Protein AF-A0A158PQ13-F1 (afdb_monomer_lite)

Sequence (628 aa):
MYLALLRVVSRKFSRSVVDRKMKVIPVPALSDNYMYLLVDEKSSDAAIIDPVDLKGINKTVKENGVKLTSSLVTHHHWDHAGATNELSDEYRGLSIYGGDDRIASITNKVRDGDIFKFLDQINYHSIRVPPPQIGELDVKCLYTPCHTTGSVCYYVTDGSGDKVVFTGDTLFIGGCGRFFEGNAADMDSALNKKLGSLPNDTKIYCGHEYTVENLKFAHSIEPKNDEITKKLAWAEERRKAGDYTVPSTIEEEKRFNPFMRVRFIFCFEIGVFSHDFGNVLFVKLELDGNLVQSTGKYCLVSCADVSTIDVLNGYWETRKRSEGEWGEGGAWRGIVMRLDFFVLKILEQPLVKGRCYQIIGKELPYSSQAFCDWQNELENTNKHQISCYWCLIAVASPMALLAVLIYGCWLIQNRSQYAELLEPSLYVDVARIMVFSSIFALINTSMSVYALTKEMRCFVYSYVIASGVIFVMMFIGGIMGFVFRHQLQHRIPLHLKMLTSLRELYGLPEMERITYAWDELQSNFNCCGVNGTDDLRIWKTSKWFMHQKGFKQKLPLSCCVNEMVQRCLKTDLYHPDESVVHKETCYMLLRSDLLDVMHVAAWLLIIASVITVIPAVFAGIYALLIKK

Secondary structure (DSSP, 8-state):
-----S---------------EEEEEEEETTTEEEEEEEETTTTEEEEES---HHHHHHHHHHHT-EEEEEE---S-HHHHTTHHHHHHHSTT-EEEES-TTSTT-SEE--TT-EEETT----SS----PPP-----EEEEEE--SSSTT-EEEEEE-SSS-EEEEEETTEETTEE---SSS-HHHHHIIIIIIGGGS-TT-EEEESB--HHHHHHHHHHH-TT-HHHHHHHHHHHHHHHHT-----EEHHHHHHH-GGG-HHHHHHHH--S--------------S-SS---------------S--TTSGGGSSSSSTTS--------SSSSSSSSS--------------------SS----SHHHHHHHHHHHHHHHHHHHHHHHHHIIIIIHHHHHHHHHHHHHHHHHHHGGGGGGSSS-HHHHHHHHHHHHHHHHHHHHHHHHHHHHTT-HHHHHHHHHHHHHHHHHHHHHHHHHHHHHHHHHHT--HHHHHHHIIIIITT-GGGHHHHHHHHHHHHHHTB-SS-TTTTTGGGGGSHHHHH--SS--SS-GGGB-TT-HHHHTT--SSS--TTTB--B-HHHHHHHHHHHHHHHHHHHHHHHHHHHHHHHHHHHHHHTTS--

Structure (mmCIF, N/CA/C/O backbone):
data_AF-A0A158PQ13-F1
#
_entry.id   AF-A0A158PQ13-F1
#
loop_
_atom_site.group_PDB
_atom_site.id
_atom_site.type_symbol
_atom_site.label_atom_id
_atom_site.label_alt_id
_atom_site.label_comp_id
_atom_site.label_asym_id
_atom_site.label_entity_id
_atom_site.label_seq_id
_atom_site.pdbx_PDB_ins_code
_atom_site.Cartn_x
_atom_site.Cartn_y
_atom_site.Cartn_z
_atom_site.occupancy
_atom_site.B_iso_or_equiv
_atom_site.auth_seq_id
_atom_site.auth_comp_id
_atom_site.auth_asym_id
_atom_site.auth_atom_id
_atom_site.pdbx_PDB_model_num
ATOM 1 N N . MET A 1 1 ? -13.795 -6.846 81.140 1.00 36.22 1 MET A N 1
ATOM 2 C CA . MET A 1 1 ? -13.389 -8.121 80.520 1.00 36.22 1 MET A CA 1
ATOM 3 C C . MET A 1 1 ? -14.676 -8.847 80.159 1.00 36.22 1 MET A C 1
ATOM 5 O O . MET A 1 1 ? -15.339 -9.372 81.031 1.00 36.22 1 MET A O 1
ATOM 9 N N . TYR A 1 2 ? -15.273 -8.540 79.022 1.00 26.81 2 TYR A N 1
ATOM 10 C CA . TYR A 1 2 ? -14.780 -8.765 77.663 1.00 26.81 2 TYR A CA 1
ATOM 11 C C . TYR A 1 2 ? -15.576 -9.929 77.088 1.00 26.81 2 TYR A C 1
ATOM 13 O O . TYR A 1 2 ? -15.456 -11.047 77.562 1.00 26.81 2 TYR A O 1
ATOM 21 N N . LEU A 1 3 ? -16.302 -9.591 76.028 1.00 30.67 3 LEU A N 1
ATOM 22 C CA . LEU A 1 3 ? -16.456 -10.389 74.822 1.00 30.67 3 LEU A CA 1
ATOM 23 C C . LEU A 1 3 ? -17.175 -11.740 74.915 1.00 30.67 3 LEU A C 1
ATOM 25 O O . LEU A 1 3 ? -16.729 -12.682 75.549 1.00 30.67 3 LEU A O 1
ATOM 29 N N . ALA A 1 4 ? -18.177 -11.814 74.034 1.00 35.78 4 ALA A N 1
ATOM 30 C CA . ALA A 1 4 ? -18.662 -13.008 73.351 1.00 35.78 4 ALA A CA 1
ATOM 31 C C . ALA A 1 4 ? -19.489 -13.946 74.245 1.00 35.78 4 ALA A C 1
ATOM 33 O O . ALA A 1 4 ? -18.969 -14.681 75.064 1.00 35.78 4 ALA A O 1
ATOM 34 N N . LEU A 1 5 ? -20.817 -13.976 74.128 1.00 37.19 5 LEU A N 1
ATOM 35 C CA . LEU A 1 5 ? -21.464 -14.689 73.020 1.00 37.19 5 LEU A CA 1
ATOM 36 C C . LEU A 1 5 ? -22.958 -14.308 72.897 1.00 37.19 5 LEU A C 1
ATOM 38 O O . LEU A 1 5 ? -23.853 -15.124 73.085 1.00 37.19 5 LEU A O 1
ATOM 42 N N . LEU A 1 6 ? -23.242 -13.055 72.535 1.00 36.31 6 LEU A N 1
ATOM 43 C CA . LEU A 1 6 ? -24.506 -12.676 71.890 1.00 36.31 6 LEU A CA 1
ATOM 44 C C . LEU A 1 6 ? -24.187 -12.212 70.468 1.00 36.31 6 LEU A C 1
ATOM 46 O O . LEU A 1 6 ? -23.648 -11.122 70.295 1.00 36.31 6 LEU A O 1
ATOM 50 N N . ARG A 1 7 ? -24.473 -13.089 69.495 1.00 32.44 7 ARG A N 1
ATOM 51 C CA . ARG A 1 7 ? -24.475 -12.967 68.014 1.00 32.44 7 ARG A CA 1
ATOM 52 C C . ARG A 1 7 ? -24.096 -14.375 67.525 1.00 32.44 7 ARG A C 1
ATOM 54 O O . ARG A 1 7 ? -23.046 -14.871 67.893 1.00 32.44 7 ARG A O 1
ATOM 61 N N . VAL A 1 8 ? -24.895 -15.120 66.772 1.00 35.88 8 VAL A N 1
ATOM 62 C CA . VAL A 1 8 ? -25.401 -14.776 65.444 1.00 35.88 8 VAL A CA 1
ATOM 63 C C . VAL A 1 8 ? -26.588 -15.702 65.128 1.00 35.88 8 VAL A C 1
ATOM 65 O O . VAL A 1 8 ? -26.399 -16.862 64.782 1.00 35.88 8 VAL A O 1
ATOM 68 N N . VAL A 1 9 ? -27.817 -15.179 65.173 1.00 42.00 9 VAL A N 1
ATOM 69 C CA . VAL A 1 9 ? -28.864 -15.609 64.236 1.00 42.00 9 VAL A CA 1
ATOM 70 C C . VAL A 1 9 ? -28.758 -14.655 63.055 1.00 42.00 9 VAL A C 1
ATOM 72 O O . VAL A 1 9 ? -29.352 -13.585 63.019 1.00 42.00 9 VAL A O 1
ATOM 75 N N . SER A 1 10 ? -27.906 -15.017 62.110 1.00 32.91 10 SER A N 1
ATOM 76 C CA . SER A 1 10 ? -27.930 -14.497 60.752 1.00 32.91 10 SER A CA 1
ATOM 77 C C . SER A 1 10 ? -27.619 -15.693 59.880 1.00 32.91 10 SER A C 1
ATOM 79 O O . SER A 1 10 ? -26.470 -16.112 59.743 1.00 32.91 10 SER A O 1
ATOM 81 N N . ARG A 1 11 ? -28.682 -16.301 59.350 1.00 34.47 11 ARG A N 1
ATOM 82 C CA . ARG A 1 11 ? -28.585 -17.180 58.193 1.00 34.47 11 ARG A CA 1
ATOM 83 C C . ARG A 1 11 ? -27.990 -16.339 57.065 1.00 34.47 11 ARG A C 1
ATOM 85 O O . ARG A 1 11 ? -28.717 -15.669 56.338 1.00 34.47 11 ARG A O 1
ATOM 92 N N . LYS A 1 12 ? -26.663 -16.351 56.931 1.00 32.41 12 LYS A N 1
ATOM 93 C CA . LYS A 1 12 ? -26.027 -16.032 55.659 1.00 32.41 12 LYS A CA 1
ATOM 94 C C . LYS A 1 12 ? -26.500 -17.110 54.694 1.00 32.41 12 LYS A C 1
ATOM 96 O O . LYS A 1 12 ? -26.073 -18.257 54.786 1.00 32.41 12 LYS A O 1
ATOM 101 N N . PHE A 1 13 ? -27.401 -16.734 53.793 1.00 35.56 13 PHE A N 1
ATOM 102 C CA . PHE A 1 13 ? -27.492 -17.370 52.488 1.00 35.56 13 PHE A CA 1
ATOM 103 C C . PHE A 1 13 ? -26.095 -17.263 51.866 1.00 35.56 13 PHE A C 1
ATOM 105 O O . PHE A 1 13 ? -25.729 -16.249 51.275 1.00 35.56 13 PHE A O 1
ATOM 112 N N . SER A 1 14 ? -25.267 -18.279 52.093 1.00 32.34 14 SER A N 1
ATOM 113 C CA . SER A 1 14 ? -24.091 -18.512 51.276 1.00 32.34 14 SER A CA 1
ATOM 114 C C . SER A 1 14 ? -24.644 -18.875 49.904 1.00 32.34 14 SER A C 1
ATOM 116 O O . SER A 1 14 ? -25.168 -19.969 49.708 1.00 32.34 14 SER A O 1
ATOM 118 N N . ARG A 1 15 ? -24.626 -17.912 48.973 1.00 38.34 15 ARG A N 1
ATOM 119 C CA . ARG A 1 15 ? -24.644 -18.240 47.548 1.00 38.34 15 ARG A CA 1
ATOM 120 C C . ARG A 1 15 ? -23.492 -19.217 47.359 1.00 38.34 15 ARG A C 1
ATOM 122 O O . ARG A 1 15 ? -22.344 -18.834 47.573 1.00 38.34 15 ARG A O 1
ATOM 129 N N . SER A 1 16 ? -23.810 -20.469 47.041 1.00 40.00 16 SER A N 1
ATOM 130 C CA . SER A 1 16 ? -22.813 -21.429 46.594 1.00 40.00 16 SER A CA 1
ATOM 131 C C . SER A 1 16 ? -22.064 -20.779 45.437 1.00 40.00 16 SER A C 1
ATOM 133 O O . SER A 1 16 ? -22.677 -20.437 44.424 1.00 40.00 16 SER A O 1
ATOM 135 N N . VAL A 1 17 ? -20.765 -20.557 45.611 1.00 49.16 17 VAL A N 1
ATOM 136 C CA . VAL A 1 17 ? -19.865 -20.274 44.498 1.00 49.16 17 VAL A CA 1
ATOM 137 C C . VAL A 1 17 ? -19.857 -21.564 43.689 1.00 49.16 17 VAL A C 1
ATOM 139 O O . VAL A 1 17 ? -19.227 -22.542 44.077 1.00 49.16 17 VAL A O 1
ATOM 142 N N . VAL A 1 18 ? -20.714 -21.627 42.671 1.00 53.78 18 VAL A N 1
ATOM 143 C CA . VAL A 1 18 ? -20.699 -22.724 41.709 1.00 53.78 18 VAL A CA 1
ATOM 144 C C . VAL A 1 18 ? -19.393 -22.556 40.947 1.00 53.78 18 VAL A C 1
ATOM 146 O O . VAL A 1 18 ? -19.168 -21.494 40.373 1.00 53.78 18 VAL A O 1
ATOM 149 N N . ASP A 1 19 ? -18.534 -23.569 41.003 1.00 58.91 19 ASP A N 1
ATOM 150 C CA . ASP A 1 19 ? -17.338 -23.669 40.172 1.00 58.91 19 ASP A CA 1
ATOM 151 C C . ASP A 1 19 ? -17.811 -23.787 38.716 1.00 58.91 19 ASP A C 1
ATOM 153 O O . ASP A 1 19 ? -18.261 -24.843 38.268 1.00 58.91 19 ASP A O 1
ATOM 157 N N . ARG A 1 20 ? -17.906 -22.642 38.040 1.00 65.75 20 ARG A N 1
ATOM 158 C CA . ARG A 1 20 ? -18.332 -22.521 36.646 1.00 65.75 20 ARG A CA 1
ATOM 159 C C . ARG A 1 20 ? -17.080 -22.427 35.804 1.00 65.75 20 ARG A C 1
ATOM 161 O O . ARG A 1 20 ? -16.178 -21.681 36.162 1.00 65.75 20 ARG A O 1
ATOM 168 N N . LYS A 1 21 ? -17.036 -23.155 34.697 1.00 80.94 21 LYS A N 1
ATOM 169 C CA . LYS A 1 21 ? -15.863 -23.158 33.837 1.00 80.94 21 LYS A CA 1
ATOM 170 C C . LYS A 1 21 ? -16.298 -23.120 32.386 1.00 80.94 21 LYS A C 1
ATOM 172 O O . LYS A 1 21 ? -17.037 -23.988 31.923 1.00 80.94 21 LYS A O 1
ATOM 177 N N . MET A 1 22 ? -15.881 -22.073 31.685 1.00 91.12 22 MET A N 1
ATOM 178 C CA . MET A 1 22 ? -15.978 -22.035 30.230 1.00 91.12 22 MET A CA 1
ATOM 179 C C . MET A 1 22 ? -14.742 -22.665 29.594 1.00 91.12 22 MET A C 1
ATOM 181 O O . MET A 1 22 ? -13.623 -22.540 30.097 1.00 91.12 22 MET A O 1
ATOM 185 N N . LYS A 1 23 ? -14.933 -23.290 28.435 1.00 93.88 23 LYS A N 1
ATOM 186 C CA . LYS A 1 23 ? -13.854 -23.837 27.614 1.00 93.88 23 LYS A CA 1
ATOM 187 C C . LYS A 1 23 ? -13.944 -23.245 26.213 1.00 93.88 23 LYS A C 1
ATOM 189 O O . LYS A 1 23 ? -14.995 -23.295 25.587 1.00 93.88 23 LYS A O 1
ATOM 194 N N . VAL A 1 24 ? -12.839 -22.697 25.714 1.00 96.75 24 VAL A N 1
ATOM 195 C CA . VAL A 1 24 ? -12.735 -22.177 24.343 1.00 96.75 24 VAL A CA 1
ATOM 196 C C . VAL A 1 24 ? -11.841 -23.106 23.539 1.00 96.75 24 VAL A C 1
ATOM 198 O O . VAL A 1 24 ? -10.728 -23.414 23.962 1.00 96.75 24 VAL A O 1
ATOM 201 N N . ILE A 1 25 ? -12.335 -23.565 22.394 1.00 97.88 25 ILE A N 1
ATOM 202 C CA . ILE A 1 25 ? -11.631 -24.504 21.522 1.00 97.88 25 ILE A CA 1
ATOM 203 C C . ILE A 1 25 ? -11.452 -23.838 20.155 1.00 97.88 25 ILE A C 1
ATOM 205 O O . ILE A 1 25 ? -12.448 -23.657 19.451 1.00 97.88 25 ILE A O 1
ATOM 209 N N . PRO A 1 26 ? -10.219 -23.464 19.769 1.00 97.69 26 PRO A N 1
ATOM 210 C CA . PRO A 1 26 ? -9.942 -22.980 18.422 1.00 97.69 26 PRO A CA 1
ATOM 211 C C . PRO A 1 26 ? -10.212 -24.068 17.379 1.00 97.69 26 PRO A C 1
ATOM 213 O O . PRO A 1 26 ? -9.768 -25.210 17.529 1.00 97.69 26 PRO A O 1
ATOM 216 N N . VAL A 1 27 ? -10.919 -23.700 16.315 1.00 97.88 27 VAL A N 1
ATOM 217 C CA . VAL A 1 27 ? -11.221 -24.545 15.159 1.00 97.88 27 VAL A CA 1
ATOM 218 C C . VAL A 1 27 ? -10.642 -23.843 13.926 1.00 97.88 27 VAL A C 1
ATOM 220 O O . VAL A 1 27 ? -11.205 -22.840 13.486 1.00 97.88 27 VAL A O 1
ATOM 223 N N . PRO A 1 28 ? -9.495 -24.304 13.396 1.00 96.81 28 PRO A N 1
ATOM 224 C CA . PRO A 1 28 ? -8.863 -23.665 12.249 1.00 96.81 28 PRO A CA 1
ATOM 225 C C . PRO A 1 28 ? -9.742 -23.833 11.008 1.00 96.81 28 PRO A C 1
ATOM 227 O O . PRO A 1 28 ? -10.298 -24.909 10.778 1.00 96.81 28 PRO A O 1
ATOM 230 N N . ALA A 1 29 ? -9.829 -22.783 10.201 1.00 96.12 29 ALA A N 1
ATOM 231 C CA . ALA A 1 29 ? -10.557 -22.774 8.943 1.00 96.12 29 ALA A CA 1
ATOM 232 C C . ALA A 1 29 ? -9.754 -22.050 7.858 1.00 96.12 29 ALA A C 1
ATOM 234 O O . ALA A 1 29 ? -8.898 -21.215 8.148 1.00 96.12 29 ALA A O 1
ATOM 235 N N . LEU A 1 30 ? -10.060 -22.363 6.597 1.00 95.88 30 LEU A N 1
ATOM 236 C CA . LEU A 1 30 ? -9.423 -21.750 5.427 1.00 95.88 30 LEU A CA 1
ATOM 237 C C . LEU A 1 30 ? -7.880 -21.811 5.511 1.00 95.88 30 LEU A C 1
ATOM 239 O O . LEU A 1 30 ? -7.332 -22.877 5.798 1.00 95.88 30 LEU A O 1
ATOM 243 N N . SER A 1 31 ? -7.176 -20.719 5.194 1.00 93.25 31 SER A N 1
ATOM 244 C CA . SER A 1 31 ? -5.711 -20.633 5.290 1.00 93.25 31 SER A CA 1
ATOM 245 C C . SER A 1 31 ? -5.225 -20.281 6.694 1.00 93.25 31 SER A C 1
ATOM 247 O O . SER A 1 31 ? -4.218 -20.828 7.146 1.00 93.25 31 SER A O 1
ATOM 249 N N . ASP A 1 32 ? -5.912 -19.355 7.361 1.00 95.12 32 ASP A N 1
ATOM 250 C CA . ASP A 1 32 ? -5.441 -18.713 8.591 1.00 95.12 32 ASP A CA 1
ATOM 251 C C . ASP A 1 32 ? -6.569 -18.221 9.515 1.00 95.12 32 ASP A C 1
ATOM 253 O O . ASP A 1 32 ? -6.265 -17.631 10.554 1.00 95.12 32 ASP A O 1
ATOM 257 N N . ASN A 1 33 ? -7.842 -18.494 9.200 1.00 97.75 33 ASN A N 1
ATOM 258 C CA . ASN A 1 33 ? -8.973 -18.108 10.041 1.00 97.75 33 ASN A CA 1
ATOM 259 C C . ASN A 1 33 ? -9.088 -19.018 11.275 1.00 97.75 33 ASN A C 1
ATOM 261 O O . ASN A 1 33 ? -8.866 -20.235 11.224 1.00 97.75 33 ASN A O 1
ATOM 265 N N . TYR A 1 34 ? -9.532 -18.429 12.380 1.00 98.25 34 TYR A N 1
ATOM 266 C CA . TYR A 1 34 ? -9.978 -19.135 13.570 1.00 98.25 34 TYR A CA 1
ATOM 267 C C . TYR A 1 34 ? -11.482 -18.977 13.755 1.00 98.25 34 TYR A C 1
ATOM 269 O O . TYR A 1 34 ? -11.981 -17.879 13.986 1.00 98.25 34 TYR A O 1
ATOM 277 N N . MET A 1 35 ? -12.184 -20.106 13.769 1.00 98.56 35 MET A N 1
ATOM 278 C CA . MET A 1 35 ? -13.487 -20.206 14.420 1.00 98.56 35 MET A CA 1
ATOM 279 C C . MET A 1 35 ? -13.263 -20.645 15.872 1.00 98.56 35 MET A C 1
ATOM 281 O O . MET A 1 35 ? -12.231 -21.241 16.200 1.00 98.56 35 MET A O 1
ATOM 285 N N . TYR A 1 36 ? -14.227 -20.411 16.761 1.00 98.62 36 TYR A N 1
ATOM 286 C CA . TYR A 1 36 ? -14.097 -20.845 18.158 1.00 98.62 36 TYR A CA 1
ATOM 287 C C . TYR A 1 36 ? -15.350 -21.540 18.655 1.00 98.62 36 TYR A C 1
ATOM 289 O O . TYR A 1 36 ? -16.434 -20.963 18.630 1.00 98.62 36 TYR A O 1
ATOM 297 N N . LEU A 1 37 ? -15.195 -22.758 19.171 1.00 98.00 37 LEU A N 1
ATOM 298 C CA . LEU A 1 37 ? -16.253 -23.430 19.912 1.00 98.00 37 LEU A CA 1
ATOM 299 C C . LEU A 1 37 ? -16.141 -23.033 21.388 1.00 98.00 37 LEU A C 1
ATOM 301 O O . LEU A 1 37 ? -15.236 -23.476 22.100 1.00 98.00 37 LEU A O 1
ATOM 305 N N . LEU A 1 38 ? -17.047 -22.166 21.829 1.00 96.56 38 LEU A N 1
ATOM 306 C CA . LEU A 1 38 ? -17.206 -21.759 23.220 1.00 96.56 38 LEU A CA 1
ATOM 307 C C . LEU A 1 38 ? -18.176 -22.717 23.907 1.00 96.56 38 LEU A C 1
ATOM 309 O O . LEU A 1 38 ? -19.331 -22.811 23.505 1.00 96.56 38 LEU A O 1
ATOM 313 N N . VAL A 1 39 ? -17.718 -23.397 24.950 1.00 94.19 39 VAL A N 1
ATOM 314 C CA . VAL A 1 39 ? -18.474 -24.410 25.688 1.00 94.19 39 VAL A CA 1
ATOM 315 C C . VAL A 1 39 ? -18.709 -23.936 27.117 1.00 94.19 39 VAL A C 1
ATOM 317 O O . VAL A 1 39 ? -17.763 -23.555 27.811 1.00 94.19 39 VAL A O 1
ATOM 320 N N . ASP A 1 40 ? -19.956 -24.011 27.571 1.00 90.38 40 ASP A N 1
ATOM 321 C CA . ASP A 1 40 ? -20.301 -23.969 28.991 1.00 90.38 40 ASP A CA 1
ATOM 322 C C . ASP A 1 40 ? -20.208 -25.395 29.551 1.00 90.38 40 ASP A C 1
ATOM 324 O O . ASP A 1 40 ? -21.081 -26.230 29.302 1.00 90.38 40 ASP A O 1
ATOM 328 N N . GLU A 1 41 ? -19.143 -25.708 30.298 1.00 87.88 41 GLU A N 1
ATOM 329 C CA . GLU A 1 41 ? -18.904 -27.080 30.775 1.00 87.88 41 GLU A CA 1
ATOM 330 C C . GLU A 1 41 ? -20.005 -27.571 31.730 1.00 87.88 41 GLU A C 1
ATOM 332 O O . GLU A 1 41 ? -20.212 -28.776 31.864 1.00 87.88 41 GLU A O 1
ATOM 337 N N . LYS A 1 42 ? -20.755 -26.659 32.364 1.00 84.44 42 LYS A N 1
ATOM 338 C CA . LYS A 1 42 ? -21.840 -27.023 33.282 1.00 84.44 42 LYS A CA 1
ATOM 339 C C . LYS A 1 42 ? -23.061 -27.570 32.541 1.00 84.44 42 LYS A C 1
ATOM 341 O O . LYS A 1 42 ? -23.673 -28.531 33.004 1.00 84.44 42 LYS A O 1
ATOM 346 N N . SER A 1 43 ? -23.445 -26.934 31.437 1.00 85.69 43 SER A N 1
ATOM 347 C CA . SER A 1 43 ? -24.623 -27.309 30.642 1.00 85.69 43 SER A CA 1
ATOM 348 C C . SER A 1 43 ? -24.289 -28.242 29.477 1.00 85.69 43 SER A C 1
ATOM 350 O O . SER A 1 43 ? -25.180 -28.921 28.974 1.00 85.69 43 SER A O 1
ATOM 352 N N . SER A 1 44 ? -23.016 -28.305 29.070 1.00 88.62 44 SER A N 1
ATOM 353 C CA . SER A 1 44 ? -22.570 -28.902 27.801 1.00 88.62 44 SER A CA 1
ATOM 354 C C . SER A 1 44 ? -23.175 -28.234 26.558 1.00 88.62 44 SER A C 1
ATOM 356 O O . SER A 1 44 ? -23.098 -28.796 25.462 1.00 88.62 44 SER A O 1
ATOM 358 N N . ASP A 1 45 ? -23.751 -27.038 26.704 1.00 90.06 45 ASP A N 1
ATOM 359 C CA . ASP A 1 45 ? -24.161 -26.213 25.576 1.00 90.06 45 ASP A CA 1
ATOM 360 C C . ASP A 1 45 ? -22.947 -25.457 25.011 1.00 90.06 45 ASP A C 1
ATOM 362 O O . ASP A 1 45 ? -22.001 -25.109 25.727 1.00 90.06 45 ASP A O 1
ATOM 366 N N . ALA A 1 46 ? -22.973 -25.203 23.705 1.00 92.81 46 ALA A N 1
ATOM 367 C CA . ALA A 1 46 ? -21.879 -24.580 22.981 1.00 92.81 46 ALA A CA 1
ATOM 368 C C . ALA A 1 46 ? -22.348 -23.557 21.941 1.00 92.81 46 ALA A C 1
ATOM 370 O O . ALA A 1 46 ? -23.445 -23.650 21.385 1.00 92.81 46 ALA A O 1
ATOM 371 N N . ALA A 1 47 ? -21.474 -22.590 21.668 1.00 95.31 47 ALA A N 1
ATOM 372 C CA . ALA A 1 47 ? -21.639 -21.575 20.647 1.00 95.31 47 ALA A CA 1
ATOM 373 C C . ALA A 1 47 ? -20.450 -21.603 19.704 1.00 95.31 47 ALA A C 1
ATOM 375 O O . ALA A 1 47 ? -19.312 -21.772 20.146 1.00 95.31 47 ALA A O 1
ATOM 376 N N . ILE A 1 48 ? -20.717 -21.407 18.418 1.00 97.94 48 ILE A N 1
ATOM 377 C CA . ILE A 1 48 ? -19.670 -21.255 17.414 1.00 97.94 48 ILE A CA 1
ATOM 378 C C . ILE A 1 48 ? -19.493 -19.781 17.057 1.00 97.94 48 ILE A C 1
ATOM 380 O O . ILE A 1 48 ? -20.443 -19.101 16.662 1.00 97.94 48 ILE A O 1
ATOM 384 N N . ILE A 1 49 ? -18.270 -19.292 17.215 1.00 98.44 49 ILE A N 1
ATOM 385 C CA . ILE A 1 49 ? -17.872 -17.951 16.806 1.00 98.44 49 ILE A CA 1
ATOM 386 C C . ILE A 1 49 ? -17.378 -18.018 15.360 1.00 98.44 49 ILE A C 1
ATOM 388 O O . ILE A 1 49 ? -16.541 -18.871 15.064 1.00 98.44 49 ILE A O 1
ATOM 392 N N . ASP A 1 50 ? -17.889 -17.117 14.516 1.00 98.38 50 ASP A N 1
ATOM 393 C CA . ASP A 1 50 ? -17.500 -16.914 13.108 1.00 98.38 50 ASP A CA 1
ATOM 394 C C . ASP A 1 50 ? -17.511 -18.198 12.247 1.00 98.38 50 ASP A C 1
ATOM 396 O O . ASP A 1 50 ? -16.464 -18.681 11.820 1.00 98.38 50 ASP A O 1
ATOM 400 N N . PRO A 1 51 ? -18.690 -18.800 11.994 1.00 97.44 51 PRO A N 1
ATOM 401 C CA . PRO A 1 51 ? -18.794 -20.055 11.263 1.00 97.44 51 PRO A CA 1
ATOM 402 C C . PRO A 1 51 ? -18.568 -19.884 9.751 1.00 97.44 51 PRO A C 1
ATOM 404 O O . PRO A 1 51 ? -19.418 -19.358 9.026 1.00 97.44 51 PRO A O 1
ATOM 407 N N . VAL A 1 52 ? -17.470 -20.455 9.252 1.00 97.69 52 VAL A N 1
ATOM 408 C CA . VAL A 1 52 ? -17.162 -20.530 7.811 1.00 97.69 52 VAL A CA 1
ATOM 409 C C . VAL A 1 52 ? -16.961 -21.957 7.285 1.00 97.69 52 VAL A C 1
ATOM 411 O O . VAL A 1 52 ? -17.213 -22.210 6.110 1.00 97.69 52 VAL A O 1
ATOM 414 N N . ASP A 1 53 ? -16.574 -22.916 8.134 1.00 96.94 53 ASP A N 1
ATOM 415 C CA . ASP A 1 53 ? -16.411 -24.326 7.748 1.00 96.94 53 ASP A CA 1
ATOM 416 C C . ASP A 1 53 ? -17.313 -25.252 8.574 1.00 96.94 53 ASP A C 1
ATOM 418 O O . ASP A 1 53 ? -16.959 -25.709 9.665 1.00 96.94 53 ASP A O 1
ATOM 422 N N . LEU A 1 54 ? -18.477 -25.583 8.011 1.00 96.81 54 LEU A N 1
ATOM 423 C CA . LEU A 1 54 ? -19.463 -26.466 8.634 1.00 96.81 54 LEU A CA 1
ATOM 424 C C . LEU A 1 54 ? -18.890 -27.846 8.990 1.00 96.81 54 LEU A C 1
ATOM 426 O O . LEU A 1 54 ? -19.208 -28.402 10.040 1.00 96.81 54 LEU A O 1
ATOM 430 N N . LYS A 1 55 ? -17.995 -28.399 8.161 1.00 96.75 55 LYS A N 1
ATOM 431 C CA . LYS A 1 55 ? -17.421 -29.732 8.410 1.00 96.75 55 LYS A CA 1
ATOM 432 C C . LYS A 1 55 ? -16.517 -29.723 9.637 1.00 96.75 55 LYS A C 1
ATOM 434 O O . LYS A 1 55 ? -16.607 -30.637 10.462 1.00 96.75 55 LYS A O 1
ATOM 439 N N . GLY A 1 56 ? -15.662 -28.706 9.757 1.00 96.81 56 GLY A N 1
ATOM 440 C CA . GLY A 1 56 ? -14.832 -28.476 10.936 1.00 96.81 56 GLY A CA 1
ATOM 441 C C . GLY A 1 56 ? -15.679 -28.318 12.197 1.00 96.81 56 GLY A C 1
ATOM 442 O O . GLY A 1 56 ? -15.425 -28.997 13.193 1.00 96.81 56 GLY A O 1
ATOM 443 N N . ILE A 1 57 ? -16.750 -27.521 12.119 1.00 97.69 57 ILE A N 1
ATOM 444 C CA . ILE A 1 57 ? -17.696 -27.307 13.223 1.00 97.69 57 ILE A CA 1
ATOM 445 C C . ILE A 1 57 ? -18.313 -28.633 13.679 1.00 97.69 57 ILE A C 1
ATOM 447 O O . ILE A 1 57 ? -18.180 -29.000 14.849 1.00 97.69 57 ILE A O 1
ATOM 451 N N . ASN A 1 58 ? -18.923 -29.398 12.769 1.00 97.75 58 ASN A N 1
ATOM 452 C CA . ASN A 1 58 ? -19.611 -30.648 13.111 1.00 97.75 58 ASN A CA 1
ATOM 453 C C . ASN A 1 58 ? -18.653 -31.669 13.727 1.00 97.75 58 ASN A C 1
ATOM 455 O O . ASN A 1 58 ? -19.005 -32.371 14.682 1.00 97.75 58 ASN A O 1
ATOM 459 N N . LYS A 1 59 ? -17.425 -31.740 13.200 1.00 97.88 59 LYS A N 1
ATOM 460 C CA . LYS A 1 59 ? -16.367 -32.590 13.745 1.00 97.88 59 LYS A CA 1
ATOM 461 C C . LYS A 1 59 ? -16.041 -32.195 15.187 1.00 97.88 59 LYS A C 1
ATOM 463 O O . LYS A 1 59 ? -16.112 -33.054 16.064 1.00 97.88 59 LYS A O 1
ATOM 468 N N . THR A 1 60 ? -15.741 -30.923 15.452 1.00 97.56 60 THR A N 1
ATOM 469 C CA . THR A 1 60 ? -15.351 -30.463 16.795 1.00 97.56 60 THR A CA 1
ATOM 470 C C . THR A 1 60 ? -16.497 -30.573 17.802 1.00 97.56 60 THR A C 1
ATOM 472 O O . THR A 1 60 ? -16.264 -30.985 18.942 1.00 97.56 60 THR A O 1
ATOM 475 N N . VAL A 1 61 ? -17.734 -30.270 17.392 1.00 96.94 61 VAL A N 1
ATOM 476 C CA . VAL A 1 61 ? -18.942 -30.447 18.217 1.00 96.94 61 VAL A CA 1
ATOM 477 C C . VAL A 1 61 ? -19.097 -31.912 18.628 1.00 96.94 61 VAL A C 1
ATOM 479 O O . VAL A 1 61 ? -19.267 -32.210 19.812 1.00 96.94 61 VAL A O 1
ATOM 482 N N . LYS A 1 62 ? -18.960 -32.841 17.672 1.00 97.06 62 LYS A N 1
ATOM 483 C CA . LYS A 1 62 ? -19.054 -34.283 17.927 1.00 97.06 62 LYS A CA 1
ATOM 484 C C . LYS A 1 62 ? -17.925 -34.797 18.822 1.00 97.06 62 LYS A C 1
ATOM 486 O O . LYS A 1 62 ? -18.193 -35.570 19.736 1.00 97.06 62 LYS A O 1
ATOM 491 N N . GLU A 1 63 ? -16.684 -34.379 18.576 1.00 97.31 63 GLU A N 1
ATOM 492 C CA . GLU A 1 63 ? -15.507 -34.796 19.356 1.00 97.31 63 GLU A CA 1
ATOM 493 C C . GLU A 1 63 ? -15.572 -34.337 20.818 1.00 97.31 63 GLU A C 1
ATOM 495 O O . GLU A 1 63 ? -15.093 -35.046 21.700 1.00 97.31 63 GLU A O 1
ATOM 500 N N . ASN A 1 64 ? -16.189 -33.183 21.086 1.00 95.56 64 ASN A N 1
ATOM 501 C CA . ASN A 1 64 ? -16.351 -32.666 22.447 1.00 95.56 64 ASN A CA 1
ATOM 502 C C . ASN A 1 64 ? -17.670 -33.088 23.111 1.00 95.56 64 ASN A C 1
ATOM 504 O O . ASN A 1 64 ? -17.850 -32.816 24.294 1.00 95.56 64 ASN A O 1
ATOM 508 N N . GLY A 1 65 ? -18.577 -33.754 22.386 1.00 95.50 65 GLY A N 1
ATOM 509 C CA . GLY A 1 65 ? -19.849 -34.234 22.934 1.00 95.50 65 GLY A CA 1
ATOM 510 C C . GLY A 1 65 ? -20.772 -33.115 23.425 1.00 95.50 65 GLY A C 1
ATOM 511 O O . GLY A 1 65 ? -21.534 -33.326 24.365 1.00 95.50 65 GLY A O 1
ATOM 512 N N . VAL A 1 66 ? -20.685 -31.931 22.815 1.00 93.75 66 VAL A N 1
ATOM 513 C CA . VAL A 1 66 ? -21.446 -30.740 23.218 1.00 93.75 66 VAL A CA 1
ATOM 514 C C . VAL A 1 66 ? -22.651 -30.514 22.316 1.00 93.75 66 VAL A C 1
ATOM 516 O O . VAL A 1 66 ? -22.710 -30.996 21.183 1.00 93.75 66 VAL A O 1
ATOM 519 N N . LYS A 1 67 ? -23.619 -29.744 22.805 1.00 91.88 67 LYS A N 1
ATOM 520 C CA . LYS A 1 67 ? -24.794 -29.338 22.040 1.00 91.88 67 LYS A CA 1
ATOM 521 C C . LYS A 1 67 ? -24.585 -27.932 21.490 1.00 91.88 67 LYS A C 1
ATOM 523 O O . LYS A 1 67 ? -24.533 -26.975 22.252 1.00 91.88 67 LYS A O 1
ATOM 528 N N . LEU A 1 68 ? -24.494 -27.792 20.170 1.00 93.38 68 LEU A N 1
ATOM 529 C CA . LEU A 1 68 ? -24.421 -26.475 19.540 1.00 93.38 68 LEU A CA 1
ATOM 530 C C . LEU A 1 68 ? -25.800 -25.799 19.587 1.00 93.38 68 LEU A C 1
ATOM 532 O O . LEU A 1 68 ? -26.779 -26.346 19.080 1.00 93.38 68 LEU A O 1
ATOM 536 N N . THR A 1 69 ? -25.885 -24.633 20.223 1.00 90.44 69 THR A N 1
ATOM 537 C CA . THR A 1 69 ? -27.156 -23.933 20.478 1.00 90.44 69 THR A CA 1
ATOM 538 C C . THR A 1 69 ? -27.188 -22.508 19.941 1.00 90.44 69 THR A C 1
ATOM 540 O O . THR A 1 69 ? -28.268 -21.973 19.681 1.00 90.44 69 THR A O 1
ATOM 543 N N . SER A 1 70 ? -26.023 -21.898 19.726 1.00 92.25 70 SER A N 1
ATOM 544 C CA . SER A 1 70 ? -25.930 -20.557 19.158 1.00 92.25 70 SER A CA 1
ATOM 545 C C . SER A 1 70 ? -24.706 -20.368 18.263 1.00 92.25 70 SER A C 1
ATOM 547 O O . SER A 1 70 ? -23.752 -21.145 18.293 1.00 92.25 70 SER A O 1
ATOM 549 N N . SER A 1 71 ? -24.744 -19.321 17.448 1.00 95.94 71 SER A N 1
ATOM 550 C CA . SER A 1 71 ? -23.590 -18.799 16.733 1.00 95.94 71 SER A CA 1
ATOM 551 C C . SER A 1 71 ? -23.457 -17.304 16.990 1.00 95.94 71 SER A C 1
ATOM 553 O O . SER A 1 71 ? -24.458 -16.587 16.987 1.00 95.94 71 SER A O 1
ATOM 555 N N . LEU A 1 72 ? -22.231 -16.849 17.237 1.00 97.44 72 LEU A N 1
ATOM 556 C CA . LEU A 1 72 ? -21.900 -15.441 17.427 1.00 97.44 72 LEU A CA 1
ATOM 557 C C . LEU A 1 72 ? -21.032 -14.998 16.249 1.00 97.44 72 LEU A C 1
ATOM 559 O O . LEU A 1 72 ? -19.888 -15.426 16.128 1.00 97.44 72 LEU A O 1
ATOM 563 N N . VAL A 1 73 ? -21.581 -14.161 15.378 1.00 98.38 73 VAL A N 1
ATOM 564 C CA . VAL A 1 73 ? -20.888 -13.679 14.182 1.00 98.38 73 VAL A CA 1
ATOM 565 C C . VAL A 1 73 ? -20.382 -12.270 14.454 1.00 98.38 73 VAL A C 1
ATOM 567 O O . VAL A 1 73 ? -21.159 -11.383 14.825 1.00 98.38 73 VAL A O 1
ATOM 570 N N . THR A 1 74 ? -19.074 -12.064 14.331 1.00 98.56 74 THR A N 1
ATOM 571 C CA . THR A 1 74 ? -18.410 -10.794 14.637 1.00 98.56 74 THR A CA 1
ATOM 572 C C . THR A 1 74 ? -18.685 -9.753 13.564 1.00 98.56 74 THR A C 1
ATOM 574 O O . THR A 1 74 ? -18.940 -8.598 13.897 1.00 98.56 74 THR A O 1
ATOM 577 N N . HIS A 1 75 ? -18.674 -10.140 12.286 1.00 98.50 75 HIS A N 1
ATOM 578 C CA . HIS A 1 75 ? -18.951 -9.250 11.161 1.00 98.50 75 HIS A CA 1
ATOM 579 C C . HIS A 1 75 ? -19.345 -10.014 9.887 1.00 98.50 75 HIS A C 1
ATOM 581 O O . HIS A 1 75 ? -19.358 -11.239 9.852 1.00 98.50 75 HIS A O 1
ATOM 587 N N . HIS A 1 76 ? -19.715 -9.277 8.836 1.00 98.19 76 HIS A N 1
ATOM 588 C CA . HIS A 1 76 ? -20.372 -9.835 7.653 1.00 98.19 76 HIS A CA 1
ATOM 589 C C . HIS A 1 76 ? -19.436 -10.408 6.578 1.00 98.19 76 HIS A C 1
ATOM 591 O O . HIS A 1 76 ? -19.942 -10.932 5.582 1.00 98.19 76 HIS A O 1
ATOM 597 N N . HIS A 1 77 ? -18.110 -10.281 6.709 1.00 98.00 77 HIS A N 1
ATOM 598 C CA . HIS A 1 77 ? -17.218 -10.830 5.690 1.00 98.00 77 HIS A CA 1
ATOM 599 C C . HIS A 1 77 ? -17.386 -12.345 5.588 1.00 98.00 77 HIS A C 1
ATOM 601 O O . HIS A 1 77 ? -17.688 -13.046 6.558 1.00 98.00 77 HIS A O 1
ATOM 607 N N . TRP A 1 78 ? -17.259 -12.837 4.357 1.00 98.25 78 TRP A N 1
ATOM 608 C CA . TRP A 1 78 ? -17.609 -14.210 4.014 1.00 98.25 78 TRP A CA 1
ATOM 609 C C . TRP A 1 78 ? -16.777 -15.236 4.786 1.00 98.25 78 TRP A C 1
ATOM 611 O O . TRP A 1 78 ? -17.289 -16.280 5.166 1.00 98.25 78 TRP A O 1
ATOM 621 N N . ASP A 1 79 ? -15.521 -14.933 5.075 1.00 96.25 79 ASP A N 1
ATOM 622 C CA . ASP A 1 79 ? -14.619 -15.803 5.819 1.00 96.25 79 ASP A CA 1
ATOM 623 C C . ASP A 1 79 ? -14.956 -15.929 7.321 1.00 96.25 79 ASP A C 1
ATOM 625 O O . ASP A 1 79 ? -14.395 -16.783 8.001 1.00 96.25 79 ASP A O 1
ATOM 629 N N . HIS A 1 80 ? -15.944 -15.166 7.809 1.00 98.12 80 HIS A N 1
ATOM 630 C CA . HIS A 1 80 ? -16.503 -15.261 9.165 1.00 98.12 80 HIS A CA 1
ATOM 631 C C . HIS A 1 80 ? -17.975 -15.687 9.177 1.00 98.12 80 HIS A C 1
ATOM 633 O O . HIS A 1 80 ? -18.414 -16.412 10.065 1.00 98.12 80 HIS A O 1
ATOM 639 N N . ALA A 1 81 ? -18.764 -15.231 8.201 1.00 97.69 81 ALA A N 1
ATOM 640 C CA . ALA A 1 81 ? -20.207 -15.472 8.139 1.00 97.69 81 ALA A CA 1
ATOM 641 C C . ALA A 1 81 ? -20.614 -16.534 7.099 1.00 97.69 81 ALA A C 1
ATOM 643 O O . ALA A 1 81 ? -21.805 -16.818 6.938 1.00 97.69 81 ALA A O 1
ATOM 644 N N . GLY A 1 82 ? -19.657 -17.099 6.359 1.00 95.44 82 GLY A N 1
ATOM 645 C CA . GLY A 1 82 ? -19.893 -17.844 5.121 1.00 95.44 82 GLY A CA 1
ATOM 646 C C . GLY A 1 82 ? -20.745 -19.099 5.268 1.00 95.44 82 GLY A C 1
ATOM 647 O O . GLY A 1 82 ? -21.480 -19.431 4.340 1.00 95.44 82 GLY A O 1
ATOM 648 N N . ALA A 1 83 ? -20.717 -19.755 6.432 1.00 96.12 83 ALA A N 1
ATOM 649 C CA . ALA A 1 83 ? -21.495 -20.966 6.687 1.00 96.12 83 ALA A CA 1
ATOM 650 C C . ALA A 1 83 ? -22.795 -20.709 7.465 1.00 96.12 83 ALA A C 1
ATOM 652 O O . ALA A 1 83 ? -23.498 -21.661 7.781 1.00 96.12 83 ALA A O 1
ATOM 653 N N . THR A 1 84 ? -23.161 -19.460 7.771 1.00 95.81 84 THR A N 1
ATOM 654 C CA . THR A 1 84 ? -24.354 -19.144 8.590 1.00 95.81 84 THR A CA 1
ATOM 655 C C . THR A 1 84 ? -25.660 -19.734 8.043 1.00 95.81 84 THR A C 1
ATOM 657 O O . THR A 1 84 ? -26.465 -20.252 8.816 1.00 95.81 84 THR A O 1
ATOM 660 N N . ASN A 1 85 ? -25.855 -19.726 6.719 1.00 95.00 85 ASN A N 1
ATOM 661 C CA . ASN A 1 85 ? -27.012 -20.364 6.078 1.00 95.00 85 ASN A CA 1
ATOM 662 C C . ASN A 1 85 ? -27.004 -21.887 6.257 1.00 95.00 85 ASN A C 1
ATOM 664 O O . ASN A 1 85 ? -27.983 -22.458 6.734 1.00 95.00 85 ASN A O 1
ATOM 668 N N . GLU A 1 86 ? -25.892 -22.538 5.911 1.00 95.50 86 GLU A N 1
ATOM 669 C CA . GLU A 1 86 ? -25.764 -23.997 5.999 1.00 95.50 86 GLU A CA 1
ATOM 670 C C . GLU A 1 86 ? -25.878 -24.478 7.455 1.00 95.50 86 GLU A C 1
ATOM 672 O O . GLU A 1 86 ? -26.527 -25.482 7.745 1.00 95.50 86 GLU A O 1
ATOM 677 N N . LEU A 1 87 ? -25.324 -23.701 8.388 1.00 94.00 87 LEU A N 1
ATOM 678 C CA . LEU A 1 87 ? -25.398 -23.940 9.822 1.00 94.00 87 LEU A CA 1
ATOM 679 C C . LEU A 1 87 ? -26.841 -23.845 10.345 1.00 94.00 87 LEU A C 1
ATOM 681 O O . LEU A 1 87 ? -27.241 -24.668 11.166 1.00 94.00 87 LEU A O 1
ATOM 685 N N . SER A 1 88 ? -27.634 -22.881 9.859 1.00 92.81 88 SER A N 1
ATOM 686 C CA . SER A 1 88 ? -29.059 -22.744 10.208 1.00 92.81 88 SER A CA 1
ATOM 687 C C . SER A 1 88 ? -29.904 -23.918 9.694 1.00 92.81 88 SER A C 1
ATOM 689 O O . SER A 1 88 ? -30.853 -24.360 10.354 1.00 92.81 88 SER A O 1
ATOM 691 N N . ASP A 1 89 ? -29.546 -24.458 8.527 1.00 93.62 89 ASP A N 1
ATOM 692 C CA . ASP A 1 89 ? -30.214 -25.621 7.948 1.00 93.62 89 ASP A CA 1
ATOM 693 C C . ASP A 1 89 ? -29.877 -26.929 8.674 1.00 93.62 89 ASP A C 1
ATOM 695 O O . ASP A 1 89 ? -30.784 -27.744 8.892 1.00 93.62 89 ASP A O 1
ATOM 699 N N . GLU A 1 90 ? -28.613 -27.124 9.068 1.00 94.62 90 GLU A N 1
ATOM 700 C CA . GLU A 1 90 ? -28.158 -28.316 9.794 1.00 94.62 90 GLU A CA 1
ATOM 701 C C . GLU A 1 90 ? -28.604 -28.309 11.264 1.00 94.62 90 GLU A C 1
ATOM 703 O O . GLU A 1 90 ? -29.138 -29.304 11.764 1.00 94.62 90 GLU A O 1
ATOM 708 N N . TYR A 1 91 ? -28.465 -27.173 11.949 1.00 91.88 91 TYR A N 1
ATOM 709 C CA . TYR A 1 91 ? -28.846 -27.007 13.350 1.00 91.88 91 TYR A CA 1
ATOM 710 C C . TYR A 1 91 ? -30.173 -26.252 13.458 1.00 91.88 91 TYR A C 1
ATOM 712 O O . TYR A 1 91 ? -30.235 -25.062 13.765 1.00 91.88 91 TYR A O 1
ATOM 720 N N . ARG A 1 92 ? -31.283 -26.960 13.222 1.00 86.94 92 ARG A N 1
ATOM 721 C CA . ARG A 1 92 ? -32.628 -26.366 13.298 1.00 86.94 92 ARG A CA 1
ATOM 722 C C . ARG A 1 92 ? -32.891 -25.746 14.676 1.00 86.94 92 ARG A C 1
ATOM 724 O O . ARG A 1 92 ? -32.826 -26.426 15.697 1.00 86.94 92 ARG A O 1
ATOM 731 N N . GLY A 1 93 ? -33.253 -24.462 14.684 1.00 84.50 93 GLY A N 1
ATOM 732 C CA . GLY A 1 93 ? -33.518 -23.694 15.908 1.00 84.50 93 GLY A CA 1
ATOM 733 C C . GLY A 1 93 ? -32.277 -23.063 16.549 1.00 84.50 93 GLY A C 1
ATOM 734 O O . GLY A 1 93 ? -32.383 -22.552 17.663 1.00 84.50 93 GLY A O 1
ATOM 735 N N . LEU A 1 94 ? -31.126 -23.092 15.869 1.00 89.06 94 LEU A N 1
ATOM 736 C CA . LEU A 1 94 ? -29.917 -22.386 16.284 1.00 89.06 94 LEU A CA 1
ATOM 737 C C . LEU A 1 94 ? -30.138 -20.867 16.293 1.00 89.06 94 LEU A C 1
ATOM 739 O O . LEU A 1 94 ? -30.597 -20.291 15.306 1.00 89.06 94 LEU A O 1
ATOM 743 N N . SER A 1 95 ? -29.756 -20.214 17.390 1.00 90.44 95 SER A N 1
ATOM 744 C CA . SER A 1 95 ? -29.754 -18.751 17.478 1.00 90.44 95 SER A CA 1
ATOM 745 C C . SER A 1 95 ? -28.485 -18.174 16.848 1.00 90.44 95 SER A C 1
ATOM 747 O O . SER A 1 95 ? -27.393 -18.408 17.360 1.00 90.44 95 SER A O 1
ATOM 749 N N . ILE A 1 96 ? -28.612 -17.377 15.788 1.00 94.19 96 ILE A N 1
ATOM 750 C CA . ILE A 1 96 ? -27.498 -16.684 15.126 1.00 94.19 96 ILE A CA 1
ATOM 751 C C . ILE A 1 96 ? -27.524 -15.206 15.526 1.00 94.19 96 ILE A C 1
ATOM 753 O O . ILE A 1 96 ? -28.481 -14.489 15.220 1.00 94.19 96 ILE A O 1
ATOM 757 N N . TYR A 1 97 ? -26.480 -14.765 16.227 1.00 95.19 97 TYR A N 1
ATOM 758 C CA . TYR A 1 97 ? -26.293 -13.395 16.696 1.00 95.19 97 TYR A CA 1
ATOM 759 C C . TYR A 1 97 ? -25.303 -12.642 15.804 1.00 95.19 97 TYR A C 1
ATOM 761 O O . TYR A 1 97 ? -24.292 -13.205 15.387 1.00 95.19 97 TYR A O 1
ATOM 769 N N . GLY A 1 98 ? -25.572 -11.364 15.541 1.00 95.75 98 GLY A N 1
ATOM 770 C CA . GLY A 1 98 ? -24.707 -10.504 14.730 1.00 95.75 98 GLY A CA 1
ATOM 771 C C . GLY A 1 98 ? -25.111 -9.029 14.786 1.00 95.75 98 GLY A C 1
ATOM 772 O O . GLY A 1 98 ? -26.235 -8.694 15.159 1.00 95.75 98 GLY A O 1
ATOM 773 N N . GLY A 1 99 ? -24.192 -8.128 14.442 1.00 93.69 99 GLY A N 1
ATOM 774 C CA . GLY A 1 99 ? -24.451 -6.679 14.432 1.00 93.69 99 GLY A CA 1
ATOM 775 C C . GLY A 1 99 ? -24.991 -6.129 13.109 1.00 93.69 99 GLY A C 1
ATOM 776 O O . GLY A 1 99 ? -25.388 -4.966 13.045 1.00 93.69 99 GLY A O 1
ATOM 777 N N . ASP A 1 100 ? -25.018 -6.943 12.052 1.00 94.69 100 ASP A N 1
ATOM 778 C CA . ASP A 1 100 ? -25.155 -6.484 10.667 1.00 94.69 100 ASP A CA 1
ATOM 779 C C . ASP A 1 100 ? -26.232 -7.269 9.904 1.00 94.69 100 ASP A C 1
ATOM 781 O O . ASP A 1 100 ? -26.269 -8.497 9.967 1.00 94.69 100 ASP A O 1
ATOM 785 N N . ASP A 1 101 ? -27.086 -6.568 9.149 1.00 94.75 101 ASP A N 1
ATOM 786 C CA . ASP A 1 101 ? -28.152 -7.190 8.342 1.00 94.75 101 ASP A CA 1
ATOM 787 C C . ASP A 1 101 ? -27.603 -7.963 7.132 1.00 94.75 101 ASP A C 1
ATOM 789 O O . ASP A 1 101 ? -28.324 -8.741 6.510 1.00 94.75 101 ASP A O 1
ATOM 793 N N . ARG A 1 102 ? -26.330 -7.749 6.779 1.00 97.50 102 ARG A N 1
ATOM 794 C CA . ARG A 1 102 ? -25.638 -8.476 5.706 1.00 97.50 102 ARG A CA 1
ATOM 795 C C . ARG A 1 102 ? -25.231 -9.893 6.114 1.00 97.50 102 ARG A C 1
ATOM 797 O O . ARG A 1 102 ? -24.891 -10.691 5.244 1.00 97.50 102 ARG A O 1
ATOM 804 N N . ILE A 1 103 ? -25.266 -10.216 7.409 1.00 96.75 103 ILE A N 1
ATOM 805 C CA . ILE A 1 103 ? -25.034 -11.575 7.907 1.00 96.75 103 ILE A CA 1
ATOM 806 C C . ILE A 1 103 ? -26.269 -12.418 7.588 1.00 96.75 103 ILE A C 1
ATOM 808 O O . ILE A 1 103 ? -27.379 -12.130 8.041 1.00 96.75 103 ILE A O 1
ATOM 812 N N . ALA A 1 104 ? -26.080 -13.469 6.796 1.00 93.25 104 ALA A N 1
ATOM 813 C CA . ALA A 1 104 ? -27.180 -14.315 6.369 1.00 93.25 104 ALA A CA 1
ATOM 814 C C . ALA A 1 104 ? -27.752 -15.136 7.541 1.00 93.25 104 ALA A C 1
ATOM 816 O O . ALA A 1 104 ? -27.048 -15.489 8.484 1.00 93.25 104 ALA A O 1
ATOM 817 N N . SER A 1 105 ? -29.055 -15.427 7.489 1.00 93.75 105 SER A N 1
ATOM 818 C CA . SER A 1 105 ? -29.770 -16.220 8.505 1.00 93.75 105 SER A CA 1
ATOM 819 C C . SER A 1 105 ? -29.647 -15.715 9.954 1.00 93.75 105 SER A C 1
ATOM 821 O O . SER A 1 105 ? -29.892 -16.472 10.893 1.00 93.75 105 SER A O 1
ATOM 823 N N . ILE A 1 106 ? -29.318 -14.434 10.162 1.00 92.44 106 ILE A N 1
ATOM 824 C CA . ILE A 1 106 ? -29.300 -13.831 11.495 1.00 92.44 106 ILE A CA 1
ATOM 825 C C . ILE A 1 106 ? -30.690 -13.916 12.143 1.00 92.44 106 ILE A C 1
ATOM 827 O O . ILE A 1 106 ? -31.693 -13.491 11.570 1.00 92.44 106 ILE A O 1
ATOM 831 N N . THR A 1 107 ? -30.758 -14.463 13.356 1.00 90.75 107 THR A N 1
ATOM 832 C CA . THR A 1 107 ? -32.012 -14.559 14.120 1.00 90.75 107 THR A CA 1
ATOM 833 C C . THR A 1 107 ? -32.100 -13.482 15.195 1.00 90.75 107 THR A C 1
ATOM 835 O O . THR A 1 107 ? -33.195 -13.070 15.561 1.00 90.75 107 THR A O 1
ATOM 838 N N . ASN A 1 108 ? -30.954 -13.017 15.703 1.00 90.56 108 ASN A N 1
ATOM 839 C CA . ASN A 1 108 ? -30.862 -12.053 16.794 1.00 90.56 108 ASN A CA 1
ATOM 840 C C . ASN A 1 108 ? -29.874 -10.936 16.440 1.00 90.56 108 ASN A C 1
ATOM 842 O O . ASN A 1 108 ? -28.661 -11.085 16.587 1.00 90.56 108 ASN A O 1
ATOM 846 N N . LYS A 1 109 ? -30.389 -9.789 15.992 1.00 91.88 109 LYS A N 1
ATOM 847 C CA . LYS A 1 109 ? -29.553 -8.608 15.757 1.00 91.88 109 LYS A CA 1
ATOM 848 C C . LYS A 1 109 ? -29.192 -7.938 17.081 1.00 91.88 109 LYS A C 1
ATOM 850 O O . LYS A 1 109 ? -30.088 -7.506 17.805 1.00 91.88 109 LYS A O 1
ATOM 855 N N . VAL A 1 110 ? -27.898 -7.831 17.367 1.00 91.31 110 VAL A N 1
ATOM 856 C CA . VAL A 1 110 ? -27.375 -7.249 18.612 1.00 91.31 110 VAL A CA 1
ATOM 857 C C . VAL A 1 110 ? -26.931 -5.801 18.424 1.00 91.31 110 VAL A C 1
ATOM 859 O O . VAL A 1 110 ? -26.613 -5.359 17.319 1.00 91.31 110 VAL A O 1
ATOM 862 N N . ARG A 1 111 ? -26.914 -5.050 19.523 1.00 88.50 111 ARG A N 1
ATOM 863 C CA . ARG A 1 111 ? -26.454 -3.662 19.619 1.00 88.50 111 ARG A CA 1
ATOM 864 C C . ARG A 1 111 ? -25.358 -3.519 20.670 1.00 88.50 111 ARG A C 1
ATOM 866 O O . ARG A 1 111 ? -25.050 -4.437 21.428 1.00 88.50 111 ARG A O 1
ATOM 873 N N . ASP A 1 112 ? -24.753 -2.336 20.705 1.00 90.69 112 ASP A N 1
ATOM 874 C CA . ASP A 1 112 ? -23.738 -2.020 21.702 1.00 90.69 112 ASP A CA 1
ATOM 875 C C . ASP A 1 112 ? -24.289 -2.111 23.126 1.00 90.69 112 ASP A C 1
ATOM 877 O O . ASP A 1 112 ? -25.308 -1.502 23.447 1.00 90.69 112 ASP A O 1
ATOM 881 N N . GLY A 1 113 ? -23.579 -2.833 23.990 1.00 86.00 113 GLY A N 1
ATOM 882 C CA . GLY A 1 113 ? -23.946 -2.979 25.391 1.00 86.00 113 GLY A CA 1
ATOM 883 C C . GLY A 1 113 ? -25.074 -3.971 25.657 1.00 86.00 113 GLY A C 1
ATOM 884 O O . GLY A 1 113 ? -25.388 -4.164 26.831 1.00 86.00 113 GLY A O 1
ATOM 885 N N . ASP A 1 114 ? -25.634 -4.623 24.631 1.00 85.00 114 ASP A N 1
ATOM 886 C CA . ASP A 1 114 ? -26.559 -5.736 24.834 1.00 85.00 114 ASP A CA 1
ATOM 887 C C . ASP A 1 114 ? -25.866 -6.813 25.674 1.00 85.00 114 ASP A C 1
ATOM 889 O O . ASP A 1 114 ? -24.718 -7.194 25.425 1.00 85.00 114 ASP A O 1
ATOM 893 N N . ILE A 1 115 ? -26.566 -7.275 26.707 1.00 83.44 115 ILE A N 1
ATOM 894 C CA . ILE A 1 115 ? -26.124 -8.368 27.563 1.00 83.44 115 ILE A CA 1
ATOM 895 C C . ILE A 1 115 ? -27.183 -9.445 27.466 1.00 83.44 115 ILE A C 1
ATOM 897 O O . ILE A 1 115 ? -28.349 -9.200 27.772 1.00 83.44 115 ILE A O 1
ATOM 901 N N . PHE A 1 116 ? -26.764 -10.638 27.081 1.00 79.25 116 PHE A N 1
ATOM 902 C CA . PHE A 1 116 ? -27.601 -11.820 27.140 1.00 79.25 116 PHE A CA 1
ATOM 903 C C . PHE A 1 116 ? -26.838 -12.921 27.853 1.00 79.25 116 PHE A C 1
ATOM 905 O O . PHE A 1 116 ? -25.613 -13.031 27.772 1.00 79.25 116 PHE A O 1
ATOM 912 N N . LYS A 1 117 ? -27.577 -13.753 28.576 1.00 72.31 117 LYS A N 1
ATOM 913 C CA . LYS A 1 117 ? -27.018 -15.030 28.989 1.00 72.31 117 LYS A CA 1
ATOM 914 C C . LYS A 1 117 ? -26.979 -15.939 27.789 1.00 72.31 117 LYS A C 1
ATOM 916 O O . LYS A 1 117 ? -27.848 -15.854 26.920 1.00 72.31 117 LYS A O 1
ATOM 921 N N . PHE A 1 118 ? -25.988 -16.813 27.768 1.00 57.84 118 PHE A N 1
ATOM 922 C CA . PHE A 1 118 ? -25.991 -17.968 26.896 1.00 57.84 118 PHE A CA 1
ATOM 923 C C . PHE A 1 118 ? -27.393 -18.597 26.934 1.00 57.84 118 PHE A C 1
ATOM 925 O O . PHE A 1 118 ? -27.829 -19.058 27.984 1.00 57.84 118 PHE A O 1
ATOM 932 N N . LEU A 1 119 ? -28.117 -18.501 25.812 1.00 55.84 119 LEU A N 1
ATOM 933 C CA . LEU A 1 119 ? -29.513 -18.923 25.637 1.00 55.84 119 LEU A CA 1
ATOM 934 C C . LEU A 1 119 ? -30.618 -18.068 26.280 1.00 55.84 119 LEU A C 1
ATOM 936 O O . LEU A 1 119 ? -31.605 -18.603 26.786 1.00 55.84 119 LEU A O 1
ATOM 940 N N . ASP A 1 120 ? -30.561 -16.744 26.126 1.00 44.44 120 ASP A N 1
ATOM 941 C CA . ASP A 1 120 ? -31.787 -15.939 26.192 1.00 44.44 120 ASP A CA 1
ATOM 942 C C . ASP A 1 120 ? -32.603 -16.135 24.895 1.00 44.44 120 ASP A C 1
ATOM 944 O O . ASP A 1 120 ? -32.483 -15.393 23.919 1.00 44.44 120 ASP A O 1
ATOM 948 N N . GLN A 1 121 ? -33.417 -17.197 24.847 1.00 43.41 121 GLN A N 1
ATOM 949 C CA . GLN A 1 121 ? -34.505 -17.296 23.873 1.00 43.41 121 GLN A CA 1
ATOM 950 C C . GLN A 1 121 ? -35.610 -16.315 24.277 1.00 43.41 121 GLN A C 1
ATOM 952 O O . GLN A 1 121 ? -36.610 -16.707 24.880 1.00 43.41 121 GLN A O 1
ATOM 957 N N . ILE A 1 122 ? -35.459 -15.035 23.936 1.00 39.09 122 ILE A N 1
ATOM 958 C CA . ILE A 1 122 ? -36.571 -14.085 24.010 1.00 39.09 122 ILE A CA 1
ATOM 959 C C . ILE A 1 122 ? -36.994 -13.690 22.601 1.00 39.09 122 ILE A C 1
ATOM 961 O O . ILE A 1 122 ? -36.517 -12.730 22.002 1.00 39.09 122 ILE A O 1
ATOM 965 N N . ASN A 1 123 ? -37.997 -14.432 22.125 1.00 34.47 123 ASN A N 1
ATOM 966 C CA . ASN A 1 123 ? -39.017 -13.921 21.221 1.00 34.47 123 ASN A CA 1
ATOM 967 C C . ASN A 1 123 ? -39.611 -12.641 21.820 1.00 34.47 123 ASN A C 1
ATOM 969 O O . ASN A 1 123 ? -40.423 -12.698 22.748 1.00 34.47 123 ASN A O 1
ATOM 973 N N . TYR A 1 124 ? -39.268 -11.482 21.266 1.00 31.95 124 TYR A N 1
ATOM 974 C CA . TYR A 1 124 ? -39.964 -10.240 21.585 1.00 31.95 124 TYR A CA 1
ATOM 975 C C . TYR A 1 124 ? -41.290 -10.142 20.809 1.00 31.95 124 TYR A C 1
ATOM 977 O O . TYR A 1 124 ? -41.465 -9.266 19.969 1.00 31.95 124 TYR A O 1
ATOM 985 N N . HIS A 1 125 ? -42.231 -11.052 21.092 1.00 35.31 125 HIS A N 1
ATOM 986 C CA . HIS A 1 125 ? -43.677 -10.787 21.058 1.00 35.31 125 HIS A CA 1
ATOM 987 C C . HIS A 1 125 ? -44.477 -11.957 21.659 1.00 35.31 125 HIS A C 1
ATOM 989 O O . HIS A 1 125 ? -44.584 -13.020 21.063 1.00 35.31 125 HIS A O 1
ATOM 995 N N . SER A 1 126 ? -45.120 -11.694 22.805 1.00 37.78 126 SER A N 1
ATOM 996 C CA . SER A 1 126 ? -46.279 -12.424 23.350 1.00 37.78 126 SER A CA 1
ATOM 997 C C . SER A 1 126 ? -46.092 -13.905 23.745 1.00 37.78 126 SER A C 1
ATOM 999 O O . SER A 1 126 ? -46.242 -14.786 22.908 1.00 37.78 126 SER A O 1
ATOM 1001 N N . ILE A 1 127 ? -45.913 -14.188 25.050 1.00 32.44 127 ILE A N 1
ATOM 1002 C CA . ILE A 1 127 ? -46.719 -15.127 25.883 1.00 32.44 127 ILE A CA 1
ATOM 1003 C C . ILE A 1 127 ? -46.035 -15.407 27.240 1.00 32.44 127 ILE A C 1
ATOM 1005 O O . ILE A 1 127 ? -44.819 -15.481 27.368 1.00 32.44 127 ILE A O 1
ATOM 1009 N N . ARG A 1 128 ? -46.873 -15.547 28.276 1.00 35.84 128 ARG A N 1
ATOM 1010 C CA . ARG A 1 128 ? -46.557 -15.772 29.695 1.00 35.84 128 ARG A CA 1
ATOM 1011 C C . ARG A 1 128 ? -46.174 -17.227 30.014 1.00 35.84 128 ARG A C 1
ATOM 1013 O O . ARG A 1 128 ? -46.968 -17.931 30.632 1.00 35.84 128 ARG A O 1
ATOM 1020 N N . VAL A 1 129 ? -44.963 -17.660 29.672 1.00 30.05 129 VAL A N 1
ATOM 1021 C CA . VAL A 1 129 ? -44.307 -18.810 30.329 1.00 30.05 129 VAL A CA 1
ATOM 1022 C C . VAL A 1 129 ? -42.790 -18.567 30.304 1.00 30.05 129 VAL A C 1
ATOM 1024 O O . VAL A 1 129 ? -42.276 -18.288 29.224 1.00 30.05 129 VAL A O 1
ATOM 1027 N N . PRO A 1 130 ? -42.056 -18.611 31.434 1.00 32.00 130 PRO A N 1
ATOM 1028 C CA . PRO A 1 130 ? -40.603 -18.451 31.397 1.00 32.00 130 PRO A CA 1
ATOM 1029 C C . PRO A 1 130 ? -39.971 -19.650 30.663 1.00 32.00 130 PRO A C 1
ATOM 1031 O O . PRO A 1 130 ? -40.239 -20.788 31.062 1.00 32.00 130 PRO A O 1
ATOM 1034 N N . PRO A 1 131 ? -39.162 -19.444 29.605 1.00 33.41 131 PRO A N 1
ATOM 1035 C CA . PRO A 1 131 ? -38.412 -20.534 28.994 1.00 33.41 131 PRO A CA 1
ATOM 1036 C C . PRO A 1 131 ? -37.357 -21.065 29.986 1.00 33.41 131 PRO A C 1
ATOM 1038 O O . PRO A 1 131 ? -36.858 -20.308 30.826 1.00 33.41 131 PRO A O 1
ATOM 1041 N N . PRO A 1 132 ? -37.031 -22.369 29.946 1.00 33.03 132 PRO A N 1
ATOM 1042 C CA . PRO A 1 132 ? -36.026 -22.958 30.822 1.00 33.03 132 PRO A CA 1
ATOM 1043 C C . PRO A 1 132 ? -34.640 -22.374 30.505 1.00 33.03 132 PRO A C 1
ATOM 1045 O O . PRO A 1 132 ? -34.136 -22.519 29.397 1.00 33.03 132 PRO A O 1
ATOM 1048 N N . GLN A 1 133 ? -34.041 -21.711 31.496 1.00 38.53 133 GLN A N 1
ATOM 1049 C CA . GLN A 1 133 ? -32.675 -21.176 31.469 1.00 38.53 133 GLN A CA 1
ATOM 1050 C C . GLN A 1 133 ? -31.670 -22.327 31.501 1.00 38.53 133 GLN A C 1
ATOM 1052 O O . GLN A 1 133 ? -31.602 -23.034 32.507 1.00 38.53 133 GLN A O 1
ATOM 1057 N N . ILE A 1 134 ? -30.883 -22.514 30.445 1.00 41.34 134 ILE A N 1
ATOM 1058 C CA . ILE A 1 134 ? -29.756 -23.452 30.444 1.00 41.34 134 ILE A CA 1
ATOM 1059 C C . ILE A 1 134 ? -28.641 -22.778 29.644 1.00 41.34 134 ILE A C 1
ATOM 1061 O O . ILE A 1 134 ? -28.860 -22.444 28.495 1.00 41.34 134 ILE A O 1
ATOM 1065 N N . GLY A 1 135 ? -27.523 -22.477 30.310 1.00 53.44 135 GLY A N 1
ATOM 1066 C CA . GLY A 1 135 ? -26.446 -21.592 29.857 1.00 53.44 135 GLY A CA 1
ATOM 1067 C C . GLY A 1 135 ? -26.189 -20.477 30.882 1.00 53.44 135 GLY A C 1
ATOM 1068 O O . GLY A 1 135 ? -27.020 -19.591 31.077 1.00 53.44 135 GLY A O 1
ATOM 1069 N N . GLU A 1 136 ? -25.070 -20.537 31.614 1.00 71.69 136 GLU A N 1
ATOM 1070 C CA . GLU A 1 136 ? -24.771 -19.567 32.693 1.00 71.69 136 GLU A CA 1
ATOM 1071 C C . GLU A 1 136 ? -23.668 -18.553 32.349 1.00 71.69 136 GLU A C 1
ATOM 1073 O O . GLU A 1 136 ? -23.328 -17.738 33.211 1.00 71.69 136 GLU A O 1
ATOM 1078 N N . LEU A 1 137 ? -23.147 -18.570 31.115 1.00 85.25 137 LEU A N 1
ATOM 1079 C CA . LEU A 1 137 ? -22.174 -17.581 30.642 1.00 85.25 137 LEU A CA 1
ATOM 1080 C C . LEU A 1 137 ? -22.868 -16.253 30.329 1.00 85.25 137 LEU A C 1
ATOM 1082 O O . LEU A 1 137 ? -23.864 -16.217 29.604 1.00 85.25 137 LEU A O 1
ATOM 1086 N N . ASP A 1 138 ? -22.325 -15.163 30.857 1.00 87.50 138 ASP A N 1
ATOM 1087 C CA . ASP A 1 138 ? -22.785 -13.811 30.559 1.00 87.50 138 ASP A CA 1
ATOM 1088 C C . ASP A 1 138 ? -22.034 -13.300 29.322 1.00 87.50 138 ASP A C 1
ATOM 1090 O O . ASP A 1 138 ? -20.807 -13.188 29.348 1.00 87.50 138 ASP A O 1
ATOM 1094 N N . VAL A 1 139 ? -22.764 -12.999 28.243 1.00 91.25 139 VAL A N 1
ATOM 1095 C CA . VAL A 1 139 ? -22.223 -12.453 26.992 1.00 91.25 139 VAL A CA 1
ATOM 1096 C C . VAL A 1 139 ? -22.608 -10.984 26.887 1.00 91.25 139 VAL A C 1
ATOM 1098 O O . VAL A 1 139 ? -23.784 -10.630 26.933 1.00 91.25 139 VAL A O 1
ATOM 1101 N N . LYS A 1 140 ? -21.610 -10.120 26.720 1.00 94.06 140 LYS A N 1
ATOM 1102 C CA . LYS A 1 140 ? -21.775 -8.692 26.462 1.00 94.06 140 LYS A CA 1
ATOM 1103 C C . LYS A 1 140 ? -21.299 -8.361 25.052 1.00 94.06 140 LYS A C 1
ATOM 1105 O O . LYS A 1 140 ? -20.136 -8.592 24.715 1.00 94.06 140 LYS A O 1
ATOM 1110 N N . CYS A 1 141 ? -22.177 -7.759 24.261 1.00 95.00 141 CYS A N 1
ATOM 1111 C CA . CYS A 1 141 ? -21.863 -7.254 22.931 1.00 95.00 141 CYS A CA 1
ATOM 1112 C C . CYS A 1 141 ? -21.162 -5.900 23.019 1.00 95.00 141 CYS A C 1
ATOM 1114 O O . CYS A 1 141 ? -21.640 -4.961 23.660 1.00 95.00 141 CYS A O 1
ATOM 1116 N N . LEU A 1 142 ? -20.016 -5.797 22.356 1.00 96.19 142 LEU A N 1
ATOM 1117 C CA . LEU A 1 142 ? -19.207 -4.591 22.265 1.00 96.19 142 LEU A CA 1
ATOM 1118 C C . LEU A 1 142 ? -19.136 -4.186 20.798 1.00 96.19 142 LEU A C 1
ATOM 1120 O O . LEU A 1 142 ? -18.399 -4.783 20.021 1.00 96.19 142 LEU A O 1
ATOM 1124 N N . TYR A 1 143 ? -19.900 -3.171 20.417 1.00 95.88 143 TYR A N 1
ATOM 1125 C CA . TYR A 1 143 ? -19.909 -2.677 19.045 1.00 95.88 143 TYR A CA 1
ATOM 1126 C C . TYR A 1 143 ? -18.587 -1.971 18.736 1.00 95.88 143 TYR A C 1
ATOM 1128 O O . TYR A 1 143 ? -18.212 -1.018 19.431 1.00 95.88 143 TYR A O 1
ATOM 1136 N N . THR A 1 144 ? -17.873 -2.439 17.720 1.00 96.50 144 THR A N 1
ATOM 1137 C CA . THR A 1 144 ? -16.516 -1.999 17.372 1.00 96.50 144 THR A CA 1
ATOM 1138 C C . THR A 1 144 ? -16.423 -1.655 15.882 1.00 96.50 144 THR A C 1
ATOM 1140 O O . THR A 1 144 ? -15.667 -2.288 15.146 1.00 96.50 144 THR A O 1
ATOM 1143 N N . PRO A 1 145 ? -17.195 -0.656 15.409 1.00 94.75 145 PRO A N 1
ATOM 1144 C CA . PRO A 1 145 ? -17.228 -0.308 13.997 1.00 94.75 145 PRO A CA 1
ATOM 1145 C C . PRO A 1 145 ? -15.853 0.202 13.573 1.00 94.75 145 PRO A C 1
ATOM 1147 O O . PRO A 1 145 ? -15.302 1.075 14.234 1.00 94.75 145 PRO A O 1
ATOM 1150 N N . CYS A 1 146 ? -15.302 -0.359 12.501 1.00 88.75 146 CYS A N 1
ATOM 1151 C CA . CYS A 1 146 ? -14.185 0.203 11.740 1.00 88.75 146 CYS A CA 1
ATOM 1152 C C . CYS A 1 146 ? -13.853 -0.729 10.572 1.00 88.75 146 CYS A C 1
ATOM 1154 O O . CYS A 1 146 ? -14.040 -0.369 9.413 1.00 88.75 146 CYS A O 1
ATOM 1156 N N . HIS A 1 147 ? -13.418 -1.954 10.893 1.00 89.94 147 HIS A N 1
ATOM 1157 C CA . HIS A 1 147 ? -13.127 -2.971 9.888 1.00 89.94 147 HIS A CA 1
ATOM 1158 C C . HIS A 1 147 ? -14.350 -3.227 9.011 1.00 89.94 147 HIS A C 1
ATOM 1160 O O . HIS A 1 147 ? -14.283 -3.097 7.794 1.00 89.94 147 HIS A O 1
ATOM 1166 N N . THR A 1 148 ? -15.498 -3.438 9.654 1.00 94.88 148 THR A N 1
ATOM 1167 C CA . THR A 1 148 ? -16.802 -3.206 9.039 1.00 94.88 148 THR A CA 1
ATOM 1168 C C . THR A 1 148 ? -17.622 -2.278 9.922 1.00 94.88 148 THR A C 1
ATOM 1170 O O . THR A 1 148 ? -17.367 -2.147 11.124 1.00 94.88 148 THR A O 1
ATOM 1173 N N . THR A 1 149 ? -18.629 -1.636 9.343 1.00 95.69 149 THR A N 1
ATOM 1174 C CA . THR A 1 149 ? -19.561 -0.781 10.086 1.00 95.69 149 THR A CA 1
ATOM 1175 C C . THR A 1 149 ? -20.392 -1.557 11.100 1.00 95.69 149 THR A C 1
ATOM 1177 O O . THR A 1 149 ? -20.815 -0.954 12.082 1.00 95.69 149 THR A O 1
ATOM 1180 N N . GLY A 1 150 ? -20.607 -2.861 10.886 1.00 94.12 150 GLY A N 1
ATOM 1181 C CA . GLY A 1 150 ? -21.405 -3.761 11.724 1.00 94.12 150 GLY A CA 1
ATOM 1182 C C . GLY A 1 150 ? -20.608 -4.655 12.680 1.00 94.12 150 GLY A C 1
ATOM 1183 O O . GLY A 1 150 ? -21.191 -5.579 13.245 1.00 94.12 150 GLY A O 1
ATOM 1184 N N . SER A 1 151 ? -19.299 -4.424 12.841 1.00 97.50 151 SER A N 1
ATOM 1185 C CA . SER A 1 151 ? -18.417 -5.271 13.655 1.00 97.50 151 SER A CA 1
ATOM 1186 C C . SER A 1 151 ? -18.795 -5.273 15.147 1.00 97.50 151 SER A C 1
ATOM 1188 O O . SER A 1 151 ? -18.996 -4.221 15.763 1.00 97.50 151 SER A O 1
ATOM 1190 N N . VAL A 1 152 ? -18.850 -6.468 15.745 1.00 98.12 152 VAL A N 1
ATOM 1191 C CA . VAL A 1 152 ? -19.158 -6.716 17.162 1.00 98.12 152 VAL A CA 1
ATOM 1192 C C . VAL A 1 152 ? -18.112 -7.641 17.775 1.00 98.12 152 VAL A C 1
ATOM 1194 O O . VAL A 1 152 ? -17.867 -8.734 17.272 1.00 98.12 152 VAL A O 1
ATOM 1197 N N . CYS A 1 153 ? -17.552 -7.240 18.916 1.00 98.56 153 CYS A N 1
ATOM 1198 C CA . CYS A 1 153 ? -16.779 -8.127 19.778 1.00 98.56 153 CYS A CA 1
ATOM 1199 C C . CYS A 1 153 ? -17.677 -8.712 20.879 1.00 98.56 153 CYS A C 1
ATOM 1201 O O . CYS A 1 153 ? -18.479 -7.992 21.479 1.00 98.56 153 CYS A O 1
ATOM 1203 N N . TYR A 1 154 ? -17.512 -9.993 21.201 1.00 98.12 154 TYR A N 1
ATOM 1204 C CA . TYR A 1 154 ? -18.299 -10.670 22.239 1.00 98.12 154 TYR A CA 1
ATOM 1205 C C . TYR A 1 154 ? -17.436 -10.912 23.475 1.00 98.12 154 TYR A C 1
ATOM 1207 O O . TYR A 1 154 ? -16.544 -11.759 23.457 1.00 98.12 154 TYR A O 1
ATOM 1215 N N . TYR A 1 155 ? -17.686 -10.159 24.547 1.00 97.75 155 TYR A N 1
ATOM 1216 C CA . TYR A 1 155 ? -17.030 -10.345 25.843 1.00 97.75 155 TYR A CA 1
ATOM 1217 C C . TYR A 1 155 ? -17.834 -11.327 26.692 1.00 97.75 155 TYR A C 1
ATOM 1219 O O . TYR A 1 155 ? -19.015 -11.093 26.940 1.00 97.75 155 TYR A O 1
ATOM 1227 N N . VAL A 1 156 ? -17.207 -12.412 27.137 1.00 95.38 156 VAL A N 1
ATOM 1228 C CA . VAL A 1 156 ? -17.872 -13.509 27.845 1.00 95.38 156 VAL A CA 1
ATOM 1229 C C . VAL A 1 156 ? -17.230 -13.732 29.205 1.00 95.38 156 VAL A C 1
ATOM 1231 O O . VAL A 1 156 ? -16.004 -13.794 29.317 1.00 95.38 156 VAL A O 1
ATOM 1234 N N . THR A 1 157 ? -18.060 -13.891 30.235 1.00 92.19 157 THR A N 1
ATOM 1235 C CA . THR A 1 157 ? -17.624 -14.252 31.590 1.00 92.19 157 THR A CA 1
ATOM 1236 C C . THR A 1 157 ? -18.425 -15.429 32.120 1.00 92.19 157 THR A C 1
ATOM 1238 O O . THR A 1 157 ? -19.634 -15.494 31.908 1.00 92.19 157 THR A O 1
ATOM 1241 N N . ASP A 1 158 ? -17.783 -16.324 32.864 1.00 87.06 158 ASP A N 1
ATOM 1242 C CA . ASP A 1 158 ? -18.448 -17.484 33.472 1.00 87.06 158 ASP A CA 1
ATOM 1243 C C . ASP A 1 158 ? -18.884 -17.249 34.932 1.00 87.06 158 ASP A C 1
ATOM 1245 O O . ASP A 1 158 ? -19.568 -18.072 35.532 1.00 87.06 158 ASP A O 1
ATOM 1249 N N . GLY A 1 159 ? -18.513 -16.117 35.531 1.00 80.62 159 GLY A N 1
ATOM 1250 C CA . GLY A 1 159 ? -18.797 -15.800 36.931 1.00 80.62 159 GLY A CA 1
ATOM 1251 C C . GLY A 1 159 ? -17.890 -16.500 37.956 1.00 80.62 159 GLY A C 1
ATOM 1252 O O . GLY A 1 159 ? -18.035 -16.215 39.145 1.00 80.62 159 GLY A O 1
ATOM 1253 N N . SER A 1 160 ? -16.952 -17.356 37.529 1.00 80.94 160 SER A N 1
ATOM 1254 C CA . SER A 1 160 ? -15.852 -17.879 38.361 1.00 80.94 160 SER A CA 1
ATOM 1255 C C . SER A 1 160 ? -14.645 -16.932 38.391 1.00 80.94 160 SER A C 1
ATOM 1257 O O . SER A 1 160 ? -13.801 -17.012 39.283 1.00 80.94 160 SER A O 1
ATOM 1259 N N . GLY A 1 161 ? -14.605 -15.984 37.450 1.00 82.62 161 GLY A N 1
ATOM 1260 C CA . GLY A 1 161 ? -13.547 -14.985 37.288 1.00 82.62 161 GLY A CA 1
ATOM 1261 C C . GLY A 1 161 ? -12.839 -15.085 35.936 1.00 82.62 161 GLY A C 1
ATOM 1262 O O . GLY A 1 161 ? -12.158 -14.132 35.536 1.00 82.62 161 GLY A O 1
ATOM 1263 N N . ASP A 1 162 ? -13.043 -16.194 35.221 1.00 89.31 162 ASP A N 1
ATOM 1264 C CA . ASP A 1 162 ? -12.555 -16.395 33.865 1.00 89.31 162 ASP A CA 1
ATOM 1265 C C . ASP A 1 162 ? -13.336 -15.499 32.885 1.00 89.31 162 ASP A C 1
ATOM 1267 O O . ASP A 1 162 ? -14.551 -15.287 32.995 1.00 89.31 162 ASP A O 1
ATOM 1271 N N . LYS A 1 163 ? -12.610 -14.916 31.926 1.00 94.06 163 LYS A N 1
ATOM 1272 C CA . LYS A 1 163 ? -13.139 -13.915 30.991 1.00 94.06 163 LYS A CA 1
ATOM 1273 C C . LYS A 1 163 ? -12.387 -13.926 29.670 1.00 94.06 163 LYS A C 1
ATOM 1275 O O . LYS A 1 163 ? -11.155 -13.984 29.634 1.00 94.06 163 LYS A O 1
ATOM 1280 N N . VAL A 1 164 ? -13.145 -13.875 28.585 1.00 97.69 164 VAL A N 1
ATOM 1281 C CA . VAL A 1 164 ? -12.636 -13.922 27.212 1.00 97.69 164 VAL A CA 1
ATOM 1282 C C . VAL A 1 164 ? -13.314 -12.848 26.372 1.00 97.69 164 VAL A C 1
ATOM 1284 O O . VAL A 1 164 ? -14.424 -12.420 26.682 1.00 97.69 164 VAL A O 1
ATOM 1287 N N . VAL A 1 165 ? -12.669 -12.415 25.296 1.00 98.62 165 VAL A N 1
ATOM 1288 C CA . VAL A 1 165 ? -13.286 -11.580 24.269 1.00 98.62 165 VAL A CA 1
ATOM 1289 C C . VAL A 1 165 ? -12.961 -12.129 22.888 1.00 98.62 165 VAL A C 1
ATOM 1291 O O . VAL A 1 165 ? -11.797 -12.355 22.556 1.00 98.62 165 VAL A O 1
ATOM 1294 N N . PHE A 1 166 ? -14.004 -12.336 22.091 1.00 98.81 166 PHE A N 1
ATOM 1295 C CA . PHE A 1 166 ? -13.887 -12.670 20.677 1.00 98.81 166 PHE A CA 1
ATOM 1296 C C . PHE A 1 166 ? -13.898 -11.378 19.879 1.00 98.81 166 PHE A C 1
ATOM 1298 O O . PHE A 1 166 ? -14.870 -10.624 19.957 1.00 98.81 166 PHE A O 1
ATOM 1305 N N . THR A 1 167 ? -12.804 -11.086 19.184 1.00 98.75 167 THR A N 1
ATOM 1306 C CA . THR A 1 167 ? -12.569 -9.760 18.592 1.00 98.75 167 THR A CA 1
ATOM 1307 C C . THR A 1 167 ? -12.759 -9.706 17.087 1.00 98.75 167 THR A C 1
ATOM 1309 O O . THR A 1 167 ? -12.709 -8.606 16.537 1.00 98.75 167 THR A O 1
ATOM 1312 N N . GLY A 1 168 ? -12.970 -10.859 16.439 1.00 98.50 168 GLY A N 1
ATOM 1313 C CA . GLY A 1 168 ? -12.989 -10.971 14.982 1.00 98.50 168 GLY A CA 1
ATOM 1314 C C . GLY A 1 168 ? -11.789 -10.238 14.394 1.00 98.50 168 GLY A C 1
ATOM 1315 O O . GLY A 1 168 ? -10.658 -10.405 14.867 1.00 98.50 168 GLY A O 1
ATOM 1316 N N . ASP A 1 169 ? -12.088 -9.332 13.474 1.00 98.31 169 ASP A N 1
ATOM 1317 C CA . ASP A 1 169 ? -11.092 -8.541 12.758 1.00 98.31 169 ASP A CA 1
ATOM 1318 C C . ASP A 1 169 ? -10.904 -7.136 13.332 1.00 98.31 169 ASP A C 1
ATOM 1320 O O . ASP A 1 169 ? -10.252 -6.289 12.739 1.00 98.31 169 ASP A O 1
ATOM 1324 N N . THR A 1 170 ? -11.431 -6.843 14.520 1.00 97.06 170 THR A N 1
ATOM 1325 C CA . THR A 1 170 ? -11.166 -5.552 15.169 1.00 97.06 170 THR A CA 1
ATOM 1326 C C . THR A 1 170 ? -9.762 -5.532 15.782 1.00 97.06 170 THR A C 1
ATOM 1328 O O . THR A 1 170 ? -8.971 -4.631 15.509 1.00 97.06 170 THR A O 1
ATOM 1331 N N . LEU A 1 171 ? -9.429 -6.534 16.602 1.00 98.31 171 LEU A N 1
ATOM 1332 C CA . LEU A 1 171 ? -8.150 -6.648 17.316 1.00 98.31 171 LEU A CA 1
ATOM 1333 C C . LEU A 1 171 ? -7.517 -8.007 17.020 1.00 98.31 171 LEU A C 1
ATOM 1335 O O . LEU A 1 171 ? -8.140 -9.032 17.294 1.00 98.31 171 LEU A O 1
ATOM 1339 N N . PHE A 1 172 ? -6.272 -8.000 16.543 1.00 98.44 172 PHE A N 1
ATOM 1340 C CA . PHE A 1 172 ? -5.425 -9.187 16.409 1.00 98.44 172 PHE A CA 1
ATOM 1341 C C . PHE A 1 172 ? -4.301 -9.153 17.440 1.00 98.44 172 PHE A C 1
ATOM 1343 O O . PHE A 1 172 ? -3.948 -8.085 17.940 1.00 98.44 172 PHE A O 1
ATOM 1350 N N . ILE A 1 173 ? -3.668 -10.298 17.696 1.00 98.50 173 ILE A N 1
ATOM 1351 C CA . ILE A 1 173 ? -2.438 -10.323 18.493 1.00 98.50 173 ILE A CA 1
ATOM 1352 C C . ILE A 1 173 ? -1.363 -9.517 17.752 1.00 98.50 173 ILE A C 1
ATOM 1354 O O . ILE A 1 173 ? -0.966 -9.852 16.633 1.00 98.50 173 ILE A O 1
ATOM 1358 N N . GLY A 1 174 ? -0.932 -8.413 18.362 1.00 93.81 174 GLY A N 1
ATOM 1359 C CA . GLY A 1 174 ? 0.067 -7.490 17.822 1.00 93.81 174 GLY A CA 1
ATOM 1360 C C . GLY A 1 174 ? -0.416 -6.600 16.670 1.00 93.81 174 GLY A C 1
ATOM 1361 O O . GLY A 1 174 ? 0.406 -5.893 16.092 1.00 93.81 174 GLY A O 1
ATOM 1362 N N . GLY A 1 175 ? -1.704 -6.625 16.312 1.00 93.00 175 GLY A N 1
ATOM 1363 C CA . GLY A 1 175 ? -2.249 -5.889 15.165 1.00 93.00 175 GLY A CA 1
ATOM 1364 C C . GLY A 1 175 ? -3.710 -5.456 15.327 1.00 93.00 175 GLY A C 1
ATOM 1365 O O . GLY A 1 175 ? -4.306 -5.607 16.392 1.00 93.00 175 GLY A O 1
ATOM 1366 N N . CYS A 1 176 ? -4.301 -4.923 14.259 1.00 93.94 176 CYS A N 1
ATOM 1367 C CA . CYS A 1 176 ? -5.736 -4.643 14.139 1.00 93.94 176 CYS A CA 1
ATOM 1368 C C . CYS A 1 176 ? -6.194 -4.897 12.696 1.00 93.94 176 CYS A C 1
ATOM 1370 O O . CYS A 1 176 ? -5.350 -5.034 11.806 1.00 93.94 176 CYS A O 1
ATOM 1372 N N . GLY A 1 177 ? -7.502 -4.996 12.458 1.00 89.25 177 GLY A N 1
ATOM 1373 C CA . GLY A 1 177 ? -8.012 -5.150 11.097 1.00 89.25 177 GLY A CA 1
ATOM 1374 C C . GLY A 1 177 ? -7.897 -3.890 10.263 1.00 89.25 177 GLY A C 1
ATOM 1375 O O . GLY A 1 177 ? -7.854 -2.769 10.768 1.00 89.25 177 GLY A O 1
ATOM 1376 N N . ARG A 1 178 ? -7.902 -4.105 8.949 1.00 79.75 178 ARG A N 1
ATOM 1377 C CA . ARG A 1 178 ? -7.914 -3.044 7.938 1.00 79.75 178 ARG A CA 1
ATOM 1378 C C . ARG A 1 178 ? -9.190 -2.223 8.018 1.00 79.75 178 ARG A C 1
ATOM 1380 O O . ARG A 1 178 ? -10.242 -2.781 8.325 1.00 79.75 178 ARG A O 1
ATOM 1387 N N . PHE A 1 179 ? -9.131 -0.935 7.696 1.00 87.56 179 PHE A N 1
ATOM 1388 C CA . PHE A 1 179 ? -10.270 -0.020 7.871 1.00 87.56 179 PHE A CA 1
ATOM 1389 C C . PHE A 1 179 ? -11.144 0.029 6.610 1.00 87.56 179 PHE A C 1
ATOM 1391 O O . PHE A 1 179 ? -11.199 1.049 5.927 1.00 87.56 179 PHE A O 1
ATOM 1398 N N . PHE A 1 180 ? -11.805 -1.079 6.256 1.00 76.56 180 PHE A N 1
ATOM 1399 C CA . PHE A 1 180 ? -12.575 -1.131 5.007 1.00 76.56 180 PHE A CA 1
ATOM 1400 C C . PHE A 1 180 ? -13.807 -0.219 5.013 1.00 76.56 180 PHE A C 1
ATOM 1402 O O . PHE A 1 180 ? -14.119 0.377 3.983 1.00 76.56 180 PHE A O 1
ATOM 1409 N N . GLU A 1 181 ? -14.498 -0.085 6.150 1.00 89.06 181 GLU A N 1
ATOM 1410 C CA . GLU A 1 181 ? -15.762 0.665 6.227 1.00 89.06 181 GLU A CA 1
ATOM 1411 C C . GLU A 1 181 ? -15.796 1.743 7.319 1.00 89.06 181 GLU A C 1
ATOM 1413 O O . GLU A 1 181 ? -16.858 2.278 7.641 1.00 89.06 181 GLU A O 1
ATOM 1418 N N . GLY A 1 182 ? -14.651 2.075 7.901 1.00 81.44 182 GLY A N 1
ATOM 1419 C CA . GLY A 1 182 ? -14.543 3.078 8.951 1.00 81.44 182 GLY A CA 1
ATOM 1420 C C . GLY A 1 182 ? -13.247 3.858 8.862 1.00 81.44 182 GLY A C 1
ATOM 1421 O O . GLY A 1 182 ? -12.510 3.795 7.881 1.00 81.44 182 GLY A O 1
ATOM 1422 N N . ASN A 1 183 ? -12.978 4.640 9.896 1.00 73.81 183 ASN A N 1
ATOM 1423 C CA . ASN A 1 183 ? -11.780 5.455 9.992 1.00 73.81 183 ASN A CA 1
ATOM 1424 C C . ASN A 1 183 ? -11.005 5.137 11.278 1.00 73.81 183 ASN A C 1
ATOM 1426 O O . ASN A 1 183 ? -11.432 4.366 12.137 1.00 73.81 183 ASN A O 1
ATOM 1430 N N . ALA A 1 184 ? -9.839 5.752 11.430 1.00 77.25 184 ALA A N 1
ATOM 1431 C CA . ALA A 1 184 ? -8.969 5.449 12.554 1.00 77.25 184 ALA A CA 1
ATOM 1432 C C . ALA A 1 184 ? -9.450 5.970 13.911 1.00 77.25 184 ALA A C 1
ATOM 1434 O O . ALA A 1 184 ? -9.047 5.416 14.929 1.00 77.25 184 ALA A O 1
ATOM 1435 N N . ALA A 1 185 ? -10.280 7.018 13.951 1.00 80.06 185 ALA A N 1
ATOM 1436 C CA . ALA A 1 185 ? -10.919 7.431 15.198 1.00 80.06 185 ALA A CA 1
ATOM 1437 C C . ALA A 1 185 ? -11.887 6.341 15.678 1.00 80.06 185 ALA A C 1
ATOM 1439 O O . ALA A 1 185 ? -11.969 6.076 16.879 1.00 80.06 185 ALA A O 1
ATOM 1440 N N . ASP A 1 186 ? -12.553 5.661 14.739 1.00 81.81 186 ASP A N 1
ATOM 1441 C CA . ASP A 1 186 ? -13.408 4.517 15.046 1.00 81.81 186 ASP A CA 1
ATOM 1442 C C . ASP A 1 186 ? -12.571 3.353 15.603 1.00 81.81 186 ASP A C 1
ATOM 1444 O O . ASP A 1 186 ? -12.899 2.824 16.668 1.00 81.81 186 ASP A O 1
ATOM 1448 N N . MET A 1 187 ? -11.435 3.021 14.966 1.00 89.12 187 MET A N 1
ATOM 1449 C CA . MET A 1 187 ? -10.540 1.966 15.466 1.00 89.12 187 MET A CA 1
ATOM 1450 C C . MET A 1 187 ? -9.912 2.316 16.822 1.00 89.12 187 MET A C 1
ATOM 1452 O O . MET A 1 187 ? -9.881 1.472 17.713 1.00 89.12 187 MET A O 1
ATOM 1456 N N . ASP A 1 188 ? -9.453 3.554 17.038 1.00 88.69 188 ASP A N 1
ATOM 1457 C CA . ASP A 1 188 ? -8.933 3.978 18.347 1.00 88.69 188 ASP A CA 1
ATOM 1458 C C . ASP A 1 188 ? -10.008 3.869 19.437 1.00 88.69 188 ASP A C 1
ATOM 1460 O O . ASP A 1 188 ? -9.749 3.375 20.536 1.00 88.69 188 ASP A O 1
ATOM 1464 N N . SER A 1 189 ? -11.244 4.266 19.128 1.00 89.19 189 SER A N 1
ATOM 1465 C CA . SER A 1 189 ? -12.371 4.098 20.043 1.00 89.19 189 SER A CA 1
ATOM 1466 C C . SER A 1 189 ? -12.636 2.617 20.344 1.00 89.19 189 SER A C 1
ATOM 1468 O O . SER A 1 189 ? -12.770 2.232 21.510 1.00 89.19 189 SER A O 1
ATOM 1470 N N . ALA A 1 190 ? -12.642 1.761 19.319 1.00 92.88 190 ALA A N 1
ATOM 1471 C CA . ALA A 1 190 ? -12.832 0.322 19.463 1.00 92.88 190 ALA A CA 1
ATOM 1472 C C . ALA A 1 190 ? -11.729 -0.329 20.316 1.00 92.88 190 ALA A C 1
ATOM 1474 O O . ALA A 1 190 ? -12.031 -1.035 21.281 1.00 92.88 190 ALA A O 1
ATOM 1475 N N . LEU A 1 191 ? -10.460 -0.058 20.009 1.00 93.88 191 LEU A N 1
ATOM 1476 C CA . LEU A 1 191 ? -9.311 -0.668 20.673 1.00 93.88 191 LEU A CA 1
ATOM 1477 C C . LEU A 1 191 ? -9.024 -0.045 22.036 1.00 93.88 191 LEU A C 1
ATOM 1479 O O . LEU A 1 191 ? -8.988 -0.753 23.036 1.00 93.88 191 LEU A O 1
ATOM 1483 N N . ASN A 1 192 ? -8.823 1.270 22.109 1.00 91.31 192 ASN A N 1
ATOM 1484 C CA . ASN A 1 192 ? -8.275 1.930 23.296 1.00 91.31 192 ASN A CA 1
ATOM 1485 C C . ASN A 1 192 ? -9.344 2.398 24.286 1.00 91.31 192 ASN A C 1
ATOM 1487 O O . ASN A 1 192 ? -9.068 2.455 25.486 1.00 91.31 192 ASN A O 1
ATOM 1491 N N . LYS A 1 193 ? -10.561 2.721 23.825 1.00 91.06 193 LYS A N 1
ATOM 1492 C CA . LYS A 1 193 ? -11.664 3.116 24.721 1.00 91.06 193 LYS A CA 1
ATOM 1493 C C . LYS A 1 193 ? -12.540 1.930 25.114 1.00 91.06 193 LYS A C 1
ATOM 1495 O O . LYS A 1 193 ? -12.887 1.811 26.285 1.00 91.06 193 LYS A O 1
ATOM 1500 N N . LYS A 1 194 ? -12.892 1.053 24.169 1.00 94.38 194 LYS A N 1
ATOM 1501 C CA . LYS A 1 194 ? -13.821 -0.057 24.421 1.00 94.38 194 LYS A CA 1
ATOM 1502 C C . LYS A 1 194 ? -13.100 -1.327 24.868 1.00 94.38 194 LYS A C 1
ATOM 1504 O O . LYS A 1 194 ? -13.205 -1.678 26.041 1.00 94.38 194 LYS A O 1
ATOM 1509 N N . LEU A 1 195 ? -12.324 -1.979 24.002 1.00 97.50 195 LEU A N 1
ATOM 1510 C CA . LEU A 1 195 ? -11.615 -3.220 24.351 1.00 97.50 195 LEU A CA 1
ATOM 1511 C C . LEU A 1 195 ? -10.559 -2.996 25.441 1.00 97.50 195 LEU A C 1
ATOM 1513 O O . LEU A 1 195 ? -10.495 -3.749 26.405 1.00 97.50 195 LEU A O 1
ATOM 1517 N N . GLY A 1 196 ? -9.799 -1.906 25.365 1.00 95.94 196 GLY A N 1
ATOM 1518 C CA . GLY A 1 196 ? -8.780 -1.543 26.349 1.00 95.94 196 GLY A CA 1
ATOM 1519 C C . GLY A 1 196 ? -9.332 -1.250 27.748 1.00 95.94 196 GLY A C 1
ATOM 1520 O O . GLY A 1 196 ? -8.561 -1.279 28.711 1.00 95.94 196 GLY A O 1
ATOM 1521 N N . SER A 1 197 ? -10.643 -1.007 27.880 1.00 95.69 197 SER A N 1
ATOM 1522 C CA . SER A 1 197 ? -11.315 -0.849 29.178 1.00 95.69 197 SER A CA 1
ATOM 1523 C C . SER A 1 197 ? -11.682 -2.174 29.851 1.00 95.69 197 SER A C 1
ATOM 1525 O O . SER A 1 197 ? -12.023 -2.179 31.035 1.00 95.69 197 SER A O 1
ATOM 1527 N N . LEU A 1 198 ? -11.609 -3.295 29.125 1.00 97.12 198 LEU A N 1
ATOM 1528 C CA . LEU A 1 198 ? -11.835 -4.617 29.699 1.00 97.12 198 LEU A CA 1
ATOM 1529 C C . LEU A 1 198 ? -10.744 -4.958 30.730 1.00 97.12 198 LEU A C 1
ATOM 1531 O O . LEU A 1 198 ? -9.632 -4.420 30.659 1.00 97.12 198 LEU A O 1
ATOM 1535 N N . PRO A 1 199 ? -11.032 -5.860 31.689 1.00 97.88 199 PRO A N 1
ATOM 1536 C CA . PRO A 1 199 ? -10.028 -6.310 32.645 1.00 97.88 199 PRO A CA 1
ATOM 1537 C C . PRO A 1 199 ? -8.765 -6.836 31.952 1.00 97.88 199 PRO A C 1
ATOM 1539 O O . PRO A 1 199 ? -8.848 -7.532 30.940 1.00 97.88 199 PRO A O 1
ATOM 1542 N N . ASN A 1 200 ? -7.600 -6.526 32.516 1.00 97.62 200 ASN A N 1
ATOM 1543 C CA . ASN A 1 200 ? -6.294 -6.817 31.919 1.00 97.62 200 ASN A CA 1
ATOM 1544 C C . ASN A 1 200 ? -6.071 -8.312 31.618 1.00 97.62 200 ASN A C 1
ATOM 1546 O O . ASN A 1 200 ? -5.529 -8.656 30.574 1.00 97.62 200 ASN A O 1
ATOM 1550 N N . ASP A 1 201 ? -6.558 -9.200 32.476 1.00 97.38 201 ASP A N 1
ATOM 1551 C CA . ASP A 1 201 ? -6.463 -10.654 32.328 1.00 97.38 201 ASP A CA 1
ATOM 1552 C C . ASP A 1 201 ? -7.563 -11.259 31.429 1.00 97.38 201 ASP A C 1
ATOM 1554 O O . ASP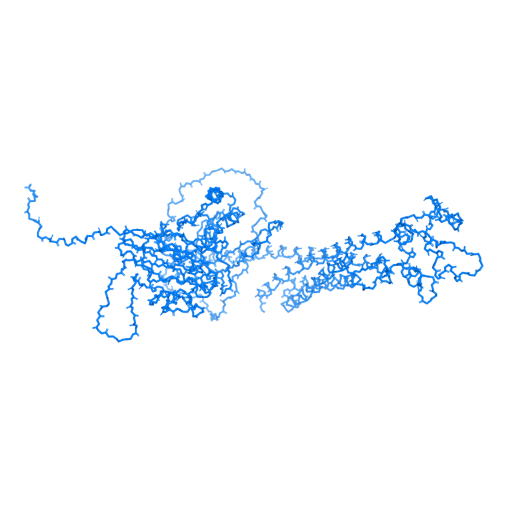 A 1 201 ? -7.741 -12.475 31.389 1.00 97.38 201 ASP A O 1
ATOM 1558 N N . THR A 1 202 ? -8.308 -10.431 30.684 1.00 98.25 202 THR A N 1
ATOM 1559 C CA . THR A 1 202 ? -9.232 -10.908 29.641 1.00 98.25 202 THR A CA 1
ATOM 1560 C C . THR A 1 202 ? -8.457 -11.516 28.486 1.00 98.25 202 THR A C 1
ATOM 1562 O O . THR A 1 202 ? -7.652 -10.828 27.859 1.00 98.25 202 THR A O 1
ATOM 1565 N N . LYS A 1 203 ? -8.735 -12.787 28.183 1.00 98.62 203 LYS A N 1
ATOM 1566 C CA . LYS A 1 203 ? -8.113 -13.520 27.073 1.00 98.62 203 LYS A CA 1
ATOM 1567 C C . LYS A 1 203 ? -8.727 -13.092 25.736 1.00 98.62 203 LYS A C 1
ATOM 1569 O O . LYS A 1 203 ? -9.946 -12.979 25.635 1.00 98.62 203 LYS A O 1
ATOM 1574 N N . ILE A 1 204 ? -7.905 -12.886 24.716 1.00 98.62 204 ILE A N 1
ATOM 1575 C CA . ILE A 1 204 ? -8.318 -12.415 23.388 1.00 98.62 204 ILE A CA 1
ATOM 1576 C C . ILE A 1 204 ? -8.276 -13.572 22.395 1.00 98.62 204 ILE A C 1
ATOM 1578 O O . ILE A 1 204 ? -7.257 -14.249 22.270 1.00 98.62 204 ILE A O 1
ATOM 1582 N N . TYR A 1 205 ? -9.372 -13.747 21.663 1.00 98.81 205 TYR A N 1
ATOM 1583 C CA . TYR A 1 205 ? -9.515 -14.710 20.575 1.00 98.81 205 TYR A CA 1
ATOM 1584 C C . TYR A 1 205 ? -9.909 -13.962 19.295 1.00 98.81 205 TYR A C 1
ATOM 1586 O O . TYR A 1 205 ? -11.049 -13.518 19.147 1.00 98.81 205 TYR A O 1
ATOM 1594 N N . CYS A 1 206 ? -8.941 -13.772 18.399 1.00 98.50 206 CYS A N 1
ATOM 1595 C CA . CYS A 1 206 ? -9.088 -12.969 17.183 1.00 98.50 206 CYS A CA 1
ATOM 1596 C C . CYS A 1 206 ? -9.364 -13.813 15.932 1.00 98.50 206 CYS A C 1
ATOM 1598 O O . CYS A 1 206 ? -9.202 -15.031 15.963 1.00 98.50 206 CYS A O 1
ATOM 1600 N N . GLY A 1 207 ? -9.769 -13.166 14.839 1.00 97.38 207 GLY A N 1
ATOM 1601 C CA . GLY A 1 207 ? -10.228 -13.827 13.614 1.00 97.38 207 GLY A CA 1
ATOM 1602 C C . GLY A 1 207 ? -9.168 -14.617 12.844 1.00 97.38 207 GLY A C 1
ATOM 1603 O O . GLY A 1 207 ? -9.498 -15.636 12.250 1.00 97.38 207 GLY A O 1
ATOM 1604 N N . HIS A 1 208 ? -7.900 -14.193 12.896 1.00 98.00 208 HIS A N 1
ATOM 1605 C CA . HIS A 1 208 ? -6.835 -14.738 12.046 1.00 98.00 208 HIS A CA 1
ATOM 1606 C C . HIS A 1 208 ? -5.513 -14.980 12.781 1.00 98.00 208 HIS A C 1
ATOM 1608 O O . HIS A 1 208 ? -5.177 -14.306 13.760 1.00 98.00 208 HIS A O 1
ATOM 1614 N N . GLU A 1 209 ? -4.711 -15.898 12.241 1.00 97.75 209 GLU A N 1
ATOM 1615 C CA . GLU A 1 209 ? -3.335 -16.193 12.650 1.00 97.75 209 GLU A CA 1
ATOM 1616 C C . GLU A 1 209 ? -2.307 -15.265 11.967 1.00 97.75 209 GLU A C 1
ATOM 1618 O O . GLU A 1 209 ? -1.444 -15.699 11.204 1.00 97.75 209 GLU A O 1
ATOM 1623 N N . TYR A 1 210 ? -2.385 -13.962 12.257 1.00 96.69 210 TYR A N 1
ATOM 1624 C CA . TYR A 1 210 ? -1.463 -12.937 11.728 1.00 96.69 210 TYR A CA 1
ATOM 1625 C C . TYR A 1 210 ? -0.332 -12.542 12.688 1.00 96.69 210 TYR A C 1
ATOM 1627 O O . TYR A 1 210 ? 0.460 -11.645 12.396 1.00 96.69 210 TYR A O 1
ATOM 1635 N N . THR A 1 211 ? -0.220 -13.214 13.833 1.00 97.94 211 THR A N 1
ATOM 1636 C CA . THR A 1 211 ? 0.607 -12.793 14.972 1.00 97.94 211 THR A CA 1
ATOM 1637 C C . THR A 1 211 ? 2.077 -12.552 14.625 1.00 97.94 211 THR A C 1
ATOM 1639 O O . THR A 1 211 ? 2.648 -11.555 15.059 1.00 97.94 211 THR A O 1
ATOM 1642 N N . VAL A 1 212 ? 2.705 -13.423 13.828 1.00 97.25 212 VAL A N 1
ATOM 1643 C CA . VAL A 1 212 ? 4.129 -13.277 13.464 1.00 97.25 212 VAL A CA 1
ATOM 1644 C C . VAL A 1 212 ? 4.360 -12.024 12.617 1.00 97.25 212 VAL A C 1
ATOM 1646 O O . VAL A 1 212 ? 5.250 -11.232 12.924 1.00 97.25 212 VAL A O 1
ATOM 1649 N N . GLU A 1 213 ? 3.552 -11.810 11.580 1.00 92.31 213 GLU A N 1
ATOM 1650 C CA . GLU A 1 213 ? 3.704 -10.649 10.695 1.00 92.31 213 GLU A CA 1
ATOM 1651 C C . GLU A 1 213 ? 3.337 -9.344 11.412 1.00 92.31 213 GLU A C 1
ATOM 1653 O O . GLU A 1 213 ? 4.061 -8.351 11.306 1.00 92.31 213 GLU A O 1
ATOM 1658 N N . ASN A 1 214 ? 2.300 -9.374 12.252 1.00 91.94 214 ASN A N 1
ATOM 1659 C CA . ASN A 1 214 ? 1.934 -8.265 13.128 1.00 91.94 214 ASN A CA 1
ATOM 1660 C C . ASN A 1 214 ? 3.077 -7.872 14.075 1.00 91.94 214 ASN A C 1
ATOM 1662 O O . ASN A 1 214 ? 3.391 -6.692 14.224 1.00 91.94 214 ASN A O 1
ATOM 1666 N N . LEU A 1 215 ? 3.746 -8.848 14.694 1.00 95.25 215 LEU A N 1
ATOM 1667 C CA . LEU A 1 215 ? 4.851 -8.588 15.617 1.00 95.25 215 LEU A CA 1
ATOM 1668 C C . LEU A 1 215 ? 6.134 -8.150 14.901 1.00 95.25 215 LEU A C 1
ATOM 1670 O O . LEU A 1 215 ? 6.862 -7.319 15.440 1.00 95.25 215 LEU A O 1
ATOM 1674 N N . LYS A 1 216 ? 6.403 -8.624 13.676 1.00 88.81 216 LYS A N 1
ATOM 1675 C CA . LYS A 1 216 ? 7.478 -8.071 12.828 1.00 88.81 216 LYS A CA 1
ATOM 1676 C C . LYS A 1 216 ? 7.221 -6.601 12.512 1.00 88.81 216 LYS A C 1
ATOM 1678 O O . LYS A 1 216 ? 8.132 -5.776 12.622 1.00 88.81 216 LYS A O 1
ATOM 1683 N N . PHE A 1 217 ? 5.978 -6.263 12.172 1.00 81.88 217 PHE A N 1
ATOM 1684 C CA . PHE A 1 217 ? 5.569 -4.881 11.974 1.00 81.88 217 PHE A CA 1
ATOM 1685 C C . PHE A 1 217 ? 5.735 -4.060 13.262 1.00 81.88 217 PHE A C 1
ATOM 1687 O O . PHE A 1 217 ? 6.418 -3.035 13.238 1.00 81.88 217 PHE A O 1
ATOM 1694 N N . ALA A 1 218 ? 5.222 -4.544 14.396 1.00 83.25 218 ALA A N 1
ATOM 1695 C CA . ALA A 1 218 ? 5.374 -3.906 15.703 1.00 83.25 218 ALA A CA 1
ATOM 1696 C C . ALA A 1 218 ? 6.849 -3.678 16.072 1.00 83.25 218 ALA A C 1
ATOM 1698 O O . ALA A 1 218 ? 7.211 -2.590 16.517 1.00 83.25 218 ALA A O 1
ATOM 1699 N N . HIS A 1 219 ? 7.726 -4.653 15.810 1.00 87.88 219 HIS A N 1
ATOM 1700 C CA . HIS A 1 219 ? 9.165 -4.543 16.061 1.00 87.88 219 HIS A CA 1
ATOM 1701 C C . HIS A 1 219 ? 9.818 -3.482 15.171 1.00 87.88 219 HIS A C 1
ATOM 1703 O O . HIS A 1 219 ? 10.741 -2.783 15.587 1.00 87.88 219 HIS A O 1
ATOM 1709 N N . SER A 1 220 ? 9.315 -3.306 13.947 1.00 81.62 220 SER A N 1
ATOM 1710 C CA . SER A 1 220 ? 9.753 -2.209 13.089 1.00 81.62 220 SER A CA 1
ATOM 1711 C C . SER A 1 220 ? 9.368 -0.835 13.663 1.00 81.62 220 SER A C 1
ATOM 1713 O O . SER A 1 220 ? 10.113 0.121 13.452 1.00 81.62 220 SER A O 1
ATOM 1715 N N . ILE A 1 221 ? 8.261 -0.720 14.405 1.00 77.62 221 ILE A N 1
ATOM 1716 C CA . ILE A 1 221 ? 7.810 0.536 15.027 1.00 77.62 221 ILE A CA 1
ATOM 1717 C C . ILE A 1 221 ? 8.544 0.798 16.348 1.00 77.62 221 ILE A C 1
ATOM 1719 O O . ILE A 1 221 ? 9.112 1.872 16.529 1.00 77.62 221 ILE A O 1
ATOM 1723 N N . GLU A 1 222 ? 8.607 -0.191 17.240 1.00 79.25 222 GLU A N 1
ATOM 1724 C CA . GLU A 1 222 ? 9.252 -0.092 18.554 1.00 79.25 222 GLU A CA 1
ATOM 1725 C C . GLU A 1 222 ? 10.419 -1.100 18.685 1.00 79.25 222 GLU A C 1
ATOM 1727 O O . GLU A 1 222 ? 10.332 -2.060 19.456 1.00 79.25 222 GLU A O 1
ATOM 1732 N N . PRO A 1 223 ? 11.560 -0.897 17.993 1.00 82.38 223 PRO A N 1
ATOM 1733 C CA . PRO A 1 223 ? 12.658 -1.875 17.960 1.00 82.38 223 PRO A CA 1
ATOM 1734 C C . PRO A 1 223 ? 13.344 -2.099 19.317 1.00 82.38 223 PRO A C 1
ATOM 1736 O O . PRO A 1 223 ? 14.090 -3.060 19.482 1.00 82.38 223 PRO A O 1
ATOM 1739 N N . LYS A 1 224 ? 13.118 -1.206 20.291 1.00 87.44 224 LYS A N 1
ATOM 1740 C CA . LYS A 1 224 ? 13.664 -1.286 21.657 1.00 87.44 224 LYS A CA 1
ATOM 1741 C C . LYS A 1 224 ? 12.685 -1.879 22.678 1.00 87.44 224 LYS A C 1
ATOM 1743 O O . LYS A 1 224 ? 13.002 -1.906 23.863 1.00 87.44 224 LYS A O 1
ATOM 1748 N N . ASN A 1 225 ? 11.487 -2.288 22.261 1.00 88.31 225 ASN A N 1
ATOM 1749 C CA . ASN A 1 225 ? 10.512 -2.889 23.163 1.00 88.31 225 ASN A CA 1
ATOM 1750 C C . ASN A 1 225 ? 10.774 -4.398 23.282 1.00 88.31 225 ASN A C 1
ATOM 1752 O O . ASN A 1 225 ? 10.407 -5.183 22.405 1.00 88.31 225 ASN A O 1
ATOM 1756 N N . ASP A 1 226 ? 11.395 -4.799 24.391 1.00 95.44 226 ASP A N 1
ATOM 1757 C CA . ASP A 1 226 ? 11.748 -6.195 24.662 1.00 95.44 226 ASP A CA 1
ATOM 1758 C C . ASP A 1 226 ? 10.532 -7.132 24.698 1.00 95.44 226 ASP A C 1
ATOM 1760 O O . ASP A 1 226 ? 10.671 -8.319 24.401 1.00 95.44 226 ASP A O 1
ATOM 1764 N N . GLU A 1 227 ? 9.336 -6.631 25.028 1.00 96.81 227 GLU A N 1
ATOM 1765 C CA . GLU A 1 227 ? 8.119 -7.449 25.048 1.00 96.81 227 GLU A CA 1
ATOM 1766 C C . GLU A 1 227 ? 7.704 -7.856 23.627 1.00 96.81 227 GLU A C 1
ATOM 1768 O O . GLU A 1 227 ? 7.318 -9.007 23.421 1.00 96.81 227 GLU A O 1
ATOM 1773 N N . ILE A 1 228 ? 7.875 -6.971 22.631 1.00 96.75 228 ILE A N 1
ATOM 1774 C CA . ILE A 1 228 ? 7.669 -7.314 21.214 1.00 96.75 228 ILE A CA 1
ATOM 1775 C C . ILE A 1 228 ? 8.671 -8.389 20.789 1.00 96.75 228 ILE A C 1
ATOM 1777 O O . ILE A 1 228 ? 8.277 -9.401 20.215 1.00 96.75 228 ILE A O 1
ATOM 1781 N N . THR A 1 229 ? 9.957 -8.202 21.100 1.00 96.06 229 THR A N 1
ATOM 1782 C CA . THR A 1 229 ? 11.019 -9.146 20.718 1.00 96.06 229 THR A CA 1
ATOM 1783 C C . THR A 1 229 ? 10.778 -10.538 21.308 1.00 96.06 229 THR A C 1
ATOM 1785 O O . THR A 1 229 ? 10.853 -11.538 20.593 1.00 96.06 229 THR A O 1
ATOM 1788 N N . LYS A 1 230 ? 10.427 -10.620 22.600 1.00 97.94 230 LYS A N 1
ATOM 1789 C CA . LYS A 1 230 ? 10.104 -11.892 23.267 1.00 97.94 230 LYS A CA 1
ATOM 1790 C C . LYS A 1 230 ? 8.855 -12.540 22.675 1.00 97.94 230 LYS A C 1
ATOM 1792 O O . LYS A 1 230 ? 8.861 -13.745 22.425 1.00 97.94 230 LYS A O 1
ATOM 1797 N N . LYS A 1 231 ? 7.789 -11.762 22.448 1.00 98.06 231 LYS A N 1
ATOM 1798 C CA . LYS A 1 231 ? 6.532 -12.292 21.904 1.00 98.06 231 LYS A CA 1
ATOM 1799 C C . LYS A 1 231 ? 6.703 -12.763 20.460 1.00 98.06 231 LYS A C 1
ATOM 1801 O O . LYS A 1 231 ? 6.135 -13.792 20.110 1.00 98.06 231 LYS A O 1
ATOM 1806 N N . LEU A 1 232 ? 7.514 -12.071 19.653 1.00 98.25 232 LEU A N 1
ATOM 1807 C CA . LEU A 1 232 ? 7.839 -12.475 18.283 1.00 98.25 232 LEU A CA 1
ATOM 1808 C C . LEU A 1 232 ? 8.576 -13.817 18.267 1.00 98.25 232 LEU A C 1
ATOM 1810 O O . LEU A 1 232 ? 8.136 -14.731 17.578 1.00 98.25 232 LEU A O 1
ATOM 1814 N N . ALA A 1 233 ? 9.626 -13.970 19.082 1.00 98.12 233 ALA A N 1
ATOM 1815 C CA . ALA A 1 233 ? 10.364 -15.230 19.184 1.00 98.12 233 ALA A CA 1
ATOM 1816 C C . ALA A 1 233 ? 9.460 -16.395 19.631 1.00 98.12 233 ALA A C 1
ATOM 1818 O O . ALA A 1 233 ? 9.487 -17.474 19.040 1.00 98.12 233 ALA A O 1
ATOM 1819 N N . TRP A 1 234 ? 8.603 -16.157 20.630 1.00 98.44 234 TRP A N 1
ATOM 1820 C CA . TRP A 1 234 ? 7.602 -17.126 21.082 1.00 98.44 234 TRP A CA 1
ATOM 1821 C C . TRP A 1 234 ? 6.603 -17.499 19.975 1.00 98.44 234 TRP A C 1
ATOM 1823 O O . TRP A 1 234 ? 6.275 -18.674 19.805 1.00 98.44 234 TRP A O 1
ATOM 1833 N N . ALA A 1 235 ? 6.122 -16.515 19.209 1.00 98.25 235 ALA A N 1
ATOM 1834 C CA . ALA A 1 235 ? 5.173 -16.745 18.126 1.00 98.25 235 ALA A CA 1
ATOM 1835 C C . ALA A 1 235 ? 5.813 -17.555 16.990 1.00 98.25 235 ALA A C 1
ATOM 1837 O O . ALA A 1 235 ? 5.212 -18.518 16.520 1.00 98.25 235 ALA A O 1
ATOM 1838 N N . GLU A 1 236 ? 7.042 -17.224 16.586 1.00 98.00 236 GLU A N 1
ATOM 1839 C CA . GLU A 1 236 ? 7.785 -17.972 15.566 1.00 98.00 236 GLU A CA 1
ATOM 1840 C C . GLU A 1 236 ? 8.034 -19.428 15.988 1.00 98.00 236 GLU A C 1
ATOM 1842 O O . GLU A 1 236 ? 7.843 -20.338 15.179 1.00 98.00 236 GLU A O 1
ATOM 1847 N N . GLU A 1 237 ? 8.391 -19.672 17.254 1.00 98.19 237 GLU A N 1
ATOM 1848 C CA . GLU A 1 237 ? 8.576 -21.027 17.787 1.00 98.19 237 GLU A CA 1
ATOM 1849 C C . GLU A 1 237 ? 7.270 -21.835 17.761 1.00 98.19 237 GLU A C 1
ATOM 1851 O O . GLU A 1 237 ? 7.252 -22.959 17.254 1.00 98.19 237 GLU A O 1
ATOM 1856 N N . ARG A 1 238 ? 6.155 -21.249 18.219 1.00 97.06 238 ARG A N 1
ATOM 1857 C CA . ARG A 1 238 ? 4.839 -21.910 18.180 1.00 97.06 238 ARG A CA 1
ATOM 1858 C C . ARG A 1 238 ? 4.385 -22.209 16.762 1.00 97.06 238 ARG A C 1
ATOM 1860 O O . ARG A 1 238 ? 3.979 -23.332 16.476 1.00 97.06 238 ARG A O 1
ATOM 1867 N N . ARG A 1 239 ? 4.508 -21.244 15.846 1.00 96.75 239 ARG A N 1
ATOM 1868 C CA . ARG A 1 239 ? 4.137 -21.454 14.439 1.00 96.75 239 ARG A CA 1
ATOM 1869 C C . ARG A 1 239 ? 5.008 -22.511 13.773 1.00 96.75 239 ARG A C 1
ATOM 1871 O O . ARG A 1 239 ? 4.488 -23.313 13.003 1.00 96.75 239 ARG A O 1
ATOM 1878 N N . LYS A 1 240 ? 6.295 -22.589 14.119 1.00 95.94 240 LYS A N 1
ATOM 1879 C CA . LYS A 1 240 ? 7.188 -23.660 13.657 1.00 95.94 240 LYS A CA 1
ATOM 1880 C C . LYS A 1 240 ? 6.779 -25.041 14.186 1.00 95.94 240 LYS A C 1
ATOM 1882 O O . LYS A 1 240 ? 6.962 -26.026 13.476 1.00 95.94 240 LYS A O 1
ATOM 1887 N N . ALA A 1 241 ? 6.218 -25.113 15.393 1.00 96.19 241 ALA A N 1
ATOM 1888 C CA . ALA A 1 241 ? 5.673 -26.341 15.976 1.00 96.19 241 ALA A CA 1
ATOM 1889 C C . ALA A 1 241 ? 4.261 -26.705 15.464 1.00 96.19 241 ALA A C 1
ATOM 1891 O O . ALA A 1 241 ? 3.768 -27.786 15.771 1.00 96.19 241 ALA A O 1
ATOM 1892 N N . GLY A 1 242 ? 3.621 -25.837 14.670 1.00 94.19 242 GLY A N 1
ATOM 1893 C CA . GLY A 1 242 ? 2.240 -26.016 14.211 1.00 94.19 242 GLY A CA 1
ATOM 1894 C C . GLY A 1 242 ? 1.176 -25.612 15.239 1.00 94.19 242 GLY A C 1
ATOM 1895 O O . GLY A 1 242 ? -0.005 -25.873 15.021 1.00 94.19 242 GLY A O 1
ATOM 1896 N N . ASP A 1 243 ? 1.574 -24.958 16.331 1.00 96.12 243 ASP A N 1
ATOM 1897 C CA . ASP A 1 243 ? 0.679 -24.495 17.389 1.00 96.12 243 ASP A CA 1
ATOM 1898 C C . ASP A 1 243 ? 0.035 -23.136 17.062 1.00 96.12 243 ASP A C 1
ATOM 1900 O O . ASP A 1 243 ? 0.572 -22.307 16.318 1.00 96.12 243 ASP A O 1
ATOM 1904 N N . TYR A 1 244 ? -1.118 -22.869 17.677 1.00 96.94 244 TYR A N 1
ATOM 1905 C CA . TYR A 1 244 ? -1.814 -21.578 17.600 1.00 96.94 244 TYR A CA 1
ATOM 1906 C C . TYR A 1 244 ? -1.171 -20.536 18.513 1.00 96.94 244 TYR A C 1
ATOM 1908 O O . TYR A 1 244 ? -0.684 -20.881 19.595 1.00 96.94 244 TYR A O 1
ATOM 1916 N N . THR A 1 245 ? -1.195 -19.265 18.111 1.00 98.12 245 THR A N 1
ATOM 1917 C CA . THR A 1 245 ? -0.717 -18.145 18.942 1.00 98.12 245 THR A CA 1
ATOM 1918 C C . THR A 1 245 ? -1.816 -17.510 19.797 1.00 98.12 245 THR A C 1
ATOM 1920 O O . THR A 1 245 ? -1.513 -16.736 20.703 1.00 98.12 245 THR A O 1
ATOM 1923 N N . VAL A 1 246 ? -3.080 -17.869 19.561 1.00 97.81 246 VAL A N 1
ATOM 1924 C CA . VAL A 1 246 ? -4.211 -17.508 20.423 1.00 97.81 246 VAL A CA 1
ATOM 1925 C C . VAL A 1 246 ? -4.315 -18.426 21.652 1.00 97.81 246 VAL A C 1
ATOM 1927 O O . VAL A 1 246 ? -3.976 -19.611 21.567 1.00 97.81 246 VAL A O 1
ATOM 1930 N N . PRO A 1 247 ? -4.839 -17.924 22.785 1.00 98.19 247 PRO A N 1
ATOM 1931 C CA . PRO A 1 247 ? -5.160 -16.519 23.047 1.00 98.19 247 PRO A CA 1
ATOM 1932 C C . PRO A 1 247 ? -3.938 -15.690 23.481 1.00 98.19 247 PRO A C 1
ATOM 1934 O O . PRO A 1 247 ? -2.954 -16.228 23.991 1.00 98.19 247 PRO A O 1
ATOM 1937 N N . SER A 1 248 ? -4.049 -14.366 23.367 1.00 98.19 248 SER A N 1
ATOM 1938 C CA . SER A 1 248 ? -3.288 -13.408 24.191 1.00 98.19 248 SER A CA 1
ATOM 1939 C C . SER A 1 248 ? -4.187 -12.825 25.289 1.00 98.19 248 SER A C 1
ATOM 1941 O O . SER A 1 248 ? -5.273 -13.349 25.545 1.00 98.19 248 SER A O 1
ATOM 1943 N N . THR A 1 249 ? -3.769 -11.749 25.954 1.00 98.69 249 THR A N 1
ATOM 1944 C CA . THR A 1 249 ? -4.570 -11.011 26.942 1.00 98.69 249 THR A CA 1
ATOM 1945 C C . THR A 1 249 ? -4.584 -9.505 26.674 1.00 98.69 249 THR A C 1
ATOM 1947 O O . THR A 1 249 ? -3.672 -8.968 26.047 1.00 98.69 249 THR A O 1
ATOM 1950 N N . ILE A 1 250 ? -5.587 -8.789 27.197 1.00 98.19 250 ILE A N 1
ATOM 1951 C CA . ILE A 1 250 ? -5.651 -7.314 27.116 1.00 98.19 250 ILE A CA 1
ATOM 1952 C C . ILE A 1 250 ? -4.396 -6.662 27.718 1.00 98.19 250 ILE A C 1
ATOM 1954 O O . ILE A 1 250 ? -3.922 -5.644 27.213 1.00 98.19 250 ILE A O 1
ATOM 1958 N N . GLU A 1 251 ? -3.839 -7.236 28.786 1.00 97.81 251 GLU A N 1
ATOM 1959 C CA . GLU A 1 251 ? -2.587 -6.777 29.387 1.00 97.81 251 GLU A CA 1
ATOM 1960 C C . GLU A 1 251 ? -1.402 -6.893 28.429 1.00 97.81 251 GLU A C 1
ATOM 1962 O O . GLU A 1 251 ? -0.622 -5.951 28.297 1.00 97.81 251 GLU A O 1
ATOM 1967 N N . GLU A 1 252 ? -1.270 -8.041 27.770 1.00 98.06 252 GLU A N 1
ATOM 1968 C CA . GLU A 1 252 ? -0.213 -8.312 26.802 1.00 98.06 252 GLU A CA 1
ATOM 1969 C C . GLU A 1 252 ? -0.286 -7.362 25.602 1.00 98.06 252 GLU A C 1
ATOM 1971 O O . GLU A 1 252 ? 0.713 -6.724 25.265 1.00 98.06 252 GLU A O 1
ATOM 1976 N N . GLU A 1 253 ? -1.468 -7.178 25.005 1.00 98.06 253 GLU A N 1
ATOM 1977 C CA . GLU A 1 253 ? -1.619 -6.282 23.852 1.00 98.06 253 GLU A CA 1
ATOM 1978 C C . GLU A 1 253 ? -1.259 -4.831 24.205 1.00 98.06 253 GLU A C 1
ATOM 1980 O O . GLU A 1 253 ? -0.571 -4.156 23.440 1.00 98.06 253 GLU A O 1
ATOM 1985 N N . LYS A 1 254 ? -1.598 -4.353 25.410 1.00 95.50 254 LYS A N 1
ATOM 1986 C CA . LYS A 1 254 ? -1.169 -3.024 25.893 1.00 95.50 254 LYS A CA 1
ATOM 1987 C C . LYS A 1 254 ? 0.361 -2.879 25.992 1.00 95.50 254 LYS A C 1
ATOM 1989 O O . LYS A 1 254 ? 0.870 -1.755 26.043 1.00 95.50 254 LYS A O 1
ATOM 1994 N N . ARG A 1 255 ? 1.122 -3.980 26.019 1.00 95.94 255 ARG A N 1
ATOM 1995 C CA . ARG A 1 255 ? 2.594 -3.981 26.107 1.00 95.94 255 ARG A CA 1
ATOM 1996 C C . ARG A 1 255 ? 3.297 -4.059 24.755 1.00 95.94 255 ARG A C 1
ATOM 1998 O O . ARG A 1 255 ? 4.360 -3.454 24.635 1.00 95.94 255 ARG A O 1
ATOM 2005 N N . PHE A 1 256 ? 2.725 -4.728 23.751 1.00 94.06 256 PHE A N 1
ATOM 2006 C CA . PHE A 1 256 ? 3.398 -4.921 22.454 1.00 94.06 256 PHE A CA 1
ATOM 2007 C C . PHE A 1 256 ? 2.600 -4.521 21.206 1.00 94.06 256 PHE A C 1
ATOM 2009 O O . PHE A 1 256 ? 3.197 -4.387 20.143 1.00 94.06 256 PHE A O 1
ATOM 2016 N N . ASN A 1 257 ? 1.280 -4.340 21.283 1.00 95.19 257 ASN A N 1
ATOM 2017 C CA . ASN A 1 257 ? 0.471 -4.041 20.103 1.00 95.19 257 ASN A CA 1
ATOM 2018 C C . ASN A 1 257 ? 0.525 -2.536 19.791 1.00 95.19 257 ASN A C 1
ATOM 2020 O O . ASN A 1 257 ? 0.017 -1.741 20.590 1.00 95.19 257 ASN A O 1
ATOM 2024 N N . PRO A 1 258 ? 1.092 -2.112 18.646 1.00 87.94 258 PRO A N 1
ATOM 2025 C CA . PRO A 1 258 ? 1.283 -0.695 18.348 1.00 87.94 258 PRO A CA 1
ATOM 2026 C C . PRO A 1 258 ? -0.044 0.078 18.294 1.00 87.94 258 PRO A C 1
ATOM 2028 O O . PRO A 1 258 ? -0.090 1.251 18.662 1.00 87.94 258 PRO A O 1
ATOM 2031 N N . PHE A 1 259 ? -1.148 -0.583 17.933 1.00 89.56 259 PHE A N 1
ATOM 2032 C CA . PHE A 1 259 ? -2.475 0.030 17.837 1.00 89.56 259 PHE A CA 1
ATOM 2033 C C . PHE A 1 259 ? -3.158 0.216 19.206 1.00 89.56 259 PHE A C 1
ATOM 2035 O O . PHE A 1 259 ? -3.945 1.147 19.380 1.00 89.56 259 PHE A O 1
ATOM 2042 N N . MET A 1 260 ? -2.808 -0.596 20.213 1.00 91.94 260 MET A N 1
ATOM 2043 C CA . MET A 1 260 ? -3.236 -0.397 21.613 1.00 91.94 260 MET A CA 1
ATOM 2044 C C . MET A 1 260 ? -2.270 0.483 22.425 1.00 91.94 260 MET A C 1
ATOM 2046 O O . MET A 1 260 ? -2.469 0.735 23.615 1.00 91.94 260 MET A O 1
ATOM 2050 N N . ARG A 1 261 ? -1.188 0.943 21.786 1.00 87.94 261 ARG A N 1
ATOM 2051 C CA . ARG A 1 261 ? -0.095 1.705 22.404 1.00 87.94 261 ARG A CA 1
ATOM 2052 C C . ARG A 1 261 ? 0.089 3.087 21.809 1.00 87.94 261 ARG A C 1
ATOM 2054 O O . ARG A 1 261 ? 1.048 3.770 22.160 1.00 87.94 261 ARG A O 1
ATOM 2061 N N . VAL A 1 262 ? -0.861 3.552 21.001 1.00 77.81 262 VAL A N 1
ATOM 2062 C CA . VAL A 1 262 ? -0.829 4.881 20.369 1.00 77.81 262 VAL A CA 1
ATOM 2063 C C . VAL A 1 262 ? -0.623 6.025 21.374 1.00 77.81 262 VAL A C 1
ATOM 2065 O O . VAL A 1 262 ? -0.024 7.037 21.033 1.00 77.81 262 VAL A O 1
ATOM 2068 N N . ARG A 1 263 ? -1.020 5.846 22.646 1.00 66.81 263 ARG A N 1
ATOM 2069 C CA . ARG A 1 263 ? -0.766 6.809 23.738 1.00 66.81 263 ARG A CA 1
ATOM 2070 C C . ARG A 1 263 ? 0.612 6.671 24.407 1.00 66.81 263 ARG A C 1
ATOM 2072 O O . ARG A 1 263 ? 1.119 7.651 24.937 1.00 66.81 263 ARG A O 1
ATOM 2079 N N . PHE A 1 264 ? 1.212 5.476 24.415 1.00 47.75 264 PHE A N 1
ATOM 2080 C CA . PHE A 1 264 ? 2.505 5.201 25.067 1.00 47.75 264 PHE A CA 1
ATOM 2081 C C . PHE A 1 264 ? 3.691 5.415 24.121 1.00 47.75 264 PHE A C 1
ATOM 2083 O O . PHE A 1 264 ? 4.712 5.957 24.539 1.00 47.75 264 PHE A O 1
ATOM 2090 N N . ILE A 1 265 ? 3.535 5.061 22.841 1.00 44.75 265 ILE A N 1
ATOM 2091 C CA . ILE A 1 265 ? 4.496 5.377 21.772 1.00 44.75 265 ILE A CA 1
ATOM 2092 C C . ILE A 1 265 ? 4.721 6.895 21.715 1.00 44.75 265 ILE A C 1
ATOM 2094 O O . ILE A 1 265 ? 5.859 7.350 21.633 1.00 44.75 265 ILE A O 1
ATOM 2098 N N . PHE A 1 266 ? 3.655 7.675 21.923 1.00 35.41 266 PHE A N 1
ATOM 2099 C CA . PHE A 1 266 ? 3.729 9.128 22.062 1.00 35.41 266 PHE A CA 1
ATOM 2100 C C . PHE A 1 266 ? 4.625 9.579 23.235 1.00 35.41 266 PHE A C 1
ATOM 2102 O O . PHE A 1 266 ? 5.317 10.582 23.128 1.00 35.41 266 PHE A O 1
ATOM 2109 N N . CYS A 1 267 ? 4.672 8.832 24.344 1.00 28.25 267 CYS A N 1
ATOM 2110 C CA . CYS A 1 267 ? 5.439 9.197 25.543 1.00 28.25 267 CYS A CA 1
ATOM 2111 C C . CYS A 1 267 ? 6.925 8.806 25.484 1.00 28.25 267 CYS A C 1
ATOM 2113 O O . CYS A 1 267 ? 7.741 9.443 26.144 1.00 28.25 267 CYS A O 1
ATOM 2115 N N . PHE A 1 268 ? 7.300 7.763 24.736 1.00 29.61 268 PHE A N 1
ATOM 2116 C CA . PHE A 1 268 ? 8.698 7.307 24.683 1.00 29.61 268 PHE A CA 1
ATOM 2117 C C . PHE A 1 268 ? 9.548 8.094 23.672 1.00 29.61 268 PHE A C 1
ATOM 2119 O O . PHE A 1 268 ? 10.759 8.209 23.858 1.00 29.61 268 PHE A O 1
ATOM 2126 N N . GLU A 1 269 ? 8.924 8.699 22.655 1.00 30.22 269 GLU A N 1
ATOM 2127 C CA . GLU A 1 269 ? 9.569 9.715 21.807 1.00 30.22 269 GLU A CA 1
ATOM 2128 C C . GLU A 1 269 ? 9.423 11.145 22.357 1.00 30.22 269 GLU A C 1
ATOM 2130 O O . GLU A 1 269 ? 10.191 12.027 21.974 1.00 30.22 269 GLU A O 1
ATOM 2135 N N . ILE A 1 270 ? 8.522 11.375 23.322 1.00 28.23 270 ILE A N 1
ATOM 2136 C CA . ILE A 1 270 ? 8.321 12.676 23.973 1.00 28.23 270 ILE A CA 1
ATOM 2137 C C . ILE A 1 270 ? 8.565 12.535 25.475 1.00 28.23 270 ILE A C 1
ATOM 2139 O O . ILE A 1 270 ? 7.652 12.438 26.295 1.00 28.23 270 ILE A O 1
ATOM 2143 N N . GLY A 1 271 ? 9.836 12.575 25.858 1.00 24.03 271 GLY A N 1
ATOM 2144 C CA . GLY A 1 271 ? 10.229 12.783 27.245 1.00 24.03 271 GLY A CA 1
ATOM 2145 C C . GLY A 1 271 ? 9.950 14.213 27.716 1.00 24.03 271 GLY A C 1
ATOM 2146 O O . GLY A 1 271 ? 10.907 14.916 28.009 1.00 24.03 271 GLY A O 1
ATOM 2147 N N . VAL A 1 272 ? 8.680 14.635 27.809 1.00 23.33 272 VAL A N 1
ATOM 2148 C CA . VAL A 1 272 ? 8.204 15.686 28.732 1.00 23.33 272 VAL A CA 1
ATOM 2149 C C . VAL A 1 272 ? 6.753 15.396 29.151 1.00 23.33 272 VAL A C 1
ATOM 2151 O O . VAL A 1 272 ? 5.866 15.170 28.336 1.00 23.33 272 VAL A O 1
ATOM 2154 N N . PHE A 1 273 ? 6.548 15.412 30.465 1.00 23.05 273 PHE A N 1
ATOM 2155 C CA . PHE A 1 273 ? 5.303 15.236 31.208 1.00 23.05 273 PHE A CA 1
ATOM 2156 C C . PHE A 1 273 ? 4.164 16.212 30.804 1.00 23.05 273 PHE A C 1
ATOM 2158 O O . PHE A 1 273 ? 4.304 17.416 30.972 1.00 23.05 273 PHE A O 1
ATOM 2165 N N . SER A 1 274 ? 3.005 15.630 30.455 1.00 25.50 274 SER A N 1
ATOM 2166 C CA . SER A 1 274 ? 1.656 15.878 31.026 1.00 25.50 274 SER A CA 1
ATOM 2167 C C . SER A 1 274 ? 0.877 17.195 30.768 1.00 25.50 274 SER A C 1
ATOM 2169 O O . SER A 1 274 ? 1.139 18.195 31.430 1.00 25.50 274 SER A O 1
ATOM 2171 N N . HIS A 1 275 ? -0.234 17.026 30.016 1.00 26.09 275 HIS A N 1
ATOM 2172 C CA . HIS A 1 275 ? -1.605 17.595 30.156 1.00 26.09 275 HIS A CA 1
ATOM 2173 C C . HIS A 1 275 ? -1.788 19.119 29.966 1.00 26.09 275 HIS A C 1
ATOM 2175 O O . HIS A 1 275 ? -1.157 19.899 30.659 1.00 26.09 275 HIS A O 1
ATOM 2181 N N . ASP A 1 276 ? -2.644 19.682 29.102 1.00 25.12 276 ASP A N 1
ATOM 2182 C CA . ASP A 1 276 ? -3.799 19.258 28.290 1.00 25.12 276 ASP A CA 1
ATOM 2183 C C . ASP A 1 276 ? -3.889 20.191 27.056 1.00 25.12 276 ASP A C 1
ATOM 2185 O O . ASP A 1 276 ? -3.635 21.381 27.197 1.00 25.12 276 ASP A O 1
ATOM 2189 N N . PHE A 1 277 ? -4.288 19.686 25.880 1.00 27.16 277 PHE A N 1
ATOM 2190 C CA . PHE A 1 277 ? -5.247 20.302 24.934 1.00 27.16 277 PHE A CA 1
ATOM 2191 C C . PHE A 1 277 ? -5.472 19.335 23.757 1.00 27.16 277 PHE A C 1
ATOM 2193 O O . PHE A 1 277 ? -4.531 18.891 23.101 1.00 27.16 277 PHE A O 1
ATOM 2200 N N . GLY A 1 278 ? -6.738 18.965 23.552 1.00 25.78 278 GLY A N 1
ATOM 2201 C CA . GLY A 1 278 ? -7.193 17.996 22.558 1.00 25.78 278 GLY A CA 1
ATOM 2202 C C . GLY A 1 278 ? -7.352 18.557 21.143 1.00 25.78 278 GLY A C 1
ATOM 2203 O O . GLY A 1 278 ? -7.462 19.766 20.947 1.00 25.78 278 GLY A O 1
ATOM 2204 N N . ASN A 1 279 ? -7.451 17.605 20.203 1.00 25.81 279 ASN A N 1
ATOM 2205 C CA . ASN A 1 279 ? -7.639 17.720 18.747 1.00 25.81 279 ASN A CA 1
ATOM 2206 C C . ASN A 1 279 ? -6.401 18.329 18.049 1.00 25.81 279 ASN A C 1
ATOM 2208 O O . ASN A 1 279 ? -6.082 19.488 18.262 1.00 25.81 279 ASN A O 1
ATOM 2212 N N . VAL A 1 280 ? -5.618 17.635 17.209 1.00 25.38 280 VAL A N 1
ATOM 2213 C CA . VAL A 1 280 ? -5.946 16.842 16.005 1.00 25.38 280 VAL A CA 1
ATOM 2214 C C . VAL A 1 280 ? -4.688 16.002 15.602 1.00 25.38 280 VAL A C 1
ATOM 2216 O O . VAL A 1 280 ? -3.581 16.439 15.900 1.00 25.38 280 VAL A O 1
ATOM 2219 N N . LEU A 1 281 ? -4.829 14.896 14.834 1.00 29.94 281 LEU A N 1
ATOM 2220 C CA . LEU A 1 281 ? -4.168 14.689 13.506 1.00 29.94 281 LEU A CA 1
ATOM 2221 C C . LEU A 1 281 ? -3.327 13.401 13.176 1.00 29.94 281 LEU A C 1
ATOM 2223 O O . LEU A 1 281 ? -2.368 13.051 13.850 1.00 29.94 281 LEU A O 1
ATOM 2227 N N . PHE A 1 282 ? -3.711 12.815 12.019 1.00 25.36 282 PHE A N 1
ATOM 2228 C CA . PHE A 1 282 ? -3.103 11.970 10.949 1.00 25.36 282 PHE A CA 1
ATOM 2229 C C . PHE A 1 282 ? -2.451 10.587 11.121 1.00 25.36 282 PHE A C 1
ATOM 2231 O O . PHE A 1 282 ? -1.242 10.463 11.232 1.00 25.36 282 PHE A O 1
ATOM 2238 N N . VAL A 1 283 ? -3.269 9.583 10.778 1.00 26.94 283 VAL A N 1
ATOM 2239 C CA . VAL A 1 283 ? -2.996 8.202 10.323 1.00 26.94 283 VAL A CA 1
ATOM 2240 C C . VAL A 1 283 ? -2.089 8.121 9.105 1.00 26.94 283 VAL A C 1
ATOM 2242 O O . VAL A 1 283 ? -2.417 8.650 8.047 1.00 26.94 283 VAL A O 1
ATOM 2245 N N . LYS A 1 284 ? -1.027 7.319 9.217 1.00 27.94 284 LYS A N 1
ATOM 2246 C CA . LYS A 1 284 ? -0.513 6.524 8.095 1.00 27.94 284 LYS A CA 1
ATOM 2247 C C . LYS A 1 284 ? -0.187 5.122 8.590 1.00 27.94 284 LYS A C 1
ATOM 2249 O O . LYS A 1 284 ? 0.948 4.853 8.920 1.00 27.94 284 LYS A O 1
ATOM 2254 N N . LEU A 1 285 ? -1.181 4.247 8.670 1.00 34.25 285 LEU A N 1
ATOM 2255 C CA . LEU A 1 285 ? -1.010 2.811 8.896 1.00 34.25 285 LEU A CA 1
ATOM 2256 C C . LEU A 1 285 ? -1.915 2.098 7.896 1.00 34.25 285 LEU A C 1
ATOM 2258 O O . LEU A 1 285 ? -3.084 1.912 8.185 1.00 34.25 285 LEU A O 1
ATOM 2262 N N . GLU A 1 286 ? -1.383 1.852 6.696 1.00 31.75 286 GLU A N 1
ATOM 2263 C CA . GLU A 1 286 ? -1.730 0.764 5.762 1.00 31.75 286 GLU A CA 1
ATOM 2264 C C . GLU A 1 286 ? -1.179 1.095 4.373 1.00 31.75 286 GLU A C 1
ATOM 2266 O O . GLU A 1 286 ? -1.821 1.776 3.583 1.00 31.75 286 GLU A O 1
ATOM 2271 N N . LEU A 1 287 ? 0.029 0.619 4.085 1.00 28.50 287 LEU A N 1
ATOM 2272 C CA . LEU A 1 287 ? 0.397 0.023 2.803 1.00 28.50 287 LEU A CA 1
ATOM 2273 C C . LEU A 1 287 ? 1.486 -1.013 3.128 1.00 28.50 287 LEU A C 1
ATOM 2275 O O . LEU A 1 287 ? 2.334 -0.766 3.981 1.00 28.50 287 LEU A O 1
ATOM 2279 N N . ASP A 1 288 ? 1.412 -2.157 2.455 1.00 28.72 288 ASP A N 1
ATOM 2280 C CA . ASP A 1 288 ? 2.374 -3.269 2.455 1.00 28.72 288 ASP A CA 1
ATOM 2281 C C . ASP A 1 288 ? 2.185 -4.381 3.500 1.00 28.72 288 ASP A C 1
ATOM 2283 O O . ASP A 1 288 ? 3.100 -4.786 4.208 1.00 28.72 288 ASP A O 1
ATOM 2287 N N . GLY A 1 289 ? 1.008 -5.013 3.456 1.00 30.14 289 GLY A N 1
ATOM 2288 C CA . GLY A 1 289 ? 0.880 -6.447 3.765 1.00 30.14 289 GLY A CA 1
ATOM 2289 C C . GLY A 1 289 ? 1.336 -7.370 2.620 1.00 30.14 289 GLY A C 1
ATOM 2290 O O . GLY A 1 289 ? 1.130 -8.570 2.694 1.00 30.14 289 GLY A O 1
ATOM 2291 N N . ASN A 1 290 ? 1.911 -6.823 1.543 1.00 28.86 290 ASN A N 1
ATOM 2292 C CA . ASN A 1 290 ? 2.472 -7.565 0.412 1.00 28.86 290 ASN A CA 1
ATOM 2293 C C . ASN A 1 290 ? 3.600 -6.742 -0.221 1.00 28.86 290 ASN A C 1
ATOM 2295 O O . ASN A 1 290 ? 3.400 -6.210 -1.302 1.00 28.86 290 ASN A O 1
ATOM 2299 N N . LEU A 1 291 ? 4.740 -6.581 0.461 1.00 23.61 291 LEU A N 1
ATOM 2300 C CA . LEU A 1 291 ? 6.053 -6.260 -0.131 1.00 23.61 291 LEU A CA 1
ATOM 2301 C C . LEU A 1 291 ? 7.079 -6.058 0.992 1.00 23.61 291 LEU A C 1
ATOM 2303 O O . LEU A 1 291 ? 7.345 -4.952 1.454 1.00 23.61 291 LEU A O 1
ATOM 2307 N N . VAL A 1 292 ? 7.723 -7.145 1.415 1.00 29.12 292 VAL A N 1
ATOM 2308 C CA . VAL A 1 292 ? 9.019 -7.028 2.090 1.00 29.12 292 VAL A CA 1
ATOM 2309 C C . VAL A 1 292 ? 10.048 -6.673 1.017 1.00 29.12 292 VAL A C 1
ATOM 2311 O O . VAL A 1 292 ? 10.583 -7.568 0.373 1.00 29.12 292 VAL A O 1
ATOM 2314 N N . GLN A 1 293 ? 10.273 -5.375 0.790 1.00 27.30 293 GLN A N 1
ATOM 2315 C CA . GLN A 1 293 ? 11.578 -4.736 0.543 1.00 27.30 293 GLN A CA 1
ATOM 2316 C C . GLN A 1 293 ? 11.407 -3.286 0.047 1.00 27.30 293 GLN A C 1
ATOM 2318 O O . GLN A 1 293 ? 10.711 -3.021 -0.926 1.00 27.30 293 GLN A O 1
ATOM 2323 N N . SER A 1 294 ? 12.185 -2.390 0.666 1.00 23.02 294 SER A N 1
ATOM 2324 C CA . SER A 1 294 ? 12.490 -0.990 0.307 1.00 23.02 294 SER A CA 1
ATOM 2325 C C . SER A 1 294 ? 11.695 0.151 0.985 1.00 23.02 294 SER A C 1
ATOM 2327 O O . SER A 1 294 ? 10.625 0.567 0.573 1.00 23.02 294 SER A O 1
ATOM 2329 N N . THR A 1 295 ? 12.365 0.731 1.994 1.00 26.28 295 THR A N 1
ATOM 2330 C CA . THR A 1 295 ? 12.485 2.174 2.318 1.00 26.28 295 THR A CA 1
ATOM 2331 C C . THR A 1 295 ? 11.260 3.010 2.748 1.00 26.28 295 THR A C 1
ATOM 2333 O O . THR A 1 295 ? 10.434 3.385 1.930 1.00 26.28 295 THR A O 1
ATOM 2336 N N . GLY A 1 296 ? 11.306 3.502 4.004 1.00 25.48 296 GLY A N 1
ATOM 2337 C CA . GLY A 1 296 ? 10.781 4.824 4.417 1.00 25.48 296 GLY A CA 1
ATOM 2338 C C . GLY A 1 296 ? 9.530 4.835 5.316 1.00 25.48 296 GLY A C 1
ATOM 2339 O O . GLY A 1 296 ? 8.412 4.839 4.817 1.00 25.48 296 GLY A O 1
ATOM 2340 N N . LYS A 1 297 ? 9.709 4.897 6.646 1.00 23.59 297 LYS A N 1
ATOM 2341 C CA . LYS A 1 297 ? 8.643 4.849 7.677 1.00 23.59 297 LYS A CA 1
ATOM 2342 C C . LYS A 1 297 ? 7.932 6.199 7.908 1.00 23.59 297 LYS A C 1
ATOM 2344 O O . LYS A 1 297 ? 8.622 7.201 8.045 1.00 23.59 297 LYS A O 1
ATOM 2349 N N . TYR A 1 298 ? 6.600 6.191 8.085 1.00 23.73 298 TYR A N 1
ATOM 2350 C CA . TYR A 1 298 ? 5.800 7.225 8.786 1.00 23.73 298 TYR A CA 1
ATOM 2351 C C . TYR A 1 298 ? 4.478 6.637 9.326 1.00 23.73 298 TYR A C 1
ATOM 2353 O O . TYR A 1 298 ? 3.778 6.010 8.532 1.00 23.73 298 TYR A O 1
ATOM 2361 N N . CYS A 1 299 ? 4.100 6.921 10.590 1.00 24.00 299 CYS A N 1
ATOM 2362 C CA . CYS A 1 299 ? 2.755 6.706 11.176 1.00 24.00 299 CYS A CA 1
ATOM 2363 C C . CYS A 1 299 ? 2.460 7.689 12.344 1.00 24.00 299 CYS A C 1
ATOM 2365 O O . CYS A 1 299 ? 3.324 7.881 13.191 1.00 24.00 299 CYS A O 1
ATOM 2367 N N . LEU A 1 300 ? 1.240 8.234 12.450 1.00 22.78 300 LEU A N 1
ATOM 2368 C CA . LEU A 1 300 ? 0.665 8.986 13.599 1.00 22.78 300 LEU A CA 1
ATOM 2369 C C . LEU A 1 300 ? -0.820 8.562 13.740 1.00 22.78 300 LEU A C 1
ATOM 2371 O O . LEU A 1 300 ? -1.379 8.238 12.717 1.00 22.78 300 LEU A O 1
ATOM 2375 N N . VAL A 1 301 ? -1.492 8.514 14.908 1.00 23.67 301 VAL A N 1
ATOM 2376 C CA . VAL A 1 301 ? -2.987 8.429 15.053 1.00 23.67 301 VAL A CA 1
ATOM 2377 C C . VAL A 1 301 ? -3.405 8.933 16.451 1.00 23.67 301 VAL A C 1
ATOM 2379 O O . VAL A 1 301 ? -2.733 8.609 17.424 1.00 23.67 301 VAL A O 1
ATOM 2382 N N . SER A 1 302 ? -4.512 9.688 16.576 1.00 24.86 302 SER A N 1
ATOM 2383 C CA . SER A 1 302 ? -4.992 10.345 17.817 1.00 24.86 302 SER A CA 1
ATOM 2384 C C . SER A 1 302 ? -6.513 10.206 18.049 1.00 24.86 302 SER A C 1
ATOM 2386 O O . SER A 1 302 ? -7.266 10.297 17.078 1.00 24.86 302 SER A O 1
ATOM 2388 N N . CYS A 1 303 ? -6.957 10.079 19.321 1.00 25.03 303 CYS A N 1
ATOM 2389 C CA . CYS A 1 303 ? -8.297 10.467 19.822 1.00 25.03 303 CYS A CA 1
ATOM 2390 C C . CYS A 1 303 ? -8.393 10.548 21.378 1.00 25.03 303 CYS A C 1
ATOM 2392 O O . CYS A 1 303 ? -8.026 9.608 22.089 1.00 25.03 303 CYS A O 1
ATOM 2394 N N . ALA A 1 304 ? -8.966 11.632 21.936 1.00 26.48 304 ALA A N 1
ATOM 2395 C CA . ALA A 1 304 ? -9.356 11.730 23.360 1.00 26.48 304 ALA A CA 1
ATOM 2396 C C . ALA A 1 304 ? -10.508 12.731 23.626 1.00 26.48 304 ALA A C 1
ATOM 2398 O O . ALA A 1 304 ? -10.693 13.678 22.870 1.00 26.48 304 ALA A O 1
ATOM 2399 N N . ASP A 1 305 ? -11.260 12.469 24.706 1.00 22.33 305 ASP A N 1
ATOM 2400 C CA . ASP A 1 305 ? -12.538 13.071 25.141 1.00 22.33 305 ASP A CA 1
ATOM 2401 C C . ASP A 1 305 ? -12.423 13.650 26.581 1.00 22.33 305 ASP A C 1
ATOM 2403 O O . ASP A 1 305 ? -11.465 13.344 27.294 1.00 22.33 305 ASP A O 1
ATOM 2407 N N . VAL A 1 306 ? -13.379 14.489 26.995 1.00 25.12 306 VAL A N 1
ATOM 2408 C CA . VAL A 1 306 ? -13.286 15.544 28.035 1.00 25.12 306 VAL A CA 1
ATOM 2409 C C . VAL A 1 306 ? -13.732 15.091 29.445 1.00 25.12 306 VAL A C 1
ATOM 2411 O O . VAL A 1 306 ? -14.933 15.028 29.689 1.00 25.12 306 VAL A O 1
ATOM 2414 N N . SER A 1 307 ? -12.818 14.858 30.413 1.00 25.33 307 SER A N 1
ATOM 2415 C CA . SER A 1 307 ? -13.175 14.810 31.864 1.00 25.33 307 SER A CA 1
ATOM 2416 C C . SER A 1 307 ? -12.033 14.861 32.922 1.00 25.33 307 SER A C 1
ATOM 2418 O O . SER A 1 307 ? -12.300 14.581 34.088 1.00 25.33 307 SER A O 1
ATOM 2420 N N . THR A 1 308 ? -10.771 15.189 32.610 1.00 27.53 308 THR A N 1
ATOM 2421 C CA . THR A 1 308 ? -9.618 14.885 33.515 1.00 27.53 308 THR A CA 1
ATOM 2422 C C . THR A 1 308 ? -9.025 16.068 34.309 1.00 27.53 308 THR A C 1
ATOM 2424 O O . THR A 1 308 ? -7.894 15.984 34.782 1.00 27.53 308 THR A O 1
ATOM 2427 N N . ILE A 1 309 ? -9.756 17.172 34.494 1.00 26.31 309 ILE A N 1
ATOM 2428 C CA . ILE A 1 309 ? -9.178 18.421 35.042 1.00 26.31 309 ILE A CA 1
ATOM 2429 C C . ILE A 1 309 ? -8.987 18.433 36.579 1.00 26.31 309 ILE A C 1
ATOM 2431 O O . ILE A 1 309 ? -8.153 19.182 37.078 1.00 26.31 309 ILE A O 1
ATOM 2435 N N . ASP A 1 310 ? -9.635 17.559 37.356 1.00 28.33 310 ASP A N 1
ATOM 2436 C CA . ASP A 1 310 ? -9.593 17.674 38.830 1.00 28.33 310 ASP A CA 1
ATOM 2437 C C . ASP A 1 310 ? -8.447 16.917 39.537 1.00 28.33 310 ASP A C 1
ATOM 2439 O O . ASP A 1 310 ? -8.217 17.112 40.731 1.00 28.33 310 ASP A O 1
ATOM 2443 N N . VAL A 1 311 ? -7.677 16.076 38.836 1.00 30.41 311 VAL A N 1
ATOM 2444 C CA . VAL A 1 311 ? -6.692 15.172 39.481 1.00 30.41 311 VAL A CA 1
ATOM 2445 C C . VAL A 1 311 ? -5.271 15.764 39.556 1.00 30.41 311 VAL A C 1
ATOM 2447 O O . VAL A 1 311 ? -4.462 15.343 40.384 1.00 30.41 311 VAL A O 1
ATOM 2450 N N . LEU A 1 312 ? -4.950 16.791 38.761 1.00 28.06 312 LEU A N 1
ATOM 2451 C CA . LEU A 1 312 ? -3.575 17.305 38.618 1.00 28.06 312 LEU A CA 1
ATOM 2452 C C . LEU A 1 312 ? -3.136 18.327 39.685 1.00 28.06 312 LEU A C 1
ATOM 2454 O O . LEU A 1 312 ? -1.939 18.578 39.830 1.00 28.06 312 LEU A O 1
ATOM 2458 N N . ASN A 1 313 ? -4.056 18.862 40.493 1.00 28.30 313 ASN A N 1
ATOM 2459 C CA . ASN A 1 313 ? -3.726 19.882 41.500 1.00 28.30 313 ASN A CA 1
ATOM 2460 C C . ASN A 1 313 ? -2.963 19.347 42.732 1.00 28.30 313 ASN A C 1
ATOM 2462 O O . ASN A 1 313 ? -2.359 20.131 43.457 1.00 28.30 313 ASN A O 1
ATOM 2466 N N . GLY A 1 314 ? -2.938 18.031 42.977 1.00 31.56 314 GLY A N 1
ATOM 2467 C CA . GLY A 1 314 ? -2.281 17.450 44.160 1.00 31.56 314 GLY A CA 1
ATOM 2468 C C . GLY A 1 314 ? -0.794 17.105 43.998 1.00 31.56 314 GLY A C 1
ATOM 2469 O O . GLY A 1 314 ? -0.100 16.914 44.993 1.00 31.56 314 GLY A O 1
ATOM 2470 N N . TYR A 1 315 ? -0.286 17.010 42.765 1.00 28.58 315 TYR A N 1
ATOM 2471 C CA . TYR A 1 315 ? 1.021 16.387 42.489 1.00 28.58 315 TYR A CA 1
ATOM 2472 C C . TYR A 1 315 ? 2.191 17.385 42.358 1.00 28.58 315 TYR A C 1
ATOM 2474 O O . TYR A 1 315 ? 3.352 16.980 42.285 1.00 28.58 315 TYR A O 1
ATOM 2482 N N . TRP A 1 316 ? 1.909 18.693 42.342 1.00 29.16 316 TRP A N 1
ATOM 2483 C CA . TRP A 1 316 ? 2.894 19.747 42.051 1.00 29.16 316 TRP A CA 1
ATOM 2484 C C . TRP A 1 316 ? 3.670 20.289 43.266 1.00 29.16 316 TRP A C 1
ATOM 2486 O O . TRP A 1 316 ? 4.683 20.966 43.090 1.00 29.16 316 TRP A O 1
ATOM 2496 N N . GLU A 1 317 ? 3.272 19.958 44.496 1.00 33.69 317 GLU A N 1
ATOM 2497 C CA . GLU A 1 317 ? 3.924 20.462 45.720 1.00 33.69 317 GLU A CA 1
ATOM 2498 C C . GLU A 1 317 ? 5.233 19.724 46.078 1.00 33.69 317 GLU A C 1
ATOM 2500 O O . GLU A 1 317 ? 6.099 20.279 46.752 1.00 33.69 317 GLU A O 1
ATOM 2505 N N . THR A 1 318 ? 5.449 18.488 45.613 1.00 32.25 318 THR A N 1
ATOM 2506 C CA . THR A 1 318 ? 6.518 17.625 46.164 1.00 32.25 318 THR A CA 1
ATOM 2507 C C . THR A 1 318 ? 7.834 17.623 45.378 1.00 32.25 318 THR A C 1
ATOM 2509 O O . THR A 1 318 ? 8.843 17.145 45.892 1.00 32.25 318 THR A O 1
ATOM 2512 N N . ARG A 1 319 ? 7.876 18.164 44.150 1.00 27.16 319 ARG A N 1
ATOM 2513 C CA . ARG A 1 319 ? 9.021 17.972 43.230 1.00 27.16 319 ARG A CA 1
ATOM 2514 C C . ARG A 1 319 ? 10.057 19.106 43.210 1.00 27.16 319 ARG A C 1
ATOM 2516 O O . ARG A 1 319 ? 11.092 18.971 42.572 1.00 27.16 319 ARG A O 1
ATOM 2523 N N . LYS A 1 320 ? 9.846 20.207 43.941 1.00 30.22 320 LYS A N 1
ATOM 2524 C CA . LYS A 1 320 ? 10.755 21.377 43.943 1.00 30.22 320 LYS A CA 1
ATOM 2525 C C . LYS A 1 320 ? 11.990 21.261 44.857 1.00 30.22 320 LYS A C 1
ATOM 2527 O O . LYS A 1 320 ? 12.664 22.263 45.077 1.00 30.22 320 LYS A O 1
ATOM 2532 N N . ARG A 1 321 ? 12.293 20.082 45.417 1.00 33.28 321 ARG A N 1
ATOM 2533 C CA . ARG A 1 321 ? 13.312 19.934 46.478 1.00 33.28 321 ARG A CA 1
ATOM 2534 C C . ARG A 1 321 ? 14.547 19.100 46.143 1.00 33.28 321 ARG A C 1
ATOM 2536 O O . ARG A 1 321 ? 15.384 18.931 47.023 1.00 33.28 321 ARG A O 1
ATOM 2543 N N . SER A 1 322 ? 14.711 18.620 44.918 1.00 28.92 322 SER A N 1
ATOM 2544 C CA . SER A 1 322 ? 15.908 17.870 44.537 1.00 28.92 322 SER A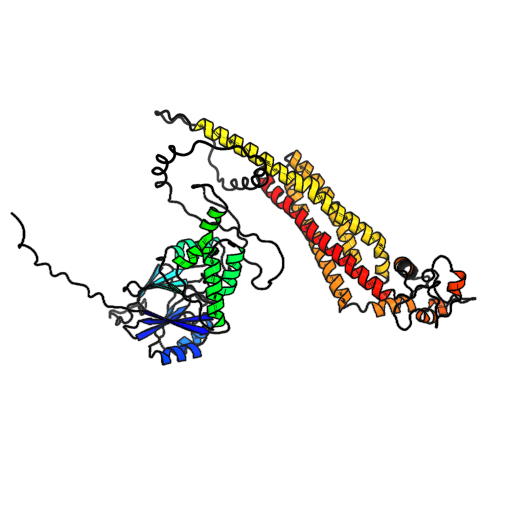 CA 1
ATOM 2545 C C . SER A 1 322 ? 16.364 18.250 43.137 1.00 28.92 322 SER A C 1
ATOM 2547 O O . SER A 1 322 ? 15.541 18.302 42.232 1.00 28.92 322 SER A O 1
ATOM 2549 N N . GLU A 1 323 ? 17.679 18.420 43.005 1.00 31.73 323 GLU A N 1
ATOM 2550 C CA . GLU A 1 323 ? 18.462 18.535 41.764 1.00 31.73 323 GLU A CA 1
ATOM 2551 C C . GLU A 1 323 ? 18.798 19.969 41.334 1.00 31.73 323 GLU A C 1
ATOM 2553 O O . GLU A 1 323 ? 18.255 20.545 40.395 1.00 31.73 323 GLU A O 1
ATOM 2558 N N . GLY A 1 324 ? 19.771 20.523 42.064 1.00 29.52 324 GLY A N 1
ATOM 2559 C CA . GLY A 1 324 ? 20.782 21.408 41.502 1.00 29.52 324 GLY A CA 1
ATOM 2560 C C . GLY A 1 324 ? 22.054 20.623 41.150 1.00 29.52 324 GLY A C 1
ATOM 2561 O O . GLY A 1 324 ? 22.323 19.578 41.737 1.00 29.52 324 GLY A O 1
ATOM 2562 N N . GLU A 1 325 ? 22.826 21.223 40.243 1.00 29.17 325 GLU A N 1
ATOM 2563 C CA . GLU A 1 325 ? 24.217 20.942 39.850 1.00 29.17 325 GLU A CA 1
ATOM 2564 C C . GLU A 1 325 ? 24.506 19.949 38.704 1.00 29.17 325 GLU A C 1
ATOM 2566 O O . GLU A 1 325 ? 23.933 18.870 38.595 1.00 29.17 325 GLU A O 1
ATOM 2571 N N . TRP A 1 326 ? 25.517 20.374 37.926 1.00 29.88 326 TRP A N 1
ATOM 2572 C CA . TRP A 1 326 ? 26.326 19.712 36.888 1.00 29.88 326 TRP A CA 1
ATOM 2573 C C . TRP A 1 326 ? 25.955 19.932 35.408 1.00 29.88 326 TRP A C 1
ATOM 2575 O O . TRP A 1 326 ? 25.147 19.224 34.820 1.00 29.88 326 TRP A O 1
ATOM 2585 N N . GLY A 1 327 ? 26.715 20.841 34.776 1.00 26.89 327 GLY A N 1
ATOM 2586 C CA . GLY A 1 327 ? 27.768 20.404 33.844 1.00 26.89 327 GLY A CA 1
ATOM 2587 C C . GLY A 1 327 ? 27.582 20.744 32.364 1.00 26.89 327 GLY A C 1
ATOM 2588 O O . GLY A 1 327 ? 26.779 20.136 31.669 1.00 26.89 327 GLY A O 1
ATOM 2589 N N . GLU A 1 328 ? 28.396 21.681 31.880 1.00 31.27 328 GLU A N 1
ATOM 2590 C CA . GLU A 1 328 ? 28.492 22.163 30.498 1.00 31.27 328 GLU A CA 1
ATOM 2591 C C . GLU A 1 328 ? 28.883 21.077 29.475 1.00 31.27 328 GLU A C 1
ATOM 2593 O O . GLU A 1 328 ? 29.764 20.253 29.710 1.00 31.27 328 GLU A O 1
ATOM 2598 N N . GLY A 1 329 ? 28.262 21.132 28.291 1.00 25.72 329 GLY A N 1
ATOM 2599 C CA . GLY A 1 329 ? 28.566 20.270 27.144 1.00 25.72 329 GLY A CA 1
ATOM 2600 C C . GLY A 1 329 ? 27.620 20.548 25.976 1.00 25.72 329 GLY A C 1
ATOM 2601 O O . GLY A 1 329 ? 26.644 19.833 25.760 1.00 25.72 329 GLY A O 1
ATOM 2602 N N . GLY A 1 330 ? 27.862 21.654 25.272 1.00 29.08 330 GLY A N 1
ATOM 2603 C CA . GLY A 1 330 ? 27.041 22.133 24.163 1.00 29.08 330 GLY A CA 1
ATOM 2604 C C . GLY A 1 330 ? 27.231 21.392 22.833 1.00 29.08 330 GLY A C 1
ATOM 2605 O O . GLY A 1 330 ? 28.187 20.652 22.627 1.00 29.08 330 GLY A O 1
ATOM 2606 N N . ALA A 1 331 ? 26.314 21.722 21.915 1.00 29.39 331 ALA A N 1
ATOM 2607 C CA . ALA A 1 331 ? 26.410 21.586 20.457 1.00 29.39 331 ALA A CA 1
ATOM 2608 C C . ALA A 1 331 ? 25.999 20.261 19.778 1.00 29.39 331 ALA A C 1
ATOM 2610 O O . ALA A 1 331 ? 26.689 19.836 18.870 1.00 29.39 331 ALA A O 1
ATOM 2611 N N . TRP A 1 332 ? 24.829 19.681 20.099 1.00 25.14 332 TRP A N 1
ATOM 2612 C CA . TRP A 1 332 ? 24.083 18.802 19.153 1.00 25.14 332 TRP A CA 1
ATOM 2613 C C . TRP A 1 332 ? 22.539 18.839 19.278 1.00 25.14 332 TRP A C 1
ATOM 2615 O O . TRP A 1 332 ? 21.841 18.064 18.632 1.00 25.14 332 TRP A O 1
ATOM 2625 N N . ARG A 1 333 ? 21.952 19.764 20.055 1.00 26.42 333 ARG A N 1
ATOM 2626 C CA . ARG A 1 333 ? 20.490 19.810 20.321 1.00 26.42 333 ARG A CA 1
ATOM 2627 C C . ARG A 1 333 ? 19.667 20.742 19.406 1.00 26.42 333 ARG A C 1
ATOM 2629 O O . ARG A 1 333 ? 18.491 20.964 19.663 1.00 26.42 333 ARG A O 1
ATOM 2636 N N . GLY A 1 334 ? 20.257 21.302 18.348 1.00 26.66 334 GLY A N 1
ATOM 2637 C CA . GLY A 1 334 ? 19.700 22.470 17.643 1.00 26.66 334 GLY A CA 1
ATOM 2638 C C . GLY A 1 334 ? 18.854 22.245 16.380 1.00 26.66 334 GLY A C 1
ATOM 2639 O O . GLY A 1 334 ? 18.379 23.235 15.833 1.00 26.66 334 GLY A O 1
ATOM 2640 N N . ILE A 1 335 ? 18.674 21.016 15.875 1.00 26.31 335 ILE A N 1
ATOM 2641 C CA . ILE A 1 335 ? 18.164 20.813 14.494 1.00 26.31 335 ILE A CA 1
ATOM 2642 C C . ILE A 1 335 ? 16.778 20.139 14.390 1.00 26.31 335 ILE A C 1
ATOM 2644 O O . ILE A 1 335 ? 16.147 20.242 13.346 1.00 26.31 335 ILE A O 1
ATOM 2648 N N . VAL A 1 336 ? 16.216 19.548 15.451 1.00 26.94 336 VAL A N 1
ATOM 2649 C CA . VAL A 1 336 ? 14.971 18.741 15.326 1.00 26.94 336 VAL A CA 1
ATOM 2650 C C . VAL A 1 336 ? 13.700 19.455 15.839 1.00 26.94 336 VAL A C 1
ATOM 2652 O O . VAL A 1 336 ? 12.599 18.945 15.708 1.00 26.94 336 VAL A O 1
ATOM 2655 N N . MET A 1 337 ? 13.801 20.679 16.366 1.00 24.78 337 MET A N 1
ATOM 2656 C CA . MET A 1 337 ? 12.754 21.266 17.228 1.00 24.78 337 MET A CA 1
ATOM 2657 C C . MET A 1 337 ? 11.816 22.309 16.572 1.00 24.78 337 MET A C 1
ATOM 2659 O O . MET A 1 337 ? 11.297 23.171 17.271 1.00 24.78 337 MET A O 1
ATOM 2663 N N . ARG A 1 338 ? 11.623 22.338 15.243 1.00 29.67 338 ARG A N 1
ATOM 2664 C CA . ARG A 1 338 ? 11.025 23.525 14.571 1.00 29.67 338 ARG A CA 1
ATOM 2665 C C . ARG A 1 338 ? 9.853 23.277 13.604 1.00 29.67 338 ARG A C 1
ATOM 2667 O O . ARG A 1 338 ? 9.592 24.157 12.789 1.00 29.67 338 ARG A O 1
ATOM 2674 N N . LEU A 1 339 ? 9.114 22.162 13.687 1.00 24.77 339 LEU A N 1
ATOM 2675 C CA . LEU A 1 339 ? 8.041 21.861 12.712 1.00 24.77 339 LEU A CA 1
ATOM 2676 C C . LEU A 1 339 ? 6.609 21.625 13.237 1.00 24.77 339 LEU A C 1
ATOM 2678 O O . LEU A 1 339 ? 5.722 21.530 12.393 1.00 24.77 339 LEU A O 1
ATOM 2682 N N . ASP A 1 340 ? 6.314 21.704 14.539 1.00 25.41 340 ASP A N 1
ATOM 2683 C CA . ASP A 1 340 ? 5.008 21.228 15.055 1.00 25.41 340 ASP A CA 1
ATOM 2684 C C . ASP A 1 340 ? 3.936 22.286 15.417 1.00 25.41 340 ASP A C 1
ATOM 2686 O O . ASP A 1 340 ? 2.847 21.930 15.855 1.00 25.41 340 ASP A O 1
ATOM 2690 N N . PHE A 1 341 ? 4.147 23.591 15.208 1.00 26.30 341 PHE A N 1
ATOM 2691 C CA . PHE A 1 341 ? 3.314 24.613 15.883 1.00 26.30 341 PHE A CA 1
ATOM 2692 C C . PHE A 1 341 ? 2.094 25.217 15.138 1.00 26.30 341 PHE A C 1
ATOM 2694 O O . PHE A 1 341 ? 1.502 26.165 15.649 1.00 26.30 341 PHE A O 1
ATOM 2701 N N . PHE A 1 342 ? 1.646 24.719 13.974 1.00 26.33 342 PHE A N 1
ATOM 2702 C CA . PHE A 1 342 ? 0.816 25.554 13.067 1.00 26.33 342 PHE A CA 1
ATOM 2703 C C . PHE A 1 342 ? -0.670 25.188 12.829 1.00 26.33 342 PHE A C 1
ATOM 2705 O O . PHE A 1 342 ? -1.313 25.861 12.028 1.00 26.33 342 PHE A O 1
ATOM 2712 N N . VAL A 1 343 ? -1.280 24.184 13.478 1.00 24.59 343 VAL A N 1
ATOM 2713 C CA . VAL A 1 343 ? -2.606 23.669 13.018 1.00 24.59 343 VAL A CA 1
ATOM 2714 C C . VAL A 1 343 ? -3.839 24.098 13.851 1.00 24.59 343 VAL A C 1
ATOM 2716 O O . VAL A 1 343 ? -4.974 23.870 13.441 1.00 24.59 343 VAL A O 1
ATOM 2719 N N . LEU A 1 344 ? -3.700 24.831 14.959 1.00 24.06 344 LEU A N 1
ATOM 2720 C CA . LEU A 1 344 ? -4.834 25.141 15.861 1.00 24.06 344 LEU A CA 1
ATOM 2721 C C . LEU A 1 344 ? -5.692 26.383 15.501 1.00 24.06 344 LEU A C 1
ATOM 2723 O O . LEU A 1 344 ? -6.081 27.139 16.387 1.00 24.06 344 LEU A O 1
ATOM 2727 N N . LYS A 1 345 ? -6.044 26.628 14.227 1.00 27.17 345 LYS A N 1
ATOM 2728 C CA . LYS A 1 345 ? -6.856 27.821 13.867 1.00 27.17 345 LYS A CA 1
ATOM 2729 C C . LYS A 1 345 ? -8.025 27.617 12.894 1.00 27.17 345 LYS A C 1
ATOM 2731 O O . LYS A 1 345 ? -8.284 28.489 12.068 1.00 27.17 345 LYS A O 1
ATOM 2736 N N . ILE A 1 346 ? -8.759 26.505 12.985 1.00 26.16 346 ILE A N 1
ATOM 2737 C CA . ILE A 1 346 ? -9.932 26.262 12.113 1.00 26.16 346 ILE A CA 1
ATOM 2738 C C . ILE A 1 346 ? -11.172 25.800 12.896 1.00 26.16 346 ILE A C 1
ATOM 2740 O O . ILE A 1 346 ? -11.830 24.859 12.485 1.00 26.16 346 ILE A O 1
ATOM 2744 N N . LEU A 1 347 ? -11.534 26.462 14.000 1.00 24.19 347 LEU A N 1
ATOM 2745 C CA . LEU A 1 347 ? -12.898 26.386 14.553 1.00 24.19 347 LEU A CA 1
ATOM 2746 C C . LEU A 1 347 ? -13.270 27.708 15.256 1.00 24.19 347 LEU A C 1
ATOM 2748 O O . LEU A 1 347 ? -13.193 27.813 16.473 1.00 24.19 347 LEU A O 1
ATOM 2752 N N . GLU A 1 348 ? -13.694 28.724 14.496 1.00 31.39 348 GLU A N 1
ATOM 2753 C CA . GLU A 1 348 ? -14.487 29.844 15.033 1.00 31.39 348 GLU A CA 1
ATOM 2754 C C . GLU A 1 348 ? -15.825 29.936 14.279 1.00 31.39 348 GLU A C 1
ATOM 2756 O O . GLU A 1 348 ? -15.877 30.271 13.096 1.00 31.39 348 GLU A O 1
ATOM 2761 N N . GLN A 1 349 ? -16.916 29.659 14.995 1.00 23.58 349 GLN A N 1
ATOM 2762 C CA . GLN A 1 349 ? -18.188 30.377 14.851 1.00 23.58 349 GLN A CA 1
ATOM 2763 C C . GLN A 1 349 ? -18.208 31.483 15.931 1.00 23.58 349 GLN A C 1
ATOM 2765 O O . GLN A 1 349 ? -17.490 31.380 16.927 1.00 23.58 349 GLN A O 1
ATOM 2770 N N . PRO A 1 350 ? -18.942 32.587 15.720 1.00 32.50 350 PRO A N 1
ATOM 2771 C CA . PRO A 1 350 ? -18.486 33.923 16.080 1.00 32.50 350 PRO A CA 1
ATOM 2772 C C . PRO A 1 350 ? -18.677 34.222 17.568 1.00 32.50 350 PRO A C 1
ATOM 2774 O O . PRO A 1 350 ? -19.805 34.377 18.034 1.00 32.50 350 PRO A O 1
ATOM 2777 N N . LEU A 1 351 ? -17.579 34.409 18.304 1.00 25.72 351 LEU A N 1
ATOM 2778 C CA . LEU A 1 351 ? -17.633 35.088 19.594 1.00 25.72 351 LEU A CA 1
ATOM 2779 C C . LEU A 1 351 ? -17.368 36.581 19.401 1.00 25.72 351 LEU A C 1
ATOM 2781 O O . LEU A 1 351 ? -16.302 37.048 19.004 1.00 25.72 351 LEU A O 1
ATOM 2785 N N . VAL A 1 352 ? -18.447 37.312 19.641 1.00 26.39 352 VAL A N 1
ATOM 2786 C CA . VAL A 1 352 ? -18.589 38.759 19.691 1.00 26.39 352 VAL A CA 1
ATOM 2787 C C . VAL A 1 352 ? -17.397 39.419 20.396 1.00 26.39 352 VAL A C 1
ATOM 2789 O O . VAL A 1 352 ? -17.055 39.090 21.529 1.00 26.39 352 VAL A O 1
ATOM 2792 N N . LYS A 1 353 ? -16.798 40.412 19.728 1.00 34.31 353 LYS A N 1
ATOM 2793 C CA . LYS A 1 353 ? -15.834 41.353 20.317 1.00 34.31 353 LYS A CA 1
ATOM 2794 C C . LYS A 1 353 ? -16.383 41.960 21.611 1.00 34.31 353 LYS A C 1
ATOM 2796 O O . LYS A 1 353 ? -17.432 42.601 21.577 1.00 34.31 353 LYS A O 1
ATOM 2801 N N . GLY A 1 354 ? -15.593 41.958 22.683 1.00 28.77 354 GLY A N 1
ATOM 2802 C CA . GLY A 1 354 ? -15.799 42.943 23.743 1.00 28.77 354 GLY A CA 1
ATOM 2803 C C . GLY A 1 354 ? -15.064 42.694 25.051 1.00 28.77 354 GLY A C 1
ATOM 2804 O O . GLY A 1 354 ? -15.548 41.932 25.867 1.00 28.77 354 GLY A O 1
ATOM 2805 N N . ARG A 1 355 ? -13.995 43.476 25.260 1.00 27.45 355 ARG A N 1
ATOM 2806 C CA . ARG A 1 355 ? -13.559 44.085 26.534 1.00 27.45 355 ARG A CA 1
ATOM 2807 C C . ARG A 1 355 ? -13.317 43.153 27.733 1.00 27.45 355 ARG A C 1
ATOM 2809 O O . ARG A 1 355 ? -14.237 42.557 28.275 1.00 27.45 355 ARG A O 1
ATOM 2816 N N . CYS A 1 356 ? -12.085 43.188 28.251 1.00 24.42 356 CYS A N 1
ATOM 2817 C CA . CYS A 1 356 ? -11.773 42.788 29.624 1.00 24.42 356 CYS A CA 1
ATOM 2818 C C . CYS A 1 356 ? -12.707 43.523 30.596 1.00 24.42 356 CYS A C 1
ATOM 2820 O O . CYS A 1 356 ? -12.526 44.714 30.849 1.00 24.42 356 CYS A O 1
ATOM 2822 N N . TYR A 1 357 ? -13.710 42.829 31.126 1.00 24.55 357 TYR A N 1
ATOM 2823 C CA . TYR A 1 357 ? -14.466 43.310 32.270 1.00 24.55 357 TYR A CA 1
ATOM 2824 C C . TYR A 1 357 ? -13.764 42.849 33.543 1.00 24.55 357 TYR A C 1
ATOM 2826 O O . TYR A 1 357 ? -13.643 41.657 33.815 1.00 24.55 357 TYR A O 1
ATOM 2834 N N . GLN A 1 358 ? -13.317 43.831 34.324 1.00 34.53 358 GLN A N 1
ATOM 2835 C CA . GLN A 1 358 ? -13.092 43.689 35.756 1.00 34.53 358 GLN A CA 1
ATOM 2836 C C . GLN A 1 358 ? -14.401 43.214 36.397 1.00 34.53 358 GLN A C 1
ATOM 2838 O O . GLN A 1 358 ? -15.347 43.989 36.538 1.00 34.53 358 GLN A O 1
ATOM 2843 N N . ILE A 1 359 ? -14.452 41.949 36.808 1.00 25.66 359 ILE A N 1
ATOM 2844 C CA . ILE A 1 359 ? -15.428 41.491 37.794 1.00 25.66 359 ILE A CA 1
ATOM 2845 C C . ILE A 1 359 ? -14.728 41.543 39.152 1.00 25.66 359 ILE A C 1
ATOM 2847 O O . ILE A 1 359 ? -13.926 40.688 39.503 1.00 25.66 359 ILE A O 1
ATOM 2851 N N . ILE A 1 360 ? -14.975 42.662 39.831 1.00 31.33 360 ILE A N 1
ATOM 2852 C CA . ILE A 1 360 ? -15.007 42.898 41.280 1.00 31.33 360 ILE A CA 1
ATOM 2853 C C . ILE A 1 360 ? -14.281 41.850 42.150 1.00 31.33 360 ILE A C 1
ATOM 2855 O O . ILE A 1 360 ? -14.818 40.792 42.463 1.00 31.33 360 ILE A O 1
ATOM 2859 N N . GLY A 1 361 ? -13.118 42.254 42.672 1.00 33.91 361 GLY A N 1
ATOM 2860 C CA . GLY A 1 361 ? -12.739 41.953 44.055 1.00 33.91 361 GLY A CA 1
ATOM 2861 C C . GLY A 1 361 ? -12.014 40.636 44.331 1.00 33.91 361 GLY A C 1
ATOM 2862 O O . GLY A 1 361 ? -12.466 39.879 45.183 1.00 33.91 361 GLY A O 1
ATOM 2863 N N . LYS A 1 362 ? -10.864 40.404 43.689 1.00 27.47 362 LYS A N 1
ATOM 2864 C CA . LYS A 1 362 ? -9.666 39.775 44.290 1.00 27.47 362 LYS A CA 1
ATOM 2865 C C . LYS A 1 362 ? -8.515 39.846 43.285 1.00 27.47 362 LYS A C 1
ATOM 2867 O O . LYS A 1 362 ? -8.616 39.305 42.190 1.00 27.47 362 LYS A O 1
ATOM 2872 N N . GLU A 1 363 ? -7.438 40.537 43.644 1.00 31.30 363 GLU A N 1
ATOM 2873 C CA . GLU A 1 363 ? -6.202 40.532 42.860 1.00 31.30 363 GLU A CA 1
ATOM 2874 C C . GLU A 1 363 ? -5.575 39.132 42.900 1.00 31.30 363 GLU A C 1
ATOM 2876 O O . GLU A 1 363 ? -5.229 38.627 43.967 1.00 31.30 363 GLU A O 1
ATOM 2881 N N . LEU A 1 364 ? -5.421 38.513 41.730 1.00 26.81 364 LEU A N 1
ATOM 2882 C CA . LEU A 1 364 ? -4.446 37.451 41.501 1.00 26.81 364 LEU A CA 1
ATOM 2883 C C . LEU A 1 364 ? -3.350 38.049 40.609 1.00 26.81 364 LEU A C 1
ATOM 2885 O O . LEU A 1 364 ? -3.633 38.382 39.454 1.00 26.81 364 LEU A O 1
ATOM 2889 N N . PRO A 1 365 ? -2.118 38.236 41.109 1.00 35.41 365 PRO A N 1
ATOM 2890 C CA . PRO A 1 365 ? -1.002 38.634 40.266 1.00 35.41 365 PRO A CA 1
ATOM 2891 C C . PRO A 1 365 ? -0.546 37.405 39.461 1.00 35.41 365 PRO A C 1
ATOM 2893 O O . PRO A 1 365 ? -0.577 36.305 40.000 1.00 35.41 365 PRO A O 1
ATOM 2896 N N . TYR A 1 366 ? -0.104 37.606 38.212 1.00 32.16 366 TYR A N 1
ATOM 2897 C CA . TYR A 1 366 ? 0.591 36.662 37.298 1.00 32.16 366 TYR A CA 1
ATOM 2898 C C . TYR A 1 366 ? -0.107 36.121 36.035 1.00 32.16 366 TYR A C 1
ATOM 2900 O O . TYR A 1 366 ? 0.582 35.502 35.227 1.00 32.16 366 TYR A O 1
ATOM 2908 N N . SER A 1 367 ? -1.386 36.384 35.743 1.00 38.56 367 SER A N 1
ATOM 2909 C CA . SER A 1 367 ? -1.995 35.816 34.515 1.00 38.56 367 SER A CA 1
ATOM 2910 C C . SER A 1 367 ? -1.827 36.653 33.235 1.00 38.56 367 SER A C 1
ATOM 2912 O O . SER A 1 367 ? -2.016 36.125 32.142 1.00 38.56 367 SER A O 1
ATOM 2914 N N . SER A 1 368 ? -1.444 37.933 33.323 1.00 40.12 368 SER A N 1
ATOM 2915 C CA . SER A 1 368 ? -1.337 38.813 32.144 1.00 40.12 368 SER A CA 1
ATOM 2916 C C . SER A 1 368 ? 0.015 38.742 31.427 1.00 40.12 368 SER A C 1
ATOM 2918 O O . SER A 1 368 ? 0.057 38.848 30.204 1.00 40.12 368 SER A O 1
ATOM 2920 N N . GLN A 1 369 ? 1.115 38.532 32.157 1.00 37.22 369 GLN A N 1
ATOM 2921 C CA . GLN A 1 369 ? 2.462 38.506 31.574 1.00 37.22 369 GLN A CA 1
ATOM 2922 C C . GLN A 1 369 ? 2.729 37.192 30.825 1.00 37.22 369 GLN A C 1
ATOM 2924 O O . GLN A 1 369 ? 3.155 37.225 29.678 1.00 37.22 369 GLN A O 1
ATOM 2929 N N . ALA A 1 370 ? 2.354 36.049 31.411 1.00 35.19 370 ALA A N 1
ATOM 2930 C CA . ALA A 1 370 ? 2.505 34.733 30.783 1.00 35.19 370 ALA A CA 1
ATOM 2931 C C . ALA A 1 370 ? 1.681 34.584 29.489 1.00 35.19 370 ALA A C 1
ATOM 2933 O O . ALA A 1 370 ? 2.110 33.910 28.558 1.00 35.19 370 ALA A O 1
ATOM 2934 N N . PHE A 1 371 ? 0.520 35.244 29.401 1.00 34.16 371 PHE A N 1
ATOM 2935 C CA . PHE A 1 371 ? -0.296 35.262 28.184 1.00 34.16 371 PHE A CA 1
ATOM 2936 C C . PHE A 1 371 ? 0.344 36.108 27.068 1.00 34.16 371 PHE A C 1
ATOM 2938 O O . PHE A 1 371 ? 0.354 35.689 25.912 1.00 34.16 371 PHE A O 1
ATOM 2945 N N . CYS A 1 372 ? 0.929 37.263 27.408 1.00 33.59 372 CYS A N 1
ATOM 2946 C CA . CYS A 1 372 ? 1.688 38.090 26.464 1.00 33.59 372 CYS A CA 1
ATOM 2947 C C . CYS A 1 372 ? 2.989 37.411 26.005 1.00 33.59 372 CYS A C 1
ATOM 2949 O O . CYS A 1 372 ? 3.335 37.487 24.826 1.00 33.59 372 CYS A O 1
ATOM 2951 N N . ASP A 1 373 ? 3.685 36.718 26.907 1.00 36.62 373 ASP A N 1
ATOM 2952 C CA . ASP A 1 373 ? 4.908 35.976 26.595 1.00 36.62 373 ASP A CA 1
ATOM 2953 C C . ASP A 1 373 ? 4.600 34.768 25.691 1.00 36.62 373 ASP A C 1
ATOM 2955 O O . ASP A 1 373 ? 5.265 34.588 24.674 1.00 36.62 373 ASP A O 1
ATOM 2959 N N . TRP A 1 374 ? 3.504 34.042 25.947 1.00 37.03 374 TRP A N 1
ATOM 2960 C CA . TRP A 1 374 ? 2.991 32.985 25.062 1.00 37.03 374 TRP A CA 1
ATOM 2961 C C . TRP A 1 374 ? 2.589 33.509 23.671 1.00 37.03 374 TRP A C 1
ATOM 2963 O O . TRP A 1 374 ? 2.884 32.877 22.654 1.00 37.03 374 TRP A O 1
ATOM 2973 N N . GLN A 1 375 ? 1.969 34.695 23.592 1.00 30.73 375 GLN A N 1
ATOM 2974 C CA . GLN A 1 375 ? 1.649 35.348 22.314 1.00 30.73 375 GLN A CA 1
ATOM 2975 C C . GLN A 1 375 ? 2.911 35.704 21.507 1.00 30.73 375 GLN A C 1
ATOM 2977 O O . GLN A 1 375 ? 2.942 35.493 20.293 1.00 30.73 375 GLN A O 1
ATOM 2982 N N . ASN A 1 376 ? 3.958 36.197 22.175 1.00 35.16 376 ASN A N 1
ATOM 2983 C CA . ASN A 1 376 ? 5.249 36.512 21.555 1.00 35.16 376 ASN A CA 1
ATOM 2984 C C . ASN A 1 376 ? 6.022 35.245 21.136 1.00 35.16 376 ASN A C 1
ATOM 2986 O O . ASN A 1 376 ? 6.725 35.242 20.121 1.00 35.16 376 ASN A O 1
ATOM 2990 N N . GLU A 1 377 ? 5.879 34.149 21.882 1.00 37.09 377 GLU A N 1
ATOM 2991 C CA . GLU A 1 377 ? 6.524 32.864 21.600 1.00 37.09 377 GLU A CA 1
ATOM 2992 C C . GLU A 1 377 ? 5.871 32.150 20.397 1.00 37.09 377 GLU A C 1
ATOM 2994 O O . GLU A 1 377 ? 6.574 31.628 19.527 1.00 37.09 377 GLU A O 1
ATOM 2999 N N . LEU A 1 378 ? 4.547 32.264 20.231 1.00 35.09 378 LEU A N 1
ATOM 3000 C CA . LEU A 1 378 ? 3.825 31.866 19.011 1.00 35.09 378 LEU A CA 1
ATOM 3001 C C . LEU A 1 378 ? 4.243 32.684 17.776 1.00 35.09 378 LEU A C 1
ATOM 3003 O O . LEU A 1 378 ? 4.449 32.118 16.698 1.00 35.09 378 LEU A O 1
ATOM 3007 N N . GLU A 1 379 ? 4.424 34.002 17.911 1.00 37.84 379 GLU A N 1
ATOM 3008 C CA . GLU A 1 379 ? 4.928 34.848 16.817 1.00 37.84 379 GLU A CA 1
ATOM 3009 C C . GLU A 1 379 ? 6.365 34.493 16.399 1.00 37.84 379 GLU A C 1
ATOM 3011 O O . GLU A 1 379 ? 6.694 34.531 15.209 1.00 37.84 379 GLU A O 1
ATOM 3016 N N . ASN A 1 380 ? 7.222 34.096 17.343 1.00 37.06 380 ASN A N 1
ATOM 3017 C CA . ASN A 1 380 ? 8.598 33.680 17.056 1.00 37.06 380 ASN A CA 1
ATOM 3018 C C . ASN A 1 380 ? 8.709 32.255 16.485 1.00 37.06 380 ASN A C 1
ATOM 3020 O O . ASN A 1 380 ? 9.593 31.998 15.662 1.00 37.06 380 ASN A O 1
ATOM 3024 N N . THR A 1 381 ? 7.806 31.345 16.852 1.00 41.31 381 THR A N 1
ATOM 3025 C CA . THR A 1 381 ? 7.780 29.967 16.327 1.00 41.31 381 THR A CA 1
ATOM 3026 C C . THR A 1 381 ? 7.307 29.934 14.869 1.00 41.31 381 THR A C 1
ATOM 3028 O O . THR A 1 381 ? 7.929 29.282 14.023 1.00 41.31 381 THR A O 1
ATOM 3031 N N . ASN A 1 382 ? 6.317 30.769 14.533 1.00 46.41 382 ASN A N 1
ATOM 3032 C CA . ASN A 1 382 ? 5.854 30.978 13.159 1.00 46.41 382 ASN A CA 1
ATOM 3033 C C . ASN A 1 382 ? 6.981 31.444 12.229 1.00 46.41 382 ASN A C 1
ATOM 3035 O O . ASN A 1 382 ? 7.123 30.926 11.123 1.00 46.41 382 ASN A O 1
ATOM 3039 N N . LYS A 1 383 ? 7.856 32.352 12.683 1.00 43.78 383 LYS A N 1
ATOM 3040 C CA . LYS A 1 383 ? 8.987 32.857 11.880 1.00 43.78 383 LYS A CA 1
ATOM 3041 C C . LYS A 1 383 ? 9.978 31.770 11.454 1.00 43.78 383 LYS A C 1
ATOM 3043 O O . LYS A 1 383 ? 10.631 31.922 10.423 1.00 43.78 383 LYS A O 1
ATOM 3048 N N . HIS A 1 384 ? 10.100 30.672 12.201 1.00 45.41 384 HIS A N 1
ATOM 3049 C CA . HIS A 1 384 ? 11.084 29.637 11.888 1.00 45.41 384 HIS A CA 1
ATOM 3050 C C . HIS A 1 384 ? 10.550 28.458 11.066 1.00 45.41 384 HIS A C 1
ATOM 3052 O O . HIS A 1 384 ? 11.285 27.941 10.224 1.00 45.41 384 HIS A O 1
ATOM 3058 N N . GLN A 1 385 ? 9.272 28.093 11.220 1.00 48.88 385 GLN A N 1
ATOM 3059 C CA . GLN A 1 385 ? 8.582 27.226 10.251 1.00 48.88 385 GLN A CA 1
ATOM 3060 C C . GLN A 1 385 ? 8.518 27.893 8.875 1.00 48.88 385 GLN A C 1
ATOM 3062 O O . GLN A 1 385 ? 8.807 27.257 7.862 1.00 48.88 385 GLN A O 1
ATOM 3067 N N . ILE A 1 386 ? 8.254 29.204 8.853 1.00 55.25 386 ILE A N 1
ATOM 3068 C CA . ILE A 1 386 ? 8.344 30.034 7.652 1.00 55.25 386 ILE A CA 1
ATOM 3069 C C . ILE A 1 386 ? 9.754 29.924 7.037 1.00 55.25 386 ILE A C 1
ATOM 3071 O O . ILE A 1 386 ? 9.863 29.717 5.836 1.00 55.25 386 ILE A O 1
ATOM 3075 N N . SER A 1 387 ? 10.833 29.938 7.833 1.00 51.78 387 SER A N 1
ATOM 3076 C CA . SER A 1 387 ? 12.227 29.805 7.354 1.00 51.78 387 SER A CA 1
ATOM 3077 C C . SER A 1 387 ? 12.544 28.464 6.654 1.00 51.78 387 SER A C 1
ATOM 3079 O O . SER A 1 387 ? 13.171 28.453 5.594 1.00 51.78 387 SER A O 1
ATOM 3081 N N . CYS A 1 388 ? 12.091 27.321 7.189 1.00 56.81 388 CYS A N 1
ATOM 3082 C CA . CYS A 1 388 ? 12.295 26.009 6.541 1.00 56.81 388 CYS A CA 1
ATOM 3083 C C . CYS A 1 388 ? 11.459 25.863 5.260 1.00 56.81 388 CYS A C 1
ATOM 3085 O O . CYS A 1 388 ? 11.926 25.341 4.247 1.00 56.81 388 CYS A O 1
ATOM 3087 N N . TYR A 1 389 ? 10.237 26.385 5.292 1.00 64.94 389 TYR A N 1
ATOM 3088 C CA . TYR A 1 389 ? 9.340 26.466 4.147 1.00 64.94 389 TYR A CA 1
ATOM 3089 C C . TYR A 1 389 ? 9.901 27.364 3.024 1.00 64.94 389 TYR A C 1
ATOM 3091 O O . TYR A 1 389 ? 9.880 26.976 1.854 1.00 64.94 389 TYR A O 1
ATOM 3099 N N . TRP A 1 390 ? 10.517 28.499 3.374 1.00 65.38 390 TRP A N 1
ATOM 3100 C CA . TRP A 1 390 ? 11.270 29.341 2.438 1.00 65.38 390 TRP A CA 1
ATOM 3101 C C . TRP A 1 390 ? 12.418 28.581 1.775 1.00 65.38 390 TRP A C 1
ATOM 3103 O O . TRP A 1 390 ? 12.624 28.738 0.577 1.00 65.38 390 TRP A O 1
ATOM 3113 N N . CYS A 1 391 ? 13.134 27.725 2.508 1.00 63.84 391 CYS A N 1
ATOM 3114 C CA . CYS A 1 391 ? 14.225 26.924 1.946 1.00 63.84 391 CYS A CA 1
ATOM 3115 C C . CYS A 1 391 ? 13.721 25.901 0.904 1.00 63.84 391 CYS A C 1
ATOM 3117 O O . CYS A 1 391 ? 14.296 25.768 -0.179 1.00 63.84 391 CYS A O 1
ATOM 3119 N N . LEU A 1 392 ? 12.596 25.228 1.177 1.00 67.06 392 LEU A N 1
ATOM 3120 C CA . LEU A 1 392 ? 11.991 24.261 0.249 1.00 67.06 392 LEU A CA 1
ATOM 3121 C C . LEU A 1 392 ? 11.451 24.916 -1.037 1.00 67.06 392 LEU A C 1
ATOM 3123 O O . LEU A 1 392 ? 11.629 24.370 -2.131 1.00 67.06 392 LEU A O 1
ATOM 3127 N N . ILE A 1 393 ? 10.830 26.095 -0.924 1.00 69.12 393 ILE A N 1
ATOM 3128 C CA . ILE A 1 393 ? 10.292 26.844 -2.073 1.00 69.12 393 ILE A CA 1
ATOM 3129 C C . ILE A 1 393 ? 11.388 27.551 -2.862 1.00 69.12 393 ILE A C 1
ATOM 3131 O O . ILE A 1 393 ? 11.384 27.494 -4.087 1.00 69.12 393 ILE A O 1
ATOM 3135 N N . ALA A 1 394 ? 12.305 28.242 -2.188 1.00 68.94 394 ALA A N 1
ATOM 3136 C CA . ALA A 1 394 ? 13.251 29.135 -2.850 1.00 68.94 394 ALA A CA 1
ATOM 3137 C C . ALA A 1 394 ? 14.523 28.426 -3.335 1.00 68.94 394 ALA A C 1
ATOM 3139 O O . ALA A 1 394 ? 15.234 28.986 -4.165 1.00 68.94 394 ALA A O 1
ATOM 3140 N N . VAL A 1 395 ? 14.819 27.217 -2.836 1.00 74.56 395 VAL A N 1
ATOM 3141 C CA . VAL A 1 395 ? 16.078 26.514 -3.141 1.00 74.56 395 VAL A CA 1
ATOM 3142 C C . VAL A 1 395 ? 15.834 25.104 -3.678 1.00 74.56 395 VAL A C 1
ATOM 3144 O O . VAL A 1 395 ? 16.197 24.819 -4.818 1.00 74.56 395 VAL A O 1
ATOM 3147 N N . ALA A 1 396 ? 15.178 24.227 -2.912 1.00 80.81 396 ALA A N 1
ATOM 3148 C CA . ALA A 1 396 ? 15.055 22.814 -3.292 1.00 80.81 396 ALA A CA 1
ATOM 3149 C C . ALA A 1 396 ? 14.193 22.600 -4.552 1.00 80.81 396 ALA A C 1
ATOM 3151 O O . ALA A 1 396 ? 14.593 21.871 -5.463 1.00 80.81 396 ALA A O 1
ATOM 3152 N N . SER A 1 397 ? 13.037 23.269 -4.634 1.00 86.44 397 SER A N 1
ATOM 3153 C CA . SER A 1 397 ? 12.129 23.129 -5.783 1.00 86.44 397 SER A CA 1
ATOM 3154 C C . SER A 1 397 ? 12.743 23.663 -7.090 1.00 86.44 397 SER A C 1
ATOM 3156 O O . SER A 1 397 ? 12.757 22.919 -8.071 1.00 86.44 397 SER A O 1
ATOM 3158 N N . PRO A 1 398 ? 13.332 24.878 -7.141 1.00 89.62 398 PRO A N 1
ATOM 3159 C CA . PRO A 1 398 ? 13.999 25.376 -8.344 1.00 89.62 398 PRO A CA 1
ATOM 3160 C C . PRO A 1 398 ? 15.158 24.496 -8.810 1.00 89.62 398 PRO A C 1
ATOM 3162 O O . PRO A 1 398 ? 15.303 24.284 -10.010 1.00 89.62 398 PRO A O 1
ATOM 3165 N N . MET A 1 399 ? 15.962 23.948 -7.892 1.00 90.31 399 MET A N 1
ATOM 3166 C CA . MET A 1 399 ? 17.072 23.059 -8.256 1.00 90.31 399 MET A CA 1
ATOM 3167 C C . MET A 1 399 ? 16.581 21.771 -8.923 1.00 90.31 399 MET A C 1
ATOM 3169 O O . MET A 1 399 ? 17.108 21.384 -9.966 1.00 90.31 399 MET A O 1
ATOM 3173 N N . ALA A 1 400 ? 15.549 21.133 -8.363 1.00 91.06 400 ALA A N 1
ATOM 3174 C CA . ALA A 1 400 ? 14.951 19.939 -8.956 1.00 91.06 400 ALA A CA 1
ATOM 3175 C C . ALA A 1 400 ? 14.352 20.238 -10.342 1.00 91.06 400 ALA A C 1
ATOM 3177 O O . ALA A 1 400 ? 14.574 19.491 -11.294 1.00 91.06 400 ALA A O 1
ATOM 3178 N N . LEU A 1 401 ? 13.649 21.364 -10.482 1.00 94.62 401 LEU A N 1
ATOM 3179 C CA . LEU A 1 401 ? 13.049 21.789 -11.748 1.00 94.62 401 LEU A CA 1
ATOM 3180 C C . LEU A 1 401 ? 14.092 22.138 -12.813 1.00 94.62 401 LEU A C 1
ATOM 3182 O O . LEU A 1 401 ? 13.911 21.789 -13.979 1.00 94.62 401 LEU A O 1
ATOM 3186 N N . LEU A 1 402 ? 15.201 22.774 -12.426 1.00 95.50 402 LEU A N 1
ATOM 3187 C CA . LEU A 1 402 ? 16.329 23.035 -13.319 1.00 95.50 402 LEU A CA 1
ATOM 3188 C C . LEU A 1 402 ? 16.982 21.734 -13.783 1.00 95.50 402 LEU A C 1
ATOM 3190 O O . LEU A 1 402 ? 17.269 21.606 -14.969 1.00 95.50 402 LEU A O 1
ATOM 3194 N N . ALA A 1 403 ? 17.159 20.752 -12.897 1.00 95.62 403 ALA A N 1
ATOM 3195 C CA . ALA A 1 403 ? 17.678 19.442 -13.284 1.00 95.62 403 ALA A CA 1
ATOM 3196 C C . ALA A 1 403 ? 16.765 18.756 -14.315 1.00 95.62 403 ALA A C 1
ATOM 3198 O O . ALA A 1 403 ? 17.248 18.281 -15.343 1.00 95.62 403 ALA A O 1
ATOM 3199 N N . VAL A 1 404 ? 15.444 18.771 -14.093 1.00 97.31 404 VAL A N 1
ATOM 3200 C CA . VAL A 1 404 ? 14.456 18.235 -15.047 1.00 97.31 404 VAL A CA 1
ATOM 3201 C C . VAL A 1 404 ? 14.481 19.005 -16.369 1.00 97.31 404 VAL A C 1
ATOM 3203 O O . VAL A 1 404 ? 14.439 18.388 -17.428 1.00 97.31 404 VAL A O 1
ATOM 3206 N N . LEU A 1 405 ? 14.571 20.338 -16.332 1.00 97.56 405 LEU A N 1
ATOM 3207 C CA . LEU A 1 405 ? 14.619 21.177 -17.531 1.00 97.56 405 LEU A CA 1
ATOM 3208 C C . LEU A 1 405 ? 15.879 20.909 -18.358 1.00 97.56 405 LEU A C 1
ATOM 3210 O O . LEU A 1 405 ? 15.786 20.695 -19.563 1.00 97.56 405 LEU A O 1
ATOM 3214 N N . ILE A 1 406 ? 17.047 20.885 -17.712 1.00 97.50 406 ILE A N 1
ATOM 3215 C CA . ILE A 1 406 ? 18.333 20.611 -18.363 1.00 97.50 406 ILE A CA 1
ATOM 3216 C C . ILE A 1 406 ? 18.314 19.213 -18.977 1.00 97.50 406 ILE A C 1
ATOM 3218 O O . ILE A 1 406 ? 18.671 19.057 -20.143 1.00 97.50 406 ILE A O 1
ATOM 3222 N N . TYR A 1 407 ? 17.846 18.211 -18.226 1.00 97.69 407 TYR A N 1
ATOM 3223 C CA . TYR A 1 407 ? 17.755 16.843 -18.726 1.00 97.69 407 TYR A CA 1
ATOM 3224 C C . TYR A 1 407 ? 16.763 16.720 -19.889 1.00 97.69 407 TYR A C 1
ATOM 3226 O O . TYR A 1 407 ? 17.064 16.068 -20.883 1.00 97.69 407 TYR A O 1
ATOM 3234 N N . GLY A 1 408 ? 15.605 17.382 -19.806 1.00 97.06 408 GLY A N 1
ATOM 3235 C CA . GLY A 1 408 ? 14.613 17.418 -20.881 1.00 97.06 408 GLY A CA 1
ATOM 3236 C C . GLY A 1 408 ? 15.157 18.064 -22.157 1.00 97.06 408 GLY A C 1
ATOM 3237 O O . GLY A 1 408 ? 15.024 17.492 -23.238 1.00 97.06 408 GLY A O 1
ATOM 3238 N N . CYS A 1 409 ? 15.838 19.208 -22.041 1.00 96.81 409 CYS A N 1
ATOM 3239 C CA . CYS A 1 409 ? 16.502 19.866 -23.169 1.00 96.81 409 CYS A CA 1
ATOM 3240 C C . CYS A 1 409 ? 17.594 18.982 -23.781 1.00 96.81 409 CYS A C 1
ATOM 3242 O O . CYS A 1 409 ? 17.653 18.849 -25.001 1.00 96.81 409 CYS A O 1
ATOM 3244 N N . TRP A 1 410 ? 18.420 18.343 -22.946 1.00 96.81 410 TRP A N 1
ATOM 3245 C CA . TRP A 1 410 ? 19.431 17.389 -23.403 1.00 96.81 410 TRP A CA 1
ATOM 3246 C C . TRP A 1 410 ? 18.795 16.208 -24.144 1.00 96.81 410 TRP A C 1
ATOM 3248 O O . TRP A 1 410 ? 19.249 15.842 -25.223 1.00 96.81 410 TRP A O 1
ATOM 3258 N N . LEU A 1 411 ? 17.699 15.651 -23.624 1.00 95.12 411 LEU A N 1
ATOM 3259 C CA . LEU A 1 411 ? 17.008 14.522 -24.243 1.00 95.12 411 LEU A CA 1
ATOM 3260 C C . LEU A 1 411 ? 16.419 14.899 -25.613 1.00 95.12 411 LEU A C 1
ATOM 3262 O O . LEU A 1 411 ? 16.534 14.130 -26.567 1.00 95.12 411 LEU A O 1
ATOM 3266 N N . ILE A 1 412 ? 15.847 16.101 -25.746 1.00 94.50 412 ILE A N 1
ATOM 3267 C CA . ILE A 1 412 ? 15.378 16.617 -27.041 1.00 94.50 412 ILE A CA 1
ATOM 3268 C C . ILE A 1 412 ? 16.559 16.810 -27.995 1.00 94.50 412 ILE A C 1
ATOM 3270 O O . ILE A 1 412 ? 16.514 16.317 -29.119 1.00 94.50 412 ILE A O 1
ATOM 3274 N N . GLN A 1 413 ? 17.624 17.479 -27.559 1.00 93.38 413 GLN A N 1
ATOM 3275 C CA . GLN A 1 413 ? 18.756 17.811 -28.423 1.00 93.38 413 GLN A CA 1
ATOM 3276 C C . GLN A 1 413 ? 19.519 16.571 -28.903 1.00 93.38 413 GLN A C 1
ATOM 3278 O O . GLN A 1 413 ? 19.946 16.521 -30.051 1.00 93.38 413 GLN A O 1
ATOM 3283 N N . ASN A 1 414 ? 19.700 15.580 -28.029 1.00 91.44 414 ASN A N 1
ATOM 3284 C CA . ASN A 1 414 ? 20.604 14.463 -28.279 1.00 91.44 414 ASN A CA 1
ATOM 3285 C C . ASN A 1 414 ? 19.895 13.179 -28.710 1.00 91.44 414 ASN A C 1
ATOM 3287 O O . ASN A 1 414 ? 20.587 12.257 -29.149 1.00 91.44 414 ASN A O 1
ATOM 3291 N N . ARG A 1 415 ? 18.572 13.060 -28.525 1.00 92.12 415 ARG A N 1
ATOM 3292 C CA . ARG A 1 415 ? 17.826 11.817 -28.793 1.00 92.12 415 ARG A CA 1
ATOM 3293 C C . ARG A 1 415 ? 16.561 12.003 -29.630 1.00 92.12 415 ARG A C 1
ATOM 3295 O O . ARG A 1 415 ? 16.022 10.993 -30.080 1.00 92.12 415 ARG A O 1
ATOM 3302 N N . SER A 1 416 ? 16.059 13.221 -29.868 1.00 90.62 416 SER A N 1
ATOM 3303 C CA . SER A 1 416 ? 14.792 13.3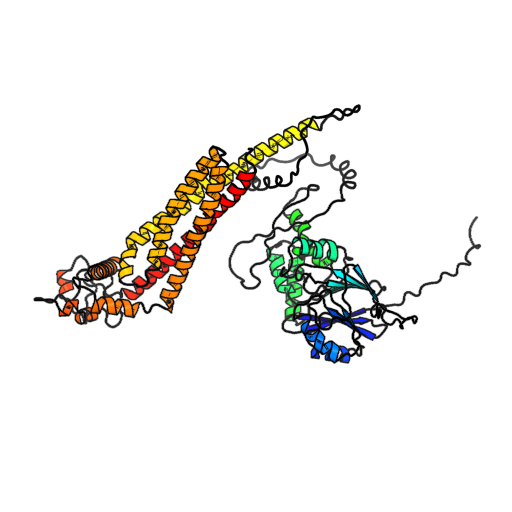99 -30.608 1.00 90.62 416 SER A CA 1
ATOM 3304 C C . SER A 1 416 ? 14.865 12.935 -32.064 1.00 90.62 416 SER A C 1
ATOM 3306 O O . SER A 1 416 ? 13.869 12.436 -32.581 1.00 90.62 416 SER A O 1
ATOM 3308 N N . GLN A 1 417 ? 16.040 13.005 -32.696 1.00 89.00 417 GLN A N 1
ATOM 3309 C CA . GLN A 1 417 ? 16.235 12.569 -34.079 1.00 89.00 417 GLN A CA 1
ATOM 3310 C C . GLN A 1 417 ? 15.952 11.073 -34.288 1.00 89.00 417 GLN A C 1
ATOM 3312 O O . GLN A 1 417 ? 15.524 10.673 -35.366 1.00 89.00 417 GLN A O 1
ATOM 3317 N N . TYR A 1 418 ? 16.106 10.239 -33.252 1.00 90.25 418 TYR A N 1
ATOM 3318 C CA . TYR A 1 418 ? 15.844 8.799 -33.357 1.00 90.25 418 TYR A CA 1
ATOM 3319 C C . TYR A 1 418 ? 14.349 8.459 -33.421 1.00 90.25 418 TYR A C 1
ATOM 3321 O O . TYR A 1 418 ? 13.999 7.319 -33.718 1.00 90.25 418 TYR A O 1
ATOM 3329 N N . ALA A 1 419 ? 13.456 9.429 -33.204 1.00 88.50 419 ALA A N 1
ATOM 3330 C CA . ALA A 1 419 ? 12.014 9.213 -33.235 1.00 88.50 419 ALA A CA 1
ATOM 3331 C C . ALA A 1 419 ? 11.527 8.858 -34.641 1.00 88.50 419 ALA A C 1
ATOM 3333 O O . ALA A 1 419 ? 10.616 8.054 -34.789 1.00 88.50 419 ALA A O 1
ATOM 3334 N N . GLU A 1 420 ? 12.205 9.373 -35.667 1.00 86.50 420 GLU A N 1
ATOM 3335 C CA . GLU A 1 420 ? 11.960 9.037 -37.076 1.00 86.50 420 GLU A CA 1
ATOM 3336 C C . GLU A 1 420 ? 12.261 7.550 -37.375 1.00 86.50 420 GLU A C 1
ATOM 3338 O O . GLU A 1 420 ? 11.764 6.980 -38.344 1.00 86.50 420 GLU A O 1
ATOM 3343 N N . LEU A 1 421 ? 13.055 6.884 -36.524 1.00 85.75 421 LEU A N 1
ATOM 3344 C CA . LEU A 1 421 ? 13.335 5.443 -36.597 1.00 85.75 421 LEU A CA 1
ATOM 3345 C C . LEU A 1 421 ? 12.344 4.610 -35.758 1.00 85.75 421 LEU A C 1
ATOM 3347 O O . LEU A 1 421 ? 12.303 3.381 -35.867 1.00 85.75 421 LEU A O 1
ATOM 3351 N N . LEU A 1 422 ? 11.572 5.274 -34.893 1.00 78.88 422 LEU A N 1
ATOM 3352 C CA . LEU A 1 422 ? 10.845 4.718 -33.756 1.00 78.88 422 LEU A CA 1
ATOM 3353 C C . LEU A 1 422 ? 9.427 5.303 -33.674 1.00 78.88 422 LEU A C 1
ATOM 3355 O O . LEU A 1 422 ? 9.147 6.174 -32.856 1.00 78.88 422 LEU A O 1
ATOM 3359 N N . GLU A 1 423 ? 8.484 4.772 -34.448 1.00 72.81 423 GLU A N 1
ATOM 3360 C CA . GLU A 1 423 ? 7.062 5.024 -34.179 1.00 72.81 423 GLU A CA 1
ATOM 3361 C C . GLU A 1 423 ? 6.518 3.952 -33.215 1.00 72.81 423 GLU A C 1
ATOM 3363 O O . GLU A 1 423 ? 6.616 2.764 -33.542 1.00 72.81 423 GLU A O 1
ATOM 3368 N N . PRO A 1 424 ? 5.938 4.287 -32.043 1.00 65.19 424 PRO A N 1
ATOM 3369 C CA . PRO A 1 424 ? 5.602 5.630 -31.554 1.00 65.19 424 PRO A CA 1
ATOM 3370 C C . PRO A 1 424 ? 6.738 6.352 -30.797 1.00 65.19 424 PRO A C 1
ATOM 3372 O O . PRO A 1 424 ? 7.488 5.741 -30.034 1.00 65.19 424 PRO A O 1
ATOM 3375 N N . SER A 1 425 ? 6.768 7.686 -30.916 1.00 80.56 425 SER A N 1
ATOM 3376 C CA . SER A 1 425 ? 7.766 8.608 -30.343 1.00 80.56 425 SER A CA 1
ATOM 3377 C C . SER A 1 425 ? 7.527 8.975 -28.870 1.00 80.56 425 SER A C 1
ATOM 3379 O O . SER A 1 425 ? 7.816 10.096 -28.452 1.00 80.56 425 SER A O 1
ATOM 3381 N N . LEU A 1 426 ? 6.993 8.047 -28.069 1.00 86.00 426 LEU A N 1
ATOM 3382 C CA . LEU A 1 426 ? 6.501 8.333 -26.712 1.00 86.00 426 LEU A CA 1
ATOM 3383 C C . LEU A 1 426 ? 7.577 8.964 -25.804 1.00 86.00 426 LEU A C 1
ATOM 3385 O O . LEU A 1 426 ? 7.272 9.792 -24.952 1.00 86.00 426 LEU A O 1
ATOM 3389 N N . TYR A 1 427 ? 8.851 8.628 -26.016 1.00 90.31 427 TYR A N 1
ATOM 3390 C CA . TYR A 1 427 ? 9.971 9.210 -25.273 1.00 90.31 427 TYR A CA 1
ATOM 3391 C C . TYR A 1 427 ? 10.214 10.702 -25.579 1.00 90.31 427 TYR A C 1
ATOM 3393 O O . TYR A 1 427 ? 10.623 11.454 -24.695 1.00 90.31 427 TYR A O 1
ATOM 3401 N N . VAL A 1 428 ? 9.927 11.155 -26.805 1.00 92.25 428 VAL A N 1
ATOM 3402 C CA . VAL A 1 428 ? 10.012 12.575 -27.184 1.00 92.25 428 VAL A CA 1
ATOM 3403 C C . VAL A 1 428 ? 8.908 13.369 -26.500 1.00 92.25 428 VAL A C 1
ATOM 3405 O O . VAL A 1 428 ? 9.141 14.492 -26.057 1.00 92.25 428 VAL A O 1
ATOM 3408 N N . ASP A 1 429 ? 7.720 12.782 -26.362 1.00 93.12 429 ASP A N 1
ATOM 3409 C CA . ASP A 1 429 ? 6.613 13.426 -25.657 1.00 93.12 429 ASP A CA 1
ATOM 3410 C C . ASP A 1 429 ? 6.913 13.573 -24.164 1.00 93.12 429 ASP A C 1
ATOM 3412 O O . ASP A 1 429 ? 6.676 14.639 -23.598 1.00 93.12 429 ASP A O 1
ATOM 3416 N N . VAL A 1 430 ? 7.553 12.573 -23.547 1.00 95.50 430 VAL A N 1
ATOM 3417 C CA . VAL A 1 430 ? 8.081 12.694 -22.177 1.00 95.50 430 VAL A CA 1
ATOM 3418 C C . VAL A 1 430 ? 9.089 13.842 -22.081 1.00 95.50 430 VAL A C 1
ATOM 3420 O O . VAL A 1 430 ? 8.964 14.685 -21.195 1.00 95.50 430 VAL A O 1
ATOM 3423 N N . ALA A 1 431 ? 10.038 13.939 -23.017 1.00 96.00 431 ALA A N 1
ATOM 3424 C CA . ALA A 1 431 ? 11.027 15.019 -23.037 1.00 96.00 431 ALA A CA 1
ATOM 3425 C C . ALA A 1 431 ? 10.376 16.412 -23.165 1.00 96.00 431 ALA A C 1
ATOM 3427 O O . ALA A 1 431 ? 10.758 17.354 -22.470 1.00 96.00 431 ALA A O 1
ATOM 3428 N N . ARG A 1 432 ? 9.343 16.544 -24.008 1.00 95.62 432 ARG A N 1
ATOM 3429 C CA . ARG A 1 432 ? 8.558 17.782 -24.151 1.00 95.62 432 ARG A CA 1
ATOM 3430 C C . ARG A 1 432 ? 7.826 18.131 -22.860 1.00 95.62 432 ARG A C 1
ATOM 3432 O O . ARG A 1 432 ? 7.876 19.287 -22.444 1.00 95.62 432 ARG A O 1
ATOM 3439 N N . ILE A 1 433 ? 7.187 17.151 -22.216 1.00 95.38 433 ILE A N 1
ATOM 3440 C CA . ILE A 1 433 ? 6.524 17.346 -20.922 1.00 95.38 433 ILE A CA 1
ATOM 3441 C C . ILE A 1 433 ? 7.534 17.874 -19.902 1.00 95.38 433 ILE A C 1
ATOM 3443 O O . ILE A 1 433 ? 7.244 18.898 -19.296 1.00 95.38 433 ILE A O 1
ATOM 3447 N N . MET A 1 434 ? 8.726 17.267 -19.788 1.00 97.00 434 MET A N 1
ATOM 3448 C CA . MET A 1 434 ? 9.791 17.731 -18.881 1.00 97.00 434 MET A CA 1
ATOM 3449 C C . MET A 1 434 ? 10.117 19.213 -19.080 1.00 97.00 434 MET A C 1
ATOM 3451 O O . MET A 1 434 ? 10.182 19.965 -18.110 1.00 97.00 434 MET A O 1
ATOM 3455 N N . VAL A 1 435 ? 10.302 19.652 -20.328 1.00 97.50 435 VAL A N 1
ATOM 3456 C CA . VAL A 1 435 ? 10.650 21.048 -20.628 1.00 97.50 435 VAL A CA 1
ATOM 3457 C C . VAL A 1 435 ? 9.493 21.991 -20.299 1.00 97.50 435 VAL A C 1
ATOM 3459 O O . VAL A 1 435 ? 9.679 22.955 -19.553 1.00 97.50 435 VAL A O 1
ATOM 3462 N N . PHE A 1 436 ? 8.289 21.712 -20.806 1.00 96.94 436 PHE A N 1
ATOM 3463 C CA . PHE A 1 436 ? 7.139 22.592 -20.600 1.00 96.94 436 PHE A CA 1
ATOM 3464 C C . PHE A 1 436 ? 6.734 22.673 -19.128 1.00 96.94 436 PHE A C 1
ATOM 3466 O O . PHE A 1 436 ? 6.581 23.777 -18.602 1.00 96.94 436 PHE A O 1
ATOM 3473 N N . SER A 1 437 ? 6.599 21.534 -18.440 1.00 95.44 437 SER A N 1
ATOM 3474 C CA . SER A 1 437 ? 6.192 21.521 -17.034 1.00 95.44 437 SER A CA 1
ATOM 3475 C C . SER A 1 437 ? 7.211 22.231 -16.151 1.00 95.44 437 SER A C 1
ATOM 3477 O O . SER A 1 437 ? 6.809 22.977 -15.263 1.00 95.44 437 SER A O 1
ATOM 3479 N N . SER A 1 438 ? 8.514 22.071 -16.413 1.00 95.94 438 SER A N 1
ATOM 3480 C CA . SER A 1 438 ? 9.551 22.733 -15.617 1.00 95.94 438 SER A CA 1
ATOM 3481 C C . SER A 1 438 ? 9.588 24.244 -15.815 1.00 95.94 438 SER A C 1
ATOM 3483 O O . SER A 1 438 ? 9.784 24.967 -14.842 1.00 95.94 438 SER A O 1
ATOM 3485 N N . ILE A 1 439 ? 9.344 24.750 -17.029 1.00 96.31 439 ILE A N 1
ATOM 3486 C CA . ILE A 1 439 ? 9.252 26.200 -17.270 1.00 96.31 439 ILE A CA 1
ATOM 3487 C C . ILE A 1 439 ? 8.069 26.793 -16.496 1.00 96.31 439 ILE A C 1
ATOM 3489 O O . ILE A 1 439 ? 8.242 27.761 -15.752 1.00 96.31 439 ILE A O 1
ATOM 3493 N N . PHE A 1 440 ? 6.880 26.194 -16.617 1.00 95.38 440 PHE A N 1
ATOM 3494 C CA . PHE A 1 440 ? 5.702 26.655 -15.876 1.00 95.38 440 PHE A CA 1
ATOM 3495 C C . PHE A 1 440 ? 5.897 26.547 -14.363 1.00 95.38 440 PHE A C 1
ATOM 3497 O O . PHE A 1 440 ? 5.516 27.461 -13.633 1.00 95.38 440 PHE A O 1
ATOM 3504 N N . ALA A 1 441 ? 6.538 25.479 -13.891 1.00 94.00 441 ALA A N 1
ATOM 3505 C CA . ALA A 1 441 ? 6.849 25.299 -12.482 1.00 94.00 441 ALA A CA 1
ATOM 3506 C C . ALA A 1 441 ? 7.823 26.356 -11.956 1.00 94.00 441 ALA A C 1
ATOM 3508 O O . ALA A 1 441 ? 7.560 26.926 -10.904 1.00 94.00 441 ALA A O 1
ATOM 3509 N N . LEU A 1 442 ? 8.882 26.700 -12.696 1.00 94.25 442 LEU A N 1
ATOM 3510 C CA . LEU A 1 442 ? 9.827 27.752 -12.300 1.00 94.25 442 LEU A CA 1
ATOM 3511 C C . LEU A 1 442 ? 9.156 29.133 -12.218 1.00 94.25 442 LEU A C 1
ATOM 3513 O O . LEU A 1 442 ? 9.399 29.888 -11.270 1.00 94.25 442 LEU A O 1
ATOM 3517 N N . ILE A 1 443 ? 8.274 29.456 -13.170 1.00 94.00 443 ILE A N 1
ATOM 3518 C CA . ILE A 1 443 ? 7.462 30.683 -13.131 1.00 94.00 443 ILE A CA 1
ATOM 3519 C C . ILE A 1 443 ? 6.539 30.667 -11.906 1.00 94.00 443 ILE A C 1
ATOM 3521 O O . ILE A 1 443 ? 6.518 31.629 -11.137 1.00 94.00 443 ILE A O 1
ATOM 3525 N N . ASN A 1 444 ? 5.823 29.563 -11.682 1.00 92.75 444 ASN A N 1
ATOM 3526 C CA . ASN A 1 444 ? 4.901 29.413 -10.560 1.00 92.75 444 ASN A CA 1
ATOM 3527 C C . ASN A 1 444 ? 5.626 29.509 -9.203 1.00 92.75 444 ASN A C 1
ATOM 3529 O O . ASN A 1 444 ? 5.158 30.192 -8.292 1.00 92.75 444 ASN A O 1
ATOM 3533 N N . THR A 1 445 ? 6.817 28.915 -9.078 1.00 89.56 445 THR A N 1
ATOM 3534 C CA . THR A 1 445 ? 7.666 29.032 -7.885 1.00 89.56 445 THR A CA 1
ATOM 3535 C C . THR A 1 445 ? 8.122 30.475 -7.667 1.00 89.56 445 THR A C 1
ATOM 3537 O O . THR A 1 445 ? 8.044 30.976 -6.546 1.00 89.56 445 THR A O 1
ATOM 3540 N N . SER A 1 446 ? 8.504 31.194 -8.723 1.00 88.06 446 SER A N 1
ATOM 3541 C CA . SER A 1 446 ? 8.879 32.613 -8.627 1.00 88.06 446 SER A CA 1
ATOM 3542 C C . SER A 1 446 ? 7.705 33.489 -8.164 1.00 88.06 446 SER A C 1
ATOM 3544 O O . SER A 1 446 ? 7.858 34.337 -7.282 1.00 88.06 446 SER A O 1
ATOM 3546 N N . MET A 1 447 ? 6.506 33.237 -8.700 1.00 87.88 447 MET A N 1
ATOM 3547 C CA . MET A 1 447 ? 5.269 33.890 -8.261 1.00 87.88 447 MET A CA 1
ATOM 3548 C C . MET A 1 447 ? 4.946 33.578 -6.797 1.00 87.88 447 MET A C 1
ATOM 3550 O O . MET A 1 447 ? 4.487 34.465 -6.081 1.00 87.88 447 MET A O 1
ATOM 3554 N N . SER A 1 448 ? 5.217 32.355 -6.332 1.00 85.62 448 SER A N 1
ATOM 3555 C CA . SER A 1 448 ? 4.978 31.947 -4.943 1.00 85.62 448 SER A CA 1
ATOM 3556 C C . SER A 1 448 ? 5.883 32.676 -3.950 1.00 85.62 448 SER A C 1
ATOM 3558 O O . SER A 1 448 ? 5.394 33.201 -2.953 1.00 85.62 448 SER A O 1
ATOM 3560 N N . VAL A 1 449 ? 7.177 32.813 -4.263 1.00 85.94 449 VAL A N 1
ATOM 3561 C CA . VAL A 1 449 ? 8.144 33.592 -3.472 1.00 85.94 449 VAL A CA 1
ATOM 3562 C C . VAL A 1 449 ? 7.654 35.036 -3.342 1.00 85.94 449 VAL A C 1
ATOM 3564 O O . VAL A 1 449 ? 7.582 35.584 -2.241 1.00 85.94 449 VAL A O 1
ATOM 3567 N N . TYR A 1 450 ? 7.221 35.644 -4.449 1.00 86.19 450 TYR A N 1
ATOM 3568 C CA . TYR A 1 450 ? 6.656 36.992 -4.425 1.00 86.19 450 TYR A CA 1
ATOM 3569 C C . TYR A 1 450 ? 5.357 37.074 -3.604 1.00 86.19 450 TYR A C 1
ATOM 3571 O O . TYR A 1 450 ? 5.224 37.940 -2.741 1.00 86.19 450 TYR A O 1
ATOM 3579 N N . ALA A 1 451 ? 4.419 36.148 -3.815 1.00 84.06 451 ALA A N 1
ATOM 3580 C CA . ALA A 1 451 ? 3.138 36.111 -3.113 1.00 84.06 451 ALA A CA 1
ATOM 3581 C C . ALA A 1 451 ? 3.306 35.982 -1.594 1.00 84.06 451 ALA A C 1
ATOM 3583 O O . ALA A 1 451 ? 2.579 36.627 -0.842 1.00 84.06 451 ALA A O 1
ATOM 3584 N N . LEU A 1 452 ? 4.283 35.189 -1.151 1.00 77.62 452 LEU A N 1
ATOM 3585 C CA . LEU A 1 452 ? 4.593 34.978 0.260 1.00 77.62 452 LEU A CA 1
ATOM 3586 C C . LEU A 1 452 ? 5.302 36.186 0.879 1.00 77.62 452 LEU A C 1
ATOM 3588 O O . LEU A 1 452 ? 4.933 36.589 1.977 1.00 77.62 452 LEU A O 1
ATOM 3592 N N . THR A 1 453 ? 6.254 36.819 0.175 1.00 79.69 453 THR A N 1
ATOM 3593 C CA . THR A 1 453 ? 6.919 38.044 0.680 1.00 79.69 453 THR A CA 1
ATOM 3594 C C . THR A 1 453 ? 5.962 39.227 0.816 1.00 79.69 453 THR A C 1
ATOM 3596 O O . THR A 1 453 ? 6.196 40.120 1.627 1.00 79.69 453 THR A O 1
ATOM 3599 N N . LYS A 1 454 ? 4.902 39.261 0.002 1.00 82.06 454 LYS A N 1
ATOM 3600 C CA . LYS A 1 454 ? 3.884 40.319 0.003 1.00 82.06 454 LYS A CA 1
ATOM 3601 C C . LYS A 1 454 ? 2.586 39.922 0.706 1.00 82.06 454 LYS A C 1
ATOM 3603 O O . LYS A 1 454 ? 1.641 40.702 0.672 1.00 82.06 454 LYS A O 1
ATOM 3608 N N . GLU A 1 455 ? 2.532 38.729 1.301 1.00 81.25 455 GLU A N 1
ATOM 3609 C CA . GLU A 1 455 ? 1.358 38.173 1.991 1.00 81.25 455 GLU A CA 1
ATOM 3610 C C . GLU A 1 455 ? 0.050 38.261 1.166 1.00 81.25 455 GLU A C 1
ATOM 3612 O O . GLU A 1 455 ? -1.048 38.472 1.682 1.00 81.25 455 GLU A O 1
ATOM 3617 N N . MET A 1 456 ? 0.144 38.082 -0.156 1.00 81.44 456 MET A N 1
ATOM 3618 C CA . MET A 1 456 ? -0.990 38.232 -1.073 1.00 81.44 456 MET A CA 1
ATOM 3619 C C . MET A 1 456 ? -1.789 36.933 -1.212 1.00 81.44 456 MET A C 1
ATOM 3621 O O . MET A 1 456 ? -1.498 36.092 -2.064 1.00 81.44 456 MET A O 1
ATOM 3625 N N . ARG A 1 457 ? -2.863 36.802 -0.427 1.00 81.19 457 ARG A N 1
ATOM 3626 C CA . ARG A 1 457 ? -3.727 35.604 -0.367 1.00 81.19 457 ARG A CA 1
ATOM 3627 C C . ARG A 1 457 ? -4.149 35.047 -1.734 1.00 81.19 457 ARG A C 1
ATOM 3629 O O . ARG A 1 457 ? -4.005 33.852 -1.972 1.00 81.19 457 ARG A O 1
ATOM 3636 N N . CYS A 1 458 ? -4.650 35.889 -2.643 1.00 85.75 458 CYS A N 1
ATOM 3637 C CA . CYS A 1 458 ? -5.140 35.435 -3.953 1.00 85.75 458 CYS A CA 1
ATOM 3638 C C . CYS A 1 458 ? -4.041 34.765 -4.789 1.00 85.75 458 CYS A C 1
ATOM 3640 O O . CYS A 1 458 ? -4.289 33.744 -5.422 1.00 85.75 458 CYS A O 1
ATOM 3642 N N . PHE A 1 459 ? -2.820 35.302 -4.753 1.00 85.19 459 PHE A N 1
ATOM 3643 C CA . PHE A 1 459 ? -1.690 34.731 -5.483 1.00 85.19 459 PHE A CA 1
ATOM 3644 C C . PHE A 1 459 ? -1.196 33.424 -4.857 1.00 85.19 459 PHE A C 1
ATOM 3646 O O . PHE A 1 459 ? -0.763 32.537 -5.590 1.00 85.19 459 PHE A O 1
ATOM 3653 N N . VAL A 1 460 ? -1.316 33.265 -3.533 1.00 84.69 460 VAL A N 1
ATOM 3654 C CA . VAL A 1 460 ? -1.011 31.991 -2.866 1.00 84.69 460 VAL A CA 1
ATOM 3655 C C . VAL A 1 460 ? -2.002 30.903 -3.294 1.00 84.69 460 VAL A C 1
ATOM 3657 O O . VAL A 1 460 ? -1.572 29.811 -3.650 1.00 84.69 460 VAL A O 1
ATOM 3660 N N . TYR A 1 461 ? -3.306 31.192 -3.369 1.00 86.19 461 TYR A N 1
ATOM 3661 C CA . TYR A 1 461 ? -4.285 30.218 -3.878 1.00 86.19 461 TYR A CA 1
ATOM 3662 C C . TYR A 1 461 ? -4.041 29.843 -5.344 1.00 86.19 461 TYR A C 1
ATOM 3664 O O . TYR A 1 461 ? -4.068 28.659 -5.683 1.00 86.19 461 TYR A O 1
ATOM 3672 N N . SER A 1 462 ? -3.740 30.822 -6.203 1.00 89.25 462 SER A N 1
ATOM 3673 C CA . SER A 1 462 ? -3.369 30.553 -7.598 1.00 89.25 462 SER A CA 1
ATOM 3674 C C . SER A 1 462 ? -2.133 29.654 -7.698 1.00 89.25 462 SER A C 1
ATOM 3676 O O . SER A 1 462 ? -2.126 28.727 -8.506 1.00 89.25 462 SER A O 1
ATOM 3678 N N . TYR A 1 463 ? -1.126 29.871 -6.844 1.00 90.06 463 TYR A N 1
ATOM 3679 C CA . TYR A 1 463 ? 0.061 29.017 -6.762 1.00 90.06 463 TYR A CA 1
ATOM 3680 C C . TYR A 1 463 ? -0.279 27.567 -6.388 1.00 90.06 463 TYR A C 1
ATOM 3682 O O . TYR A 1 463 ? 0.243 26.642 -7.016 1.00 90.06 463 TYR A O 1
ATOM 3690 N N . VAL A 1 464 ? -1.159 27.353 -5.403 1.00 90.19 464 VAL A N 1
ATOM 3691 C CA . VAL A 1 464 ? -1.584 26.006 -4.980 1.00 90.19 464 VAL A CA 1
ATOM 3692 C C . VAL A 1 464 ? -2.283 25.272 -6.122 1.00 90.19 464 VAL A C 1
ATOM 3694 O O . VAL A 1 464 ? -1.935 24.132 -6.427 1.00 90.19 464 VAL A O 1
ATOM 3697 N N . ILE A 1 465 ? -3.222 25.939 -6.798 1.00 92.31 465 ILE A N 1
ATOM 3698 C CA . ILE A 1 465 ? -3.970 25.353 -7.919 1.00 92.31 465 ILE A CA 1
ATOM 3699 C C . ILE A 1 465 ? -3.024 25.015 -9.078 1.00 92.31 465 ILE A C 1
ATOM 3701 O O . ILE A 1 465 ? -3.039 23.891 -9.580 1.00 92.31 465 ILE A O 1
ATOM 3705 N N . ALA A 1 466 ? -2.163 25.959 -9.473 1.00 92.31 466 ALA A N 1
ATOM 3706 C CA . ALA A 1 466 ? -1.192 25.745 -10.542 1.00 92.31 466 ALA A CA 1
ATOM 3707 C C . ALA A 1 466 ? -0.212 24.609 -10.210 1.00 92.31 466 ALA A C 1
ATOM 3709 O O . ALA A 1 466 ? 0.076 23.780 -11.072 1.00 92.31 466 ALA A O 1
ATOM 3710 N N . SER A 1 467 ? 0.243 24.510 -8.956 1.00 92.12 467 SER A N 1
ATOM 3711 C CA . SER A 1 467 ? 1.117 23.417 -8.508 1.00 92.12 467 SER A CA 1
ATOM 3712 C C . SER A 1 467 ? 0.429 22.056 -8.586 1.00 92.12 467 SER A C 1
ATOM 3714 O O . SER A 1 467 ? 1.068 21.083 -8.972 1.00 92.12 467 SER A O 1
ATOM 3716 N N . GLY A 1 468 ? -0.874 21.979 -8.292 1.00 91.56 468 GLY A N 1
ATOM 3717 C CA . GLY A 1 468 ? -1.655 20.751 -8.466 1.00 91.56 468 GLY A CA 1
ATOM 3718 C C . GLY A 1 468 ? -1.724 20.292 -9.927 1.00 91.56 468 GLY A C 1
ATOM 3719 O O . GLY A 1 468 ? -1.529 19.113 -10.215 1.00 91.56 468 GLY A O 1
ATOM 3720 N N . VAL A 1 469 ? -1.927 21.219 -10.869 1.00 95.06 469 VAL A N 1
ATOM 3721 C CA . VAL A 1 469 ? -1.928 20.903 -12.312 1.00 95.06 469 VAL A CA 1
ATOM 3722 C C . VAL A 1 469 ? -0.543 20.450 -12.780 1.00 95.06 469 VAL A C 1
ATOM 3724 O O . VAL A 1 469 ? -0.422 19.432 -13.462 1.00 95.06 469 VAL A O 1
ATOM 3727 N N . ILE A 1 470 ? 0.507 21.171 -12.381 1.00 94.75 470 ILE A N 1
ATOM 3728 C CA . ILE A 1 470 ? 1.900 20.839 -12.711 1.00 94.75 470 ILE A CA 1
ATOM 3729 C C . ILE A 1 470 ? 2.275 19.458 -12.163 1.00 94.75 470 ILE A C 1
ATOM 3731 O O . ILE A 1 470 ? 2.873 18.663 -12.888 1.00 94.75 470 ILE A O 1
ATOM 3735 N N . PHE A 1 471 ? 1.872 19.142 -10.928 1.00 95.00 471 PHE A N 1
ATOM 3736 C CA . PHE A 1 471 ? 2.069 17.827 -10.322 1.00 95.00 471 PHE A CA 1
ATOM 3737 C C . PHE A 1 471 ? 1.486 16.716 -11.201 1.00 95.00 471 PHE A C 1
ATOM 3739 O O . PHE A 1 471 ? 2.198 15.773 -11.544 1.00 95.00 471 PHE A O 1
ATOM 3746 N N . VAL A 1 472 ? 0.227 16.854 -11.629 1.00 95.69 472 VAL A N 1
ATOM 3747 C CA . VAL A 1 472 ? -0.433 15.861 -12.489 1.00 95.69 472 VAL A CA 1
ATOM 3748 C C . VAL A 1 472 ? 0.306 15.709 -13.821 1.00 95.69 472 VAL A C 1
ATOM 3750 O O . VAL A 1 472 ? 0.568 14.585 -14.243 1.00 95.69 472 VAL A O 1
ATOM 3753 N N . MET A 1 473 ? 0.700 16.814 -14.464 1.00 95.25 473 MET A N 1
ATOM 3754 C CA . MET A 1 473 ? 1.447 16.768 -15.728 1.00 95.25 473 MET A CA 1
ATOM 3755 C C . MET A 1 473 ? 2.789 16.035 -15.589 1.00 95.25 473 MET A C 1
ATOM 3757 O O . MET A 1 473 ? 3.103 15.166 -16.404 1.00 95.25 473 MET A O 1
ATOM 3761 N N . MET A 1 474 ? 3.569 16.351 -14.550 1.00 95.75 474 MET A N 1
ATOM 3762 C CA . MET A 1 474 ? 4.872 15.722 -14.304 1.00 95.75 474 MET A CA 1
ATOM 3763 C C . MET A 1 474 ? 4.732 14.246 -13.931 1.00 95.75 474 MET A C 1
ATOM 3765 O O . MET A 1 474 ? 5.479 13.410 -14.438 1.00 95.75 474 MET A O 1
ATOM 3769 N N . PHE A 1 475 ? 3.748 13.913 -13.093 1.00 96.19 475 PHE A N 1
ATOM 3770 C CA . PHE A 1 475 ? 3.485 12.540 -12.677 1.00 96.19 475 PHE A CA 1
ATOM 3771 C C . PHE A 1 475 ? 3.084 11.661 -13.866 1.00 96.19 475 PHE A C 1
ATOM 3773 O O . PHE A 1 475 ? 3.661 10.592 -14.067 1.00 96.19 475 PHE A O 1
ATOM 3780 N N . ILE A 1 476 ? 2.171 12.145 -14.718 1.00 95.81 476 ILE A N 1
ATOM 3781 C CA . ILE A 1 476 ? 1.793 11.456 -15.958 1.00 95.81 476 ILE A CA 1
ATOM 3782 C C . ILE A 1 476 ? 3.020 11.255 -16.857 1.00 95.81 476 ILE A C 1
ATOM 3784 O O . ILE A 1 476 ? 3.230 10.146 -17.344 1.00 95.81 476 ILE A O 1
ATOM 3788 N N . GLY A 1 477 ? 3.859 12.281 -17.043 1.00 95.12 477 GLY A N 1
ATOM 3789 C CA . GLY A 1 477 ? 5.094 12.160 -17.825 1.00 95.12 477 GLY A CA 1
ATOM 3790 C C . GLY A 1 477 ? 6.046 11.083 -17.283 1.00 95.12 477 GLY A C 1
ATOM 3791 O O . GLY A 1 477 ? 6.607 10.307 -18.058 1.00 95.12 477 GLY A O 1
ATOM 3792 N N . GLY A 1 478 ? 6.180 10.979 -15.957 1.00 96.31 478 GLY A N 1
ATOM 3793 C CA . GLY A 1 478 ? 6.981 9.940 -15.306 1.00 96.31 478 GLY A CA 1
ATOM 3794 C C . GLY A 1 478 ? 6.458 8.530 -15.592 1.00 96.31 478 GLY A C 1
ATOM 3795 O O . GLY A 1 478 ? 7.218 7.650 -16.004 1.00 96.31 478 GLY A O 1
ATOM 3796 N N . ILE A 1 479 ? 5.143 8.326 -15.464 1.00 96.31 479 ILE A N 1
ATOM 3797 C CA . ILE A 1 479 ? 4.493 7.048 -15.790 1.00 96.31 479 ILE A CA 1
ATOM 3798 C C . ILE A 1 479 ? 4.642 6.712 -17.278 1.00 96.31 479 ILE A C 1
ATOM 3800 O O . ILE A 1 479 ? 4.995 5.579 -17.609 1.00 96.31 479 ILE A O 1
ATOM 3804 N N . MET A 1 480 ? 4.446 7.680 -18.180 1.00 94.56 480 MET A N 1
ATOM 3805 C CA . MET A 1 480 ? 4.656 7.482 -19.621 1.00 94.56 480 MET A CA 1
ATOM 3806 C C . MET A 1 480 ? 6.083 7.010 -19.933 1.00 94.56 480 MET A C 1
ATOM 3808 O O . MET A 1 480 ? 6.261 6.138 -20.784 1.00 94.56 480 MET A O 1
ATOM 3812 N N . GLY A 1 481 ? 7.092 7.512 -19.214 1.00 94.38 481 GLY A N 1
ATOM 3813 C CA . GLY A 1 481 ? 8.473 7.047 -19.349 1.00 94.38 481 GLY A CA 1
ATOM 3814 C C . GLY A 1 481 ? 8.640 5.558 -19.026 1.00 94.38 481 GLY A C 1
ATOM 3815 O O . GLY A 1 481 ? 9.257 4.820 -19.799 1.00 94.38 481 GLY A O 1
ATOM 3816 N N . PHE A 1 482 ? 8.027 5.074 -17.941 1.00 95.75 482 PHE A N 1
ATOM 3817 C CA . PHE A 1 482 ? 8.028 3.644 -17.605 1.00 95.75 482 PHE A CA 1
ATOM 3818 C C . PHE A 1 482 ? 7.231 2.798 -18.599 1.00 95.75 482 PHE A C 1
ATOM 3820 O O . PHE A 1 482 ? 7.682 1.714 -18.982 1.00 95.75 482 PHE A O 1
ATOM 3827 N N . VAL A 1 483 ? 6.084 3.301 -19.063 1.00 93.62 483 VAL A N 1
ATOM 3828 C CA . VAL A 1 483 ? 5.276 2.640 -20.096 1.00 93.62 483 VAL A CA 1
ATOM 3829 C C . VAL A 1 483 ? 6.085 2.473 -21.381 1.00 93.62 483 VAL A C 1
ATOM 3831 O O . VAL A 1 483 ? 6.102 1.379 -21.947 1.00 93.62 483 VAL A O 1
ATOM 3834 N N . PHE A 1 484 ? 6.815 3.506 -21.812 1.00 92.19 484 PHE A N 1
ATOM 3835 C CA . PHE A 1 484 ? 7.698 3.416 -22.972 1.00 92.19 484 PHE A CA 1
ATOM 3836 C C . PHE A 1 484 ? 8.776 2.343 -22.791 1.00 92.19 484 PHE A C 1
ATOM 3838 O O . PHE A 1 484 ? 8.953 1.517 -23.686 1.00 92.19 484 PHE A O 1
ATOM 3845 N N . ARG A 1 485 ? 9.454 2.283 -21.631 1.00 92.44 485 ARG A N 1
ATOM 3846 C CA . ARG A 1 485 ? 10.449 1.223 -21.362 1.00 92.44 485 ARG A CA 1
ATOM 3847 C C . ARG A 1 485 ? 9.837 -0.167 -21.501 1.00 92.44 485 ARG A C 1
ATOM 3849 O O . ARG A 1 485 ? 10.412 -1.031 -22.162 1.00 92.44 485 ARG A O 1
ATOM 3856 N N . HIS A 1 486 ? 8.658 -0.374 -20.915 1.00 91.38 486 HIS A N 1
ATOM 3857 C CA . HIS A 1 486 ? 7.963 -1.653 -20.998 1.00 91.38 486 HIS A CA 1
ATOM 3858 C C . HIS A 1 486 ? 7.609 -2.016 -22.449 1.00 91.38 486 HIS A C 1
ATOM 3860 O O . HIS A 1 486 ? 7.851 -3.148 -22.881 1.00 91.38 486 HIS A O 1
ATOM 3866 N N . GLN A 1 487 ? 7.098 -1.052 -23.225 1.00 88.94 487 GLN A N 1
ATOM 3867 C CA . GLN A 1 487 ? 6.793 -1.236 -24.645 1.00 88.94 487 GLN A CA 1
ATOM 3868 C C . GLN A 1 487 ? 8.046 -1.551 -25.470 1.00 88.94 487 GLN A C 1
ATOM 3870 O O . GLN A 1 487 ? 8.018 -2.469 -26.290 1.00 88.94 487 GLN A O 1
ATOM 3875 N N . LEU A 1 488 ? 9.153 -0.847 -25.230 1.00 88.25 488 LEU A N 1
ATOM 3876 C CA . LEU A 1 488 ? 10.422 -1.053 -25.925 1.00 88.25 488 LEU A CA 1
ATOM 3877 C C . LEU A 1 488 ? 11.026 -2.437 -25.641 1.00 88.25 488 LEU A C 1
ATOM 3879 O O . LEU A 1 488 ? 11.689 -3.014 -26.501 1.00 88.25 488 LEU A O 1
ATOM 3883 N N . GLN A 1 489 ? 10.792 -2.993 -24.449 1.00 88.25 489 GLN A N 1
ATOM 3884 C CA . GLN A 1 489 ? 11.276 -4.325 -24.087 1.00 88.25 489 GLN A CA 1
ATOM 3885 C C . GLN A 1 489 ? 10.423 -5.464 -24.655 1.00 88.25 489 GLN A C 1
ATOM 3887 O O . GLN A 1 489 ? 10.997 -6.471 -25.064 1.00 88.25 489 GLN A O 1
ATOM 3892 N N . HIS A 1 490 ? 9.092 -5.319 -24.677 1.00 85.75 490 HIS A N 1
ATOM 3893 C CA . HIS A 1 490 ? 8.180 -6.455 -24.889 1.00 85.75 490 HIS A CA 1
ATOM 3894 C C . HIS A 1 490 ? 7.268 -6.338 -26.113 1.00 85.75 490 HIS A C 1
ATOM 3896 O O . HIS A 1 490 ? 6.736 -7.344 -26.575 1.00 85.75 490 HIS A O 1
ATOM 3902 N N . ARG A 1 491 ? 7.013 -5.125 -26.612 1.00 80.19 491 ARG A N 1
ATOM 3903 C CA . ARG A 1 491 ? 5.965 -4.876 -27.617 1.00 80.19 491 ARG A CA 1
ATOM 3904 C C . ARG A 1 491 ? 6.512 -4.400 -28.951 1.00 80.19 491 ARG A C 1
ATOM 3906 O O . ARG A 1 491 ? 5.937 -4.728 -29.982 1.00 80.19 491 ARG A O 1
ATOM 3913 N N . ILE A 1 492 ? 7.586 -3.615 -28.945 1.00 78.88 492 ILE A N 1
ATOM 3914 C CA . ILE A 1 492 ? 8.137 -3.017 -30.159 1.00 78.88 492 ILE A CA 1
ATOM 3915 C C . ILE A 1 492 ? 9.209 -3.958 -30.724 1.00 78.88 492 ILE A C 1
ATOM 3917 O O . ILE A 1 492 ? 10.268 -4.097 -30.108 1.00 78.88 492 ILE A O 1
ATOM 3921 N N . PRO A 1 493 ? 9.002 -4.572 -31.907 1.00 82.50 493 PRO A N 1
ATOM 3922 C CA . PRO A 1 493 ? 10.049 -5.314 -32.601 1.00 82.50 493 PRO A CA 1
ATOM 3923 C C . PRO A 1 493 ? 11.042 -4.325 -33.230 1.00 82.50 493 PRO A C 1
ATOM 3925 O O . PRO A 1 493 ? 11.092 -4.146 -34.447 1.00 82.50 493 PRO A O 1
ATOM 3928 N N . LEU A 1 494 ? 11.810 -3.640 -32.379 1.00 84.12 494 LEU A N 1
ATOM 3929 C CA . LEU A 1 494 ? 12.706 -2.546 -32.751 1.00 84.12 494 LEU A CA 1
ATOM 3930 C C . LEU A 1 494 ? 13.687 -2.961 -33.857 1.00 84.12 494 LEU A C 1
ATOM 3932 O O . LEU A 1 494 ? 13.874 -2.227 -34.824 1.00 84.12 494 LEU A O 1
ATOM 3936 N N . HIS A 1 495 ? 14.223 -4.178 -33.764 1.00 85.56 495 HIS A N 1
ATOM 3937 C CA . HIS A 1 495 ? 15.092 -4.753 -34.784 1.00 85.56 495 HIS A CA 1
ATOM 3938 C C . HIS A 1 495 ? 14.455 -4.725 -36.187 1.00 85.56 495 HIS A C 1
ATOM 3940 O O . HIS A 1 495 ? 15.084 -4.270 -37.138 1.00 85.56 495 HIS A O 1
ATOM 3946 N N . LEU A 1 496 ? 13.191 -5.151 -36.330 1.00 87.00 496 LEU A N 1
ATOM 3947 C CA . LEU A 1 496 ? 12.514 -5.192 -37.633 1.00 87.00 496 LEU A CA 1
ATOM 3948 C C . LEU A 1 496 ? 12.244 -3.787 -38.184 1.00 87.00 496 LEU A C 1
ATOM 3950 O O . LEU A 1 496 ? 12.372 -3.565 -39.389 1.00 87.00 496 LEU A O 1
ATOM 3954 N N . LYS A 1 497 ? 11.889 -2.836 -37.313 1.00 87.50 497 LYS A N 1
ATOM 3955 C CA . LYS A 1 497 ? 11.646 -1.441 -37.710 1.00 87.50 497 LYS A CA 1
ATOM 3956 C C . LYS A 1 497 ? 12.921 -0.767 -38.201 1.00 87.50 497 LYS A C 1
ATOM 3958 O O . LYS A 1 497 ? 12.918 -0.193 -39.286 1.00 87.50 497 LYS A O 1
ATOM 3963 N N . MET A 1 498 ? 14.020 -0.920 -37.463 1.00 88.69 498 MET A N 1
ATOM 3964 C CA . MET A 1 498 ? 15.331 -0.417 -37.876 1.00 88.69 498 MET A CA 1
ATOM 3965 C C . MET A 1 498 ? 15.802 -1.085 -39.172 1.00 88.69 498 MET A C 1
ATOM 3967 O O . MET A 1 498 ? 16.241 -0.399 -40.088 1.00 88.69 498 MET A O 1
ATOM 3971 N N . LEU A 1 499 ? 15.633 -2.404 -39.307 1.00 88.88 499 LEU A N 1
ATOM 3972 C CA . LEU A 1 499 ? 15.989 -3.122 -40.533 1.00 88.88 499 LEU A CA 1
ATOM 3973 C C . LEU A 1 499 ? 15.222 -2.594 -41.755 1.00 88.88 499 LEU A C 1
ATOM 3975 O O . LEU A 1 499 ? 15.816 -2.362 -42.807 1.00 88.88 499 LEU A O 1
ATOM 3979 N N . THR A 1 500 ? 13.913 -2.381 -41.606 1.00 89.12 500 THR A N 1
ATOM 3980 C CA . THR A 1 500 ? 13.055 -1.847 -42.675 1.00 89.12 500 THR A CA 1
ATOM 3981 C C . THR A 1 500 ? 13.439 -0.408 -43.014 1.00 89.12 500 THR A C 1
ATOM 3983 O O . THR A 1 500 ? 13.606 -0.084 -44.185 1.00 89.12 500 THR A O 1
ATOM 3986 N N . SER A 1 501 ? 13.652 0.434 -41.998 1.00 91.00 501 SER A N 1
ATOM 3987 C CA . SER A 1 501 ? 14.086 1.825 -42.159 1.00 91.00 501 SER A CA 1
ATOM 3988 C C . SER A 1 501 ? 15.411 1.925 -42.926 1.00 91.00 501 SER A C 1
ATOM 3990 O O . SER A 1 501 ? 15.493 2.636 -43.927 1.00 91.00 501 SER A O 1
ATOM 3992 N N . LEU A 1 502 ? 16.421 1.139 -42.544 1.00 91.62 502 LEU A N 1
ATOM 3993 C CA . LEU A 1 502 ? 17.717 1.130 -43.225 1.00 91.62 502 LEU A CA 1
ATOM 3994 C C . LEU A 1 502 ? 17.606 0.616 -44.665 1.00 91.62 502 LEU A C 1
ATOM 3996 O O . LEU A 1 502 ? 18.168 1.203 -45.586 1.00 91.62 502 LEU A O 1
ATOM 4000 N N . ARG A 1 503 ? 16.898 -0.498 -44.884 1.00 90.88 503 ARG A N 1
ATOM 4001 C CA . ARG A 1 503 ? 16.858 -1.145 -46.202 1.00 90.88 503 ARG A CA 1
ATOM 4002 C C . ARG A 1 503 ? 16.031 -0.359 -47.214 1.00 90.88 503 ARG A C 1
ATOM 4004 O O . ARG A 1 503 ? 16.430 -0.254 -48.376 1.00 90.88 503 ARG A O 1
ATOM 4011 N N . GLU A 1 504 ? 14.885 0.154 -46.779 1.00 91.06 504 GLU A N 1
ATOM 4012 C CA . GLU A 1 504 ? 13.869 0.711 -47.667 1.00 91.06 504 GLU A CA 1
ATOM 4013 C C . GLU A 1 504 ? 13.874 2.239 -47.723 1.00 91.06 504 GLU A C 1
ATOM 4015 O O . GLU A 1 504 ? 13.469 2.778 -48.751 1.00 91.06 504 GLU A O 1
ATOM 4020 N N . LEU A 1 505 ? 14.303 2.926 -46.656 1.00 92.19 505 LEU A N 1
ATOM 4021 C CA . LEU A 1 505 ? 14.086 4.371 -46.495 1.00 92.19 505 LEU A CA 1
ATOM 4022 C C . LEU A 1 505 ? 15.377 5.198 -46.443 1.00 92.19 505 LEU A C 1
ATOM 4024 O O . LEU A 1 505 ? 15.359 6.362 -46.842 1.00 92.19 505 LEU A O 1
ATOM 4028 N N . TYR A 1 506 ? 16.495 4.621 -45.994 1.00 92.88 506 TYR A N 1
ATOM 4029 C CA . TYR A 1 506 ? 17.783 5.319 -45.959 1.00 92.88 506 TYR A CA 1
ATOM 4030 C C . TYR A 1 506 ? 18.203 5.798 -47.357 1.00 92.88 506 TYR A C 1
ATOM 4032 O O . TYR A 1 506 ? 18.118 5.051 -48.334 1.00 92.88 506 TYR A O 1
ATOM 4040 N N . GLY A 1 507 ? 18.686 7.040 -47.447 1.00 89.50 507 GLY A N 1
ATOM 4041 C CA . GLY A 1 507 ? 19.235 7.639 -48.661 1.00 89.50 507 GLY A CA 1
ATOM 4042 C C . GLY A 1 507 ? 18.205 8.039 -49.721 1.00 89.50 507 GLY A C 1
ATOM 4043 O O . GLY A 1 507 ? 18.597 8.393 -50.835 1.00 89.50 507 GLY A O 1
ATOM 4044 N N . LEU A 1 508 ? 16.904 7.972 -49.413 1.00 89.44 508 LEU A N 1
ATOM 4045 C CA . LEU A 1 508 ? 15.855 8.481 -50.296 1.00 89.44 508 LEU A CA 1
ATOM 4046 C C . LEU A 1 508 ? 15.735 10.011 -50.171 1.00 89.44 508 LEU A C 1
ATOM 4048 O O . LEU A 1 508 ? 15.646 10.503 -49.045 1.00 89.44 508 LEU A O 1
ATOM 4052 N N . PRO A 1 509 ? 15.640 10.765 -51.288 1.00 86.62 509 PRO A N 1
ATOM 4053 C CA . PRO A 1 509 ? 15.500 12.225 -51.251 1.00 86.62 509 PRO A CA 1
ATOM 4054 C C . PRO A 1 509 ? 14.277 12.709 -50.462 1.00 86.62 509 PRO A C 1
ATOM 4056 O O . PRO A 1 509 ? 14.326 13.748 -49.817 1.00 86.62 509 PRO A O 1
ATOM 4059 N N . GLU A 1 510 ? 13.182 11.946 -50.494 1.00 89.31 510 GLU A N 1
ATOM 4060 C CA . GLU A 1 510 ? 11.937 12.271 -49.784 1.00 89.31 510 GLU A CA 1
ATOM 4061 C C . GLU A 1 510 ? 12.015 11.982 -48.273 1.00 89.31 510 GLU A C 1
ATOM 4063 O O . GLU A 1 510 ? 11.242 12.543 -47.502 1.00 89.31 510 GLU A O 1
ATOM 4068 N N . MET A 1 511 ? 12.963 11.142 -47.835 1.00 90.50 511 MET A N 1
ATOM 4069 C CA . MET A 1 511 ? 13.112 10.682 -46.446 1.00 90.50 511 MET A CA 1
ATOM 4070 C C . MET A 1 511 ? 14.470 11.098 -45.856 1.00 90.50 511 MET A C 1
ATOM 4072 O O . MET A 1 511 ? 15.132 10.333 -45.149 1.00 90.50 511 MET A O 1
ATOM 4076 N N . GLU A 1 512 ? 14.898 12.333 -46.129 1.00 91.25 512 GLU A N 1
ATOM 4077 C CA . GLU A 1 512 ? 16.184 12.876 -45.666 1.00 91.25 512 GLU A CA 1
ATOM 4078 C C . GLU A 1 512 ? 16.340 12.796 -44.136 1.00 91.25 512 GLU A C 1
ATOM 4080 O O . GLU A 1 512 ? 17.410 12.451 -43.639 1.00 91.25 512 GLU A O 1
ATOM 4085 N N . ARG A 1 513 ? 15.251 12.991 -43.378 1.00 90.38 513 ARG A N 1
ATOM 4086 C CA . ARG A 1 513 ? 15.253 12.900 -41.905 1.00 90.38 513 ARG A CA 1
ATOM 4087 C C . ARG A 1 513 ? 15.649 11.525 -41.378 1.00 90.38 513 ARG A C 1
ATOM 4089 O O . ARG A 1 513 ? 16.351 11.442 -40.377 1.00 90.38 513 ARG A O 1
ATOM 4096 N N . ILE A 1 514 ? 15.231 10.455 -42.056 1.00 92.31 514 ILE A N 1
ATOM 4097 C CA . ILE A 1 514 ? 15.606 9.084 -41.688 1.00 92.31 514 ILE A CA 1
ATOM 4098 C C . ILE A 1 514 ? 17.092 8.858 -41.963 1.00 92.31 514 ILE A C 1
ATOM 4100 O O . ILE A 1 514 ? 17.778 8.243 -41.152 1.00 92.31 514 ILE A O 1
ATOM 4104 N N . THR A 1 515 ? 17.593 9.380 -43.084 1.00 93.38 515 THR A N 1
ATOM 4105 C CA . THR A 1 515 ? 19.020 9.307 -43.435 1.00 93.38 515 THR A CA 1
ATOM 4106 C C . THR A 1 515 ? 19.866 10.020 -42.382 1.00 93.38 515 THR A C 1
ATOM 4108 O O . THR A 1 515 ? 20.787 9.423 -41.835 1.00 93.38 515 THR A O 1
ATOM 4111 N N . TYR A 1 516 ? 19.470 11.241 -42.012 1.00 93.56 516 TYR A N 1
ATOM 4112 C CA . TYR A 1 516 ? 20.107 12.005 -40.943 1.00 93.56 516 TYR A CA 1
ATOM 4113 C C . TYR A 1 516 ? 20.066 11.270 -39.594 1.00 93.56 516 TYR A C 1
ATOM 4115 O O . TYR A 1 516 ? 21.089 11.152 -38.928 1.00 93.56 516 TYR A O 1
ATOM 4123 N N . ALA A 1 517 ? 18.913 10.713 -39.207 1.00 93.44 517 ALA A N 1
ATOM 4124 C CA . ALA A 1 517 ? 18.775 9.966 -37.957 1.00 93.44 517 ALA A CA 1
ATOM 4125 C C . ALA A 1 517 ? 19.688 8.729 -37.897 1.00 93.44 517 ALA A C 1
ATOM 4127 O O . ALA A 1 517 ? 20.227 8.421 -36.834 1.00 93.44 517 ALA A O 1
ATOM 4128 N N . TRP A 1 518 ? 19.872 8.031 -39.022 1.00 93.38 518 TRP A N 1
ATOM 4129 C CA . TRP A 1 518 ? 20.811 6.914 -39.135 1.00 93.38 518 TRP A CA 1
ATOM 4130 C C . TRP A 1 518 ? 22.265 7.362 -39.048 1.00 93.38 518 TRP A C 1
ATOM 4132 O O . TRP A 1 518 ? 23.013 6.788 -38.261 1.00 93.38 518 TRP A O 1
ATOM 4142 N N . ASP A 1 519 ? 22.655 8.388 -39.802 1.00 93.31 519 ASP A N 1
ATOM 4143 C CA . ASP A 1 519 ? 24.036 8.872 -39.802 1.00 93.31 519 ASP A CA 1
ATOM 4144 C C . ASP A 1 519 ? 24.457 9.361 -38.410 1.00 93.31 519 ASP A C 1
ATOM 4146 O O . ASP A 1 519 ? 25.542 9.031 -37.925 1.00 93.31 519 ASP A O 1
ATOM 4150 N N . GLU A 1 520 ? 23.554 10.068 -37.730 1.00 92.62 520 GLU A N 1
ATOM 4151 C CA . GLU A 1 520 ? 23.735 10.546 -36.362 1.00 92.62 520 GLU A CA 1
ATOM 4152 C C . GLU A 1 520 ? 23.818 9.380 -35.363 1.00 92.62 520 GLU A C 1
ATOM 4154 O O . GLU A 1 520 ? 24.660 9.381 -34.467 1.00 92.62 520 GLU A O 1
ATOM 4159 N N . LEU A 1 521 ? 22.980 8.348 -35.525 1.00 93.00 521 LEU A N 1
ATOM 4160 C CA . LEU A 1 521 ? 23.017 7.140 -34.697 1.00 93.00 521 LEU A CA 1
ATOM 4161 C C . LEU A 1 521 ? 24.361 6.413 -34.830 1.00 93.00 521 LEU A C 1
ATOM 4163 O O . LEU A 1 521 ? 24.977 6.044 -33.832 1.00 93.00 521 LEU A O 1
ATOM 4167 N N . GLN A 1 522 ? 24.816 6.220 -36.064 1.00 92.12 522 GLN A N 1
ATOM 4168 C CA . GLN A 1 522 ? 26.049 5.502 -36.379 1.00 92.12 522 GLN A CA 1
ATOM 4169 C C . GLN A 1 522 ? 27.275 6.234 -35.844 1.00 92.12 522 GLN A C 1
ATOM 4171 O O . GLN A 1 522 ? 28.119 5.619 -35.190 1.00 92.12 522 GLN A O 1
ATOM 4176 N N . SER A 1 523 ? 27.319 7.555 -36.039 1.00 89.94 523 SER A N 1
ATOM 4177 C CA . SER A 1 523 ? 28.402 8.397 -35.540 1.00 89.94 523 SER A CA 1
ATOM 4178 C C . SER A 1 523 ? 28.414 8.493 -34.012 1.00 89.94 523 SER A C 1
ATOM 4180 O O . SER A 1 523 ? 29.485 8.476 -33.413 1.00 89.94 523 SER A O 1
ATOM 4182 N N . ASN A 1 524 ? 27.252 8.592 -33.356 1.00 91.06 524 ASN A N 1
ATOM 4183 C CA . ASN A 1 524 ? 27.193 8.762 -31.899 1.00 91.06 524 ASN A CA 1
ATOM 4184 C C . ASN A 1 524 ? 27.492 7.473 -31.129 1.00 91.06 524 ASN A C 1
ATOM 4186 O O . ASN A 1 524 ? 28.048 7.531 -30.033 1.00 91.06 524 ASN A O 1
ATOM 4190 N N . PHE A 1 525 ? 27.123 6.317 -31.682 1.00 91.06 525 PHE A N 1
ATOM 4191 C CA . PHE A 1 525 ? 27.320 5.019 -31.032 1.00 91.06 525 PHE A CA 1
ATOM 4192 C C . PHE A 1 525 ? 28.482 4.210 -31.612 1.00 91.06 525 PHE A C 1
ATOM 4194 O O . PHE A 1 525 ? 28.703 3.090 -31.156 1.00 91.06 525 PHE A O 1
ATOM 4201 N N . ASN A 1 526 ? 29.241 4.757 -32.572 1.00 90.81 526 ASN A N 1
ATOM 4202 C CA . ASN A 1 526 ? 30.350 4.064 -33.238 1.00 90.81 526 ASN A CA 1
ATOM 4203 C C . ASN A 1 526 ? 29.926 2.675 -33.743 1.00 90.81 526 ASN A C 1
ATOM 4205 O O . ASN A 1 526 ? 30.580 1.666 -33.468 1.00 90.81 526 ASN A O 1
ATOM 4209 N N . CYS A 1 527 ? 28.795 2.627 -34.444 1.00 90.38 527 CYS A N 1
ATOM 4210 C CA . CYS A 1 527 ? 28.129 1.399 -34.867 1.00 90.38 527 CYS A CA 1
ATOM 4211 C C . CYS A 1 527 ? 27.795 1.448 -36.363 1.00 90.38 527 CYS A C 1
ATOM 4213 O O . CYS A 1 527 ? 27.662 2.521 -36.952 1.00 90.38 527 CYS A O 1
ATOM 4215 N N . CYS A 1 528 ? 27.638 0.290 -37.002 1.00 89.38 528 CYS A N 1
ATOM 4216 C CA . CYS A 1 528 ? 27.231 0.230 -38.403 1.00 89.38 528 CYS A CA 1
ATOM 4217 C C . CYS A 1 528 ? 26.348 -0.987 -38.672 1.00 89.38 528 CYS A C 1
ATOM 4219 O O . CYS A 1 528 ? 26.776 -2.127 -38.532 1.00 89.38 528 CYS A O 1
ATOM 4221 N N . GLY A 1 529 ? 25.119 -0.738 -39.131 1.00 87.12 529 GLY A N 1
ATOM 4222 C CA . GLY A 1 529 ? 24.148 -1.794 -39.415 1.00 87.12 529 GLY A CA 1
ATOM 4223 C C . GLY A 1 529 ? 23.227 -2.108 -38.234 1.00 87.12 529 GLY A C 1
ATOM 4224 O O . GLY A 1 529 ? 23.124 -1.344 -37.272 1.00 87.12 529 GLY A O 1
ATOM 4225 N N . VAL A 1 530 ? 22.486 -3.217 -38.344 1.00 83.75 530 VAL A N 1
ATOM 4226 C CA . VAL A 1 530 ? 21.366 -3.545 -37.436 1.00 83.75 530 VAL A CA 1
ATOM 4227 C C . VAL A 1 530 ? 21.564 -4.858 -36.667 1.00 83.75 530 VAL A C 1
ATOM 4229 O O . VAL A 1 530 ? 21.046 -4.951 -35.557 1.00 83.75 530 VAL A O 1
ATOM 4232 N N . ASN A 1 531 ? 22.275 -5.866 -37.202 1.00 71.19 531 ASN A N 1
ATOM 4233 C CA . ASN A 1 531 ? 22.299 -7.223 -36.628 1.00 71.19 531 ASN A CA 1
ATOM 4234 C C . ASN A 1 531 ? 23.642 -7.969 -36.759 1.00 71.19 531 ASN A C 1
ATOM 4236 O O . ASN A 1 531 ? 24.105 -8.213 -37.877 1.00 71.19 531 ASN A O 1
ATOM 4240 N N . GLY A 1 532 ? 24.104 -8.509 -35.621 1.00 57.38 532 GLY A N 1
ATOM 4241 C CA . GLY A 1 532 ? 25.427 -9.087 -35.332 1.00 57.38 532 GLY A CA 1
ATOM 4242 C C . GLY A 1 532 ? 25.908 -10.257 -36.198 1.00 57.38 532 GLY A C 1
ATOM 4243 O O . GLY A 1 532 ? 26.996 -10.781 -35.992 1.00 57.38 532 GLY A O 1
ATOM 4244 N N . THR A 1 533 ? 25.081 -10.744 -37.124 1.00 55.16 533 THR A N 1
ATOM 4245 C CA . THR A 1 533 ? 25.380 -11.908 -37.980 1.00 55.16 533 THR A CA 1
ATOM 4246 C C . THR A 1 533 ? 25.484 -11.555 -39.468 1.00 55.16 533 THR A C 1
ATOM 4248 O O . THR A 1 533 ? 25.972 -12.368 -40.251 1.00 55.16 533 THR A O 1
ATOM 4251 N N . ASP A 1 534 ? 25.111 -10.329 -39.864 1.00 59.22 534 ASP A N 1
ATOM 4252 C CA . ASP A 1 534 ? 25.109 -9.839 -41.255 1.00 59.22 534 ASP A CA 1
ATOM 4253 C C . ASP A 1 534 ? 25.677 -8.408 -41.420 1.00 59.22 534 ASP A C 1
ATOM 4255 O O . ASP A 1 534 ? 25.610 -7.844 -42.517 1.00 59.22 534 ASP A O 1
ATOM 4259 N N . ASP A 1 535 ? 26.256 -7.837 -40.358 1.00 66.81 535 ASP A N 1
ATOM 4260 C CA . ASP A 1 535 ? 26.301 -6.399 -40.030 1.00 66.81 535 ASP A CA 1
ATOM 4261 C C . ASP A 1 535 ? 26.509 -5.400 -41.171 1.00 66.81 535 ASP A C 1
ATOM 4263 O O . ASP A 1 535 ? 25.737 -4.452 -41.310 1.00 66.81 535 ASP A O 1
ATOM 4267 N N . LEU A 1 536 ? 27.498 -5.611 -42.039 1.00 80.06 536 LEU A N 1
ATOM 4268 C CA . LEU A 1 536 ? 27.818 -4.659 -43.110 1.00 80.06 536 LEU A CA 1
ATOM 4269 C C . LEU A 1 536 ? 27.223 -5.035 -44.471 1.00 80.06 536 LEU A C 1
ATOM 4271 O O . LEU A 1 536 ? 27.150 -4.208 -45.383 1.00 80.06 536 LEU A O 1
ATOM 4275 N N . ARG A 1 537 ? 26.781 -6.285 -44.638 1.00 83.38 537 ARG A N 1
ATOM 4276 C CA . ARG A 1 537 ? 26.233 -6.792 -45.908 1.00 83.38 537 ARG A CA 1
ATOM 4277 C C . ARG A 1 537 ? 24.861 -6.211 -46.204 1.00 83.38 537 ARG A C 1
ATOM 4279 O O . ARG A 1 537 ? 24.505 -6.076 -47.375 1.00 83.38 537 ARG A O 1
ATOM 4286 N N . ILE A 1 538 ? 24.127 -5.826 -45.161 1.00 85.75 538 ILE A N 1
ATOM 4287 C CA . ILE A 1 538 ? 22.793 -5.239 -45.279 1.00 85.75 538 ILE A CA 1
ATOM 4288 C C . ILE A 1 538 ? 22.786 -4.018 -46.209 1.00 85.75 538 ILE A C 1
ATOM 4290 O O . ILE A 1 538 ? 21.868 -3.865 -47.017 1.00 85.75 538 ILE A O 1
ATOM 4294 N N . TRP A 1 539 ? 23.867 -3.232 -46.210 1.00 87.69 539 TRP A N 1
ATOM 4295 C CA . TRP A 1 539 ? 24.033 -2.067 -47.076 1.00 87.69 539 TRP A CA 1
ATOM 4296 C C . TRP A 1 539 ? 23.965 -2.412 -48.561 1.00 87.69 539 TRP A C 1
ATOM 4298 O O . TRP A 1 539 ? 23.304 -1.696 -49.308 1.00 87.69 539 TRP A O 1
ATOM 4308 N N . LYS A 1 540 ? 24.520 -3.554 -48.994 1.00 86.94 540 LYS A N 1
ATOM 4309 C CA . LYS A 1 540 ? 24.413 -4.017 -50.393 1.00 86.94 540 LYS A CA 1
ATOM 4310 C C . LYS A 1 540 ? 22.980 -4.334 -50.814 1.00 86.94 540 LYS A C 1
ATOM 4312 O O . LYS A 1 540 ? 22.679 -4.311 -52.003 1.00 86.94 540 LYS A O 1
ATOM 4317 N N . THR A 1 541 ? 22.117 -4.659 -49.857 1.00 86.06 541 THR A N 1
ATOM 4318 C CA . THR A 1 541 ? 20.709 -5.000 -50.105 1.00 86.06 541 THR A CA 1
ATOM 4319 C C . THR A 1 541 ? 19.761 -3.811 -49.945 1.00 86.06 541 THR A C 1
ATOM 4321 O O . THR A 1 541 ? 18.561 -3.961 -50.180 1.00 86.06 541 THR A O 1
ATOM 4324 N N . SER A 1 542 ? 20.284 -2.643 -49.554 1.00 89.69 542 SER A N 1
ATOM 4325 C CA . SER A 1 542 ? 19.511 -1.410 -49.396 1.00 89.69 542 SER A CA 1
ATOM 4326 C C . SER A 1 542 ? 19.144 -0.783 -50.743 1.00 89.69 542 SER A C 1
ATOM 4328 O O . SER A 1 542 ? 19.899 -0.858 -51.721 1.00 89.69 542 SER A O 1
ATOM 4330 N N . LYS A 1 543 ? 18.001 -0.090 -50.787 1.00 90.38 543 LYS A N 1
ATOM 4331 C CA . LYS A 1 543 ? 17.605 0.723 -51.944 1.00 90.38 543 LYS A CA 1
ATOM 4332 C C . LYS A 1 543 ? 18.637 1.801 -52.259 1.00 90.38 543 LYS A C 1
ATOM 4334 O O . LYS A 1 543 ? 18.895 2.037 -53.438 1.00 90.38 543 LYS A O 1
ATOM 4339 N N . TRP A 1 544 ? 19.249 2.405 -51.242 1.00 91.00 544 TRP A N 1
ATOM 4340 C CA . TRP A 1 544 ? 20.315 3.390 -51.414 1.00 91.00 544 TRP A CA 1
ATOM 4341 C C . TRP A 1 544 ? 21.464 2.849 -52.270 1.00 91.00 544 TRP A C 1
ATOM 4343 O O . TRP A 1 544 ? 21.776 3.433 -53.304 1.00 91.00 544 TRP A O 1
ATOM 4353 N N . PHE A 1 545 ? 22.036 1.692 -51.920 1.00 89.88 545 PHE A N 1
ATOM 4354 C CA . PHE A 1 545 ? 23.138 1.090 -52.684 1.00 89.88 545 PHE A CA 1
ATOM 4355 C C . PHE A 1 545 ? 22.736 0.712 -54.117 1.00 89.88 545 PHE A C 1
ATOM 4357 O O . PHE A 1 545 ? 23.515 0.857 -55.067 1.00 89.88 545 PHE A O 1
ATOM 4364 N N . MET A 1 546 ? 21.506 0.225 -54.295 1.00 88.44 546 MET A N 1
ATOM 4365 C CA . MET A 1 546 ? 21.010 -0.204 -55.603 1.00 88.44 546 MET A CA 1
ATOM 4366 C C . MET A 1 546 ? 20.825 0.970 -56.575 1.00 88.44 546 MET A C 1
ATOM 4368 O O . MET A 1 546 ? 21.149 0.813 -57.754 1.00 88.44 546 MET A O 1
ATOM 4372 N N . HIS A 1 547 ? 20.389 2.137 -56.086 1.00 86.75 547 HIS A N 1
ATOM 4373 C CA . HIS A 1 547 ? 20.100 3.326 -56.901 1.00 86.75 547 HIS A CA 1
ATOM 4374 C C . HIS A 1 547 ? 21.305 4.244 -57.169 1.00 86.75 547 HIS A C 1
ATOM 4376 O O . HIS A 1 547 ? 21.181 5.191 -57.950 1.00 86.75 547 HIS A O 1
ATOM 4382 N N . GLN A 1 548 ? 22.475 3.981 -56.579 1.00 86.44 548 GLN A N 1
ATOM 4383 C CA . GLN A 1 548 ? 23.685 4.760 -56.860 1.00 86.44 548 GLN A CA 1
ATOM 4384 C C . GLN A 1 548 ? 24.101 4.653 -58.338 1.00 86.44 548 GLN A C 1
ATOM 4386 O O . GLN A 1 548 ? 24.261 3.555 -58.883 1.00 86.44 548 GLN A O 1
ATOM 4391 N N . LYS A 1 549 ? 24.318 5.809 -58.979 1.00 79.56 549 LYS A N 1
ATOM 4392 C CA . LYS A 1 549 ? 24.829 5.929 -60.354 1.00 79.56 549 LYS A CA 1
ATOM 4393 C C . LYS A 1 549 ? 26.351 6.126 -60.321 1.00 79.56 549 LYS A C 1
ATOM 4395 O O . LYS A 1 549 ? 26.832 7.016 -59.630 1.00 79.56 549 LYS A O 1
ATOM 4400 N N . GLY A 1 550 ? 27.107 5.334 -61.086 1.00 78.50 550 GLY A N 1
ATOM 4401 C CA . GLY A 1 550 ? 28.576 5.428 -61.151 1.00 78.50 550 GLY A CA 1
ATOM 4402 C C . GLY A 1 550 ? 29.302 4.509 -60.158 1.00 78.50 550 GLY A C 1
ATOM 4403 O O . GLY A 1 550 ? 28.911 3.354 -59.988 1.00 78.50 550 GLY A O 1
ATOM 4404 N N . PHE A 1 551 ? 30.390 4.989 -59.540 1.00 77.19 551 PHE A N 1
ATOM 4405 C CA . PHE A 1 551 ? 31.142 4.223 -58.536 1.00 77.19 551 PHE A CA 1
ATOM 4406 C C . PHE A 1 551 ? 30.270 3.980 -57.298 1.00 77.19 551 PHE A C 1
ATOM 4408 O O . PHE A 1 551 ? 29.875 4.928 -56.625 1.00 77.19 551 PHE A O 1
ATOM 4415 N N . LYS A 1 552 ? 29.971 2.709 -57.003 1.00 79.62 552 LYS A N 1
ATOM 4416 C CA . LYS A 1 552 ? 29.097 2.338 -55.886 1.00 79.62 552 LYS A CA 1
ATOM 4417 C C . LYS A 1 552 ? 29.858 2.331 -54.565 1.00 79.62 552 LYS A C 1
ATOM 4419 O O . LYS A 1 552 ? 30.675 1.444 -54.309 1.00 79.62 552 LYS A O 1
ATOM 4424 N N . GLN A 1 553 ? 29.545 3.298 -53.718 1.00 84.75 553 GLN A N 1
ATOM 4425 C CA . GLN A 1 553 ? 29.969 3.353 -52.331 1.00 84.75 553 GLN A CA 1
ATOM 4426 C C . GLN A 1 553 ? 29.326 2.202 -51.547 1.00 84.75 553 GLN A C 1
ATOM 4428 O O . GLN A 1 553 ? 28.104 2.076 -51.502 1.00 84.75 553 GLN A O 1
ATOM 4433 N N . LYS A 1 554 ? 30.157 1.348 -50.931 1.00 84.94 554 LYS A N 1
ATOM 4434 C CA . LYS A 1 554 ? 29.698 0.134 -50.230 1.00 84.94 554 LYS A CA 1
ATOM 4435 C C . LYS A 1 554 ? 29.032 0.413 -48.877 1.00 84.94 554 LYS A C 1
ATOM 4437 O O . LYS A 1 554 ? 28.162 -0.355 -48.486 1.00 84.94 554 LYS A O 1
ATOM 4442 N N . LEU A 1 555 ? 29.468 1.459 -48.175 1.00 88.62 555 LEU A N 1
ATOM 4443 C CA . LEU A 1 555 ? 29.045 1.823 -46.818 1.00 88.62 555 LEU A CA 1
ATOM 4444 C C . LEU A 1 555 ? 28.880 3.340 -46.714 1.00 88.62 555 LEU A C 1
ATOM 4446 O O . LEU A 1 555 ? 29.659 4.046 -47.362 1.00 88.62 555 LEU A O 1
ATOM 4450 N N . PRO A 1 556 ? 27.928 3.854 -45.922 1.00 89.62 556 PRO A N 1
ATOM 4451 C CA . PRO A 1 556 ? 27.796 5.289 -45.694 1.00 89.62 556 PRO A CA 1
ATOM 4452 C C . PRO A 1 556 ? 29.004 5.844 -44.928 1.00 89.62 556 PRO A C 1
ATOM 4454 O O . PRO A 1 556 ? 29.721 5.106 -44.252 1.00 89.62 556 PRO A O 1
ATOM 4457 N N . LEU A 1 557 ? 29.245 7.152 -45.054 1.00 89.12 557 LEU A N 1
ATOM 4458 C CA . LEU A 1 557 ? 30.400 7.810 -44.425 1.00 89.12 557 LEU A CA 1
ATOM 4459 C C . LEU A 1 557 ? 30.350 7.730 -42.893 1.00 89.12 557 LEU A C 1
ATOM 4461 O O . LEU A 1 557 ? 31.391 7.589 -42.263 1.00 89.12 557 LEU A O 1
ATOM 4465 N N . SER A 1 558 ? 29.148 7.744 -42.323 1.00 90.19 558 SER A N 1
ATOM 4466 C CA . SER A 1 558 ? 28.858 7.600 -40.893 1.00 90.19 558 SER A CA 1
ATOM 4467 C C . SER A 1 558 ? 29.286 6.249 -40.293 1.00 90.19 558 SER A C 1
ATOM 4469 O O . SER A 1 558 ? 29.449 6.145 -39.084 1.00 90.19 558 SER A O 1
ATOM 4471 N N . CYS A 1 559 ? 29.527 5.220 -41.117 1.00 89.50 559 CYS A N 1
ATOM 4472 C CA . CYS A 1 559 ? 30.094 3.938 -40.673 1.00 89.50 559 CYS A CA 1
ATOM 4473 C C . CYS A 1 559 ? 31.629 3.925 -40.585 1.00 89.50 559 CYS A C 1
ATOM 4475 O O . CYS A 1 559 ? 32.206 2.940 -40.112 1.00 89.50 559 CYS A O 1
ATOM 4477 N N . CYS A 1 560 ? 32.296 4.950 -41.116 1.00 88.31 560 CYS A N 1
ATOM 4478 C CA . CYS A 1 560 ? 33.747 4.995 -41.231 1.00 88.31 560 CYS A CA 1
ATOM 4479 C C . CYS A 1 560 ? 34.388 5.673 -40.023 1.00 88.31 560 CYS A C 1
ATOM 4481 O O . CYS A 1 560 ? 33.947 6.734 -39.592 1.00 88.31 560 CYS A O 1
ATOM 4483 N N . VAL A 1 561 ? 35.515 5.131 -39.563 1.00 84.44 561 VAL A N 1
ATOM 4484 C CA . VAL A 1 561 ? 36.348 5.798 -38.555 1.00 84.44 561 VAL A CA 1
ATOM 4485 C C . VAL A 1 561 ? 37.021 7.026 -39.195 1.00 84.44 561 VAL A C 1
ATOM 4487 O O . VAL A 1 561 ? 37.625 6.918 -40.268 1.00 84.44 561 VAL A O 1
ATOM 4490 N N . ASN A 1 562 ? 36.908 8.190 -38.541 1.00 71.19 562 ASN A N 1
ATOM 4491 C CA . ASN A 1 562 ? 37.186 9.534 -39.087 1.00 71.19 562 ASN A CA 1
ATOM 4492 C C . ASN A 1 562 ? 38.541 9.721 -39.807 1.00 71.19 562 ASN A C 1
ATOM 4494 O O . ASN A 1 562 ? 38.651 10.573 -40.686 1.00 71.19 562 ASN A O 1
ATOM 4498 N N . GLU A 1 563 ? 39.568 8.928 -39.501 1.00 66.31 563 GLU A N 1
ATOM 4499 C CA . GLU A 1 563 ? 40.914 9.095 -40.072 1.00 66.31 563 GLU A CA 1
ATOM 4500 C C . GLU A 1 563 ? 41.165 8.290 -41.364 1.00 66.31 563 GLU A C 1
ATOM 4502 O O . GLU A 1 563 ? 42.185 8.488 -42.025 1.00 66.31 563 GLU A O 1
ATOM 4507 N N . MET A 1 564 ? 40.253 7.395 -41.777 1.00 71.69 564 MET A N 1
ATOM 4508 C CA . MET A 1 564 ? 40.510 6.445 -42.878 1.00 71.69 564 MET A CA 1
ATOM 4509 C C . MET A 1 564 ? 39.346 6.270 -43.869 1.00 71.69 564 MET A C 1
ATOM 4511 O O . MET A 1 564 ? 39.145 5.190 -44.430 1.00 71.69 564 MET A O 1
ATOM 4515 N N . VAL A 1 565 ? 38.614 7.349 -44.168 1.00 77.38 565 VAL A N 1
ATOM 4516 C CA . VAL A 1 565 ? 37.421 7.345 -45.043 1.00 77.38 565 VAL A CA 1
ATOM 4517 C C . VAL A 1 565 ? 37.667 6.661 -46.397 1.00 77.38 565 VAL A C 1
ATOM 4519 O O . VAL A 1 565 ? 36.933 5.759 -46.786 1.00 77.38 565 VAL A O 1
ATOM 4522 N N . GLN A 1 566 ? 38.742 7.002 -47.115 1.00 80.94 566 GLN A N 1
ATOM 4523 C CA . GLN A 1 566 ? 39.016 6.411 -48.438 1.00 80.94 566 GLN A CA 1
ATOM 4524 C C . GLN A 1 566 ? 39.291 4.897 -48.393 1.00 80.94 566 GLN A C 1
ATOM 4526 O O . GLN A 1 566 ? 39.011 4.185 -49.361 1.00 80.94 566 GLN A O 1
ATOM 4531 N N . ARG A 1 567 ? 39.832 4.399 -47.273 1.00 81.38 567 ARG A N 1
ATOM 4532 C CA . ARG A 1 567 ? 40.093 2.970 -47.050 1.00 81.38 567 ARG A CA 1
ATOM 4533 C C . ARG A 1 567 ? 38.815 2.249 -46.612 1.00 81.38 567 ARG A C 1
ATOM 4535 O O . ARG A 1 567 ? 38.515 1.189 -47.156 1.00 81.38 567 ARG A O 1
ATOM 4542 N N . CYS A 1 568 ? 38.017 2.874 -45.748 1.00 83.56 568 CYS A N 1
ATOM 4543 C CA . CYS A 1 568 ? 36.691 2.405 -45.341 1.00 83.56 568 CYS A CA 1
ATOM 4544 C C . CYS A 1 568 ? 35.767 2.152 -46.547 1.00 83.56 568 CYS A C 1
ATOM 4546 O O . CYS A 1 568 ? 35.204 1.067 -46.691 1.00 83.56 568 CYS A O 1
ATOM 4548 N N . LEU A 1 569 ? 35.689 3.103 -47.487 1.00 80.81 569 LEU A N 1
ATOM 4549 C CA . LEU A 1 569 ? 34.812 3.010 -48.665 1.00 80.81 569 LEU A CA 1
ATOM 4550 C C . LEU A 1 569 ? 35.146 1.831 -49.597 1.00 80.81 569 LEU A C 1
ATOM 4552 O O . LEU A 1 569 ? 34.300 1.393 -50.382 1.00 80.81 569 LEU A O 1
ATOM 4556 N N . LYS A 1 570 ? 36.376 1.309 -49.518 1.00 77.88 570 LYS A N 1
ATOM 4557 C CA . LYS A 1 570 ? 36.864 0.188 -50.332 1.00 77.88 570 LYS A CA 1
ATOM 4558 C C . LYS A 1 570 ? 36.901 -1.141 -49.580 1.00 77.88 570 LYS A C 1
ATOM 4560 O O . LYS A 1 570 ? 37.151 -2.157 -50.233 1.00 77.88 570 LYS A O 1
ATOM 4565 N N . THR A 1 571 ? 36.600 -1.150 -48.279 1.00 78.12 571 THR A N 1
ATOM 4566 C CA . THR A 1 571 ? 36.761 -2.314 -47.397 1.00 78.12 571 THR A CA 1
ATOM 4567 C C . THR A 1 571 ? 36.042 -3.570 -47.911 1.00 78.12 571 THR A C 1
ATOM 4569 O O . THR A 1 571 ? 35.068 -3.498 -48.682 1.00 78.12 571 THR A O 1
ATOM 4572 N N . ASP A 1 572 ? 36.542 -4.740 -47.514 1.00 79.56 572 ASP A N 1
ATOM 4573 C CA . ASP A 1 572 ? 35.841 -6.002 -47.732 1.00 79.56 572 ASP A CA 1
ATOM 4574 C C . ASP A 1 572 ? 34.729 -6.159 -46.687 1.00 79.56 572 ASP A C 1
ATOM 4576 O O . ASP A 1 572 ? 34.955 -5.998 -45.493 1.00 79.56 572 ASP A O 1
ATOM 4580 N N . LEU A 1 573 ? 33.514 -6.473 -47.140 1.00 80.38 573 LEU A N 1
ATOM 4581 C CA . LEU A 1 573 ? 32.366 -6.652 -46.248 1.00 80.38 573 LEU A CA 1
ATOM 4582 C C . LEU A 1 573 ? 32.345 -8.041 -45.593 1.00 80.38 573 LEU A C 1
ATOM 4584 O O . LEU A 1 573 ? 31.562 -8.244 -44.672 1.00 80.38 573 LEU A O 1
ATOM 4588 N N . TYR A 1 574 ? 33.148 -8.996 -46.083 1.00 77.44 574 TYR A N 1
ATOM 4589 C CA . TYR A 1 574 ? 33.262 -10.333 -45.488 1.00 77.44 574 TYR A CA 1
ATOM 4590 C C . TYR A 1 574 ? 34.301 -10.383 -44.364 1.00 77.44 574 TYR A C 1
ATOM 4592 O O . TYR A 1 574 ? 34.079 -11.059 -43.365 1.00 77.44 574 TYR A O 1
ATOM 4600 N N . HIS A 1 575 ? 35.395 -9.630 -44.505 1.00 76.88 575 HIS A N 1
ATOM 4601 C CA . HIS A 1 575 ? 36.442 -9.489 -43.490 1.00 76.88 575 HIS A CA 1
ATOM 4602 C C . HIS A 1 575 ? 36.768 -8.002 -43.268 1.00 76.88 575 HIS A C 1
ATOM 4604 O O . HIS A 1 575 ? 37.819 -7.528 -43.705 1.00 76.88 575 HIS A O 1
ATOM 4610 N N . PRO A 1 576 ? 35.853 -7.241 -42.640 1.00 75.62 576 PRO A N 1
ATOM 4611 C CA . PRO A 1 576 ? 36.065 -5.821 -42.397 1.00 75.62 576 PRO A CA 1
ATOM 4612 C C . PRO A 1 576 ? 37.207 -5.585 -41.401 1.00 75.62 576 PRO A C 1
ATOM 4614 O O . PRO A 1 576 ? 37.274 -6.222 -40.346 1.00 75.62 576 PRO A O 1
ATOM 4617 N N . ASP A 1 577 ? 38.092 -4.650 -41.738 1.00 76.25 577 ASP A N 1
ATOM 4618 C CA . ASP A 1 577 ? 39.180 -4.177 -40.876 1.00 76.25 577 ASP A CA 1
ATOM 4619 C C . ASP A 1 577 ? 38.625 -3.248 -39.773 1.00 76.25 577 ASP A C 1
ATOM 4621 O O . ASP A 1 577 ? 37.933 -2.264 -40.048 1.00 76.25 577 ASP A O 1
ATOM 4625 N N . GLU A 1 578 ? 38.911 -3.593 -38.514 1.00 72.25 578 GLU A N 1
ATOM 4626 C CA . GLU A 1 578 ? 38.419 -2.913 -37.299 1.00 72.25 578 GLU A CA 1
ATOM 4627 C C . GLU A 1 578 ? 38.987 -1.512 -37.130 1.00 72.25 578 GLU A C 1
ATOM 4629 O O . GLU A 1 578 ? 38.381 -0.674 -36.470 1.00 72.25 578 GLU A O 1
ATOM 4634 N N . SER A 1 579 ? 40.131 -1.237 -37.755 1.00 77.62 579 SER A N 1
ATOM 4635 C CA . SER A 1 579 ? 40.763 0.077 -37.687 1.00 77.62 579 SER A CA 1
ATOM 4636 C C . SER A 1 579 ? 40.078 1.125 -38.572 1.00 77.62 579 SER A C 1
ATOM 4638 O O . SER A 1 579 ? 40.368 2.313 -38.445 1.00 77.62 579 SER A O 1
ATOM 4640 N N . VAL A 1 580 ? 39.169 0.708 -39.467 1.00 83.00 580 VAL A N 1
ATOM 4641 C CA . VAL A 1 580 ? 38.567 1.587 -40.487 1.00 83.00 580 VAL A CA 1
ATOM 4642 C C . VAL A 1 580 ? 37.040 1.629 -40.486 1.00 83.00 580 VAL A C 1
ATOM 4644 O O . VAL A 1 580 ? 36.480 2.600 -41.001 1.00 83.00 580 VAL A O 1
ATOM 4647 N N . VAL A 1 581 ? 36.358 0.615 -39.941 1.00 85.31 581 VAL A N 1
ATOM 4648 C CA . VAL A 1 581 ? 34.887 0.525 -39.923 1.00 85.31 581 VAL A CA 1
ATOM 4649 C C . VAL A 1 581 ? 34.376 0.082 -38.559 1.00 85.31 581 VAL A C 1
ATOM 4651 O O . VAL A 1 581 ? 34.883 -0.869 -37.969 1.00 85.31 581 VAL A O 1
ATOM 4654 N N . HIS A 1 582 ? 33.306 0.731 -38.106 1.00 85.44 582 HIS A N 1
ATOM 4655 C CA . HIS A 1 582 ? 32.556 0.329 -36.922 1.00 85.44 582 HIS A CA 1
ATOM 4656 C C . HIS A 1 582 ? 31.862 -1.027 -37.132 1.00 85.44 582 HIS A C 1
ATOM 4658 O O . HIS A 1 582 ? 31.054 -1.166 -38.048 1.00 85.44 582 HIS A O 1
ATOM 4664 N N . LYS A 1 583 ? 32.164 -2.032 -36.297 1.00 77.44 583 LYS A N 1
ATOM 4665 C CA . LYS A 1 583 ? 31.556 -3.379 -36.384 1.00 77.44 583 LYS A CA 1
ATOM 4666 C C . LYS A 1 583 ? 30.344 -3.585 -35.480 1.00 77.44 583 LYS A C 1
ATOM 4668 O O . LYS A 1 583 ? 29.598 -4.533 -35.685 1.00 77.44 583 LYS A O 1
ATOM 4673 N N . GLU A 1 584 ? 30.171 -2.732 -34.477 1.00 82.50 584 GLU A N 1
ATOM 4674 C CA . GLU A 1 584 ? 29.103 -2.888 -33.495 1.00 82.50 584 GLU A CA 1
ATOM 4675 C C . GLU A 1 584 ? 27.718 -2.672 -34.111 1.00 82.50 584 GLU A C 1
ATOM 4677 O O . GLU A 1 584 ? 27.523 -1.833 -34.997 1.00 82.50 584 GLU A O 1
ATOM 4682 N N . THR A 1 585 ? 26.730 -3.403 -33.591 1.00 85.62 585 THR A N 1
ATOM 4683 C CA . THR A 1 585 ? 25.333 -3.278 -34.028 1.00 85.62 585 THR A CA 1
ATOM 4684 C C . THR A 1 585 ? 24.687 -2.034 -33.427 1.00 85.62 585 THR A C 1
ATOM 4686 O O . THR A 1 585 ? 24.693 -1.839 -32.210 1.00 85.62 585 THR A O 1
ATOM 4689 N N . CYS A 1 586 ? 24.030 -1.214 -34.251 1.00 89.62 586 CYS A N 1
ATOM 4690 C CA . CYS A 1 586 ? 23.344 -0.028 -33.732 1.00 89.62 586 CYS A CA 1
ATOM 4691 C C . CYS A 1 586 ? 22.077 -0.368 -32.934 1.00 89.62 586 CYS A C 1
ATOM 4693 O O . CYS A 1 586 ? 21.653 0.409 -32.082 1.00 89.62 586 CYS A O 1
ATOM 4695 N N . TYR A 1 587 ? 21.469 -1.532 -33.181 1.00 88.12 587 TYR A N 1
ATOM 4696 C CA . TYR A 1 587 ? 20.235 -1.957 -32.517 1.00 88.12 587 TYR A CA 1
ATOM 4697 C C . TYR A 1 587 ? 20.399 -2.111 -30.999 1.00 88.12 587 TYR A C 1
ATOM 4699 O O . TYR A 1 587 ? 19.624 -1.531 -30.235 1.00 88.12 587 TYR A O 1
ATOM 4707 N N . MET A 1 588 ? 21.385 -2.899 -30.556 1.00 86.56 588 MET A N 1
ATOM 4708 C CA . MET A 1 588 ? 21.558 -3.195 -29.130 1.00 86.56 588 MET A CA 1
ATOM 4709 C C . MET A 1 588 ? 21.988 -1.949 -28.354 1.00 86.56 588 MET A C 1
ATOM 4711 O O . MET A 1 588 ? 21.459 -1.699 -27.270 1.00 86.56 588 MET A O 1
ATOM 4715 N N . LEU A 1 589 ? 22.876 -1.143 -28.941 1.00 90.50 589 LEU A N 1
ATOM 4716 C CA . LEU A 1 589 ? 23.363 0.103 -28.351 1.00 90.50 589 LEU A CA 1
ATOM 4717 C C . LEU A 1 589 ? 22.240 1.132 -28.194 1.00 90.50 589 LEU A C 1
ATOM 4719 O O . LEU A 1 589 ? 22.030 1.634 -27.092 1.00 90.50 589 LEU A O 1
ATOM 4723 N N . LEU A 1 590 ? 21.446 1.364 -29.247 1.00 91.00 590 LEU A N 1
ATOM 4724 C CA . LEU A 1 590 ? 20.302 2.275 -29.183 1.00 91.00 590 LEU A CA 1
ATOM 4725 C C . LEU A 1 590 ? 19.255 1.803 -28.171 1.00 91.00 590 LEU A C 1
ATOM 4727 O O . LEU A 1 590 ? 18.712 2.603 -27.413 1.00 91.00 590 LEU A O 1
ATOM 4731 N N . ARG A 1 591 ? 18.959 0.497 -28.146 1.00 90.75 591 ARG A N 1
ATOM 4732 C CA . ARG A 1 591 ? 17.991 -0.070 -27.202 1.00 90.75 591 ARG A CA 1
ATOM 4733 C C . ARG A 1 591 ? 18.439 0.131 -25.758 1.00 90.75 591 ARG A C 1
ATOM 4735 O O . ARG A 1 591 ? 17.611 0.515 -24.937 1.00 90.75 591 ARG A O 1
ATOM 4742 N N . SER A 1 592 ? 19.704 -0.158 -25.449 1.00 92.00 592 SER A N 1
A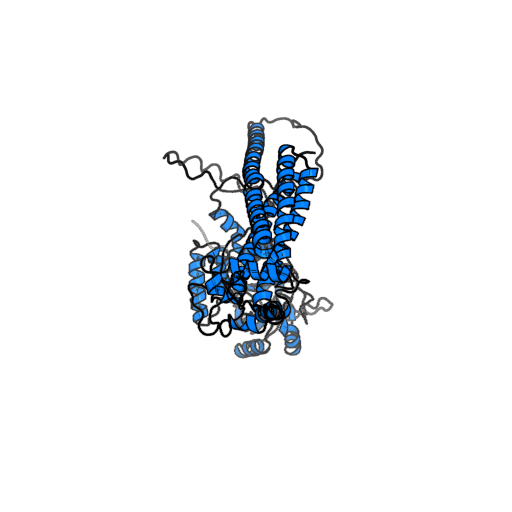TOM 4743 C CA . SER A 1 592 ? 20.241 0.009 -24.096 1.00 92.00 592 SER A CA 1
ATOM 4744 C C . SER A 1 592 ? 20.223 1.478 -23.683 1.00 92.00 592 SER A C 1
ATOM 4746 O O . SER A 1 592 ? 19.657 1.802 -22.643 1.00 92.00 592 SER A O 1
ATOM 4748 N N . ASP A 1 593 ? 20.729 2.371 -24.539 1.00 93.06 593 ASP A N 1
ATOM 4749 C CA . ASP A 1 593 ? 20.749 3.812 -24.273 1.00 93.06 593 ASP A CA 1
ATOM 4750 C C . ASP A 1 593 ? 19.339 4.359 -24.023 1.00 93.06 593 ASP A C 1
ATOM 4752 O O . ASP A 1 593 ? 19.104 4.983 -22.991 1.00 93.06 593 ASP A O 1
ATOM 4756 N N . LEU A 1 594 ? 18.367 4.042 -24.890 1.00 93.00 594 LEU A N 1
ATOM 4757 C CA . LEU A 1 594 ? 16.982 4.490 -24.719 1.00 93.00 594 LEU A CA 1
ATOM 4758 C C . LEU A 1 594 ? 16.335 3.951 -23.441 1.00 93.00 594 LEU A C 1
ATOM 4760 O O . LEU A 1 594 ? 15.534 4.649 -22.820 1.00 93.00 594 LEU A O 1
ATOM 4764 N N . LEU A 1 595 ? 16.657 2.723 -23.026 1.00 93.25 595 LEU A N 1
ATOM 4765 C CA . LEU A 1 595 ? 16.164 2.189 -21.759 1.00 93.25 595 LEU A CA 1
ATOM 4766 C C . LEU A 1 595 ? 16.770 2.927 -20.567 1.00 93.25 595 LEU A C 1
ATOM 4768 O O . LEU A 1 595 ? 16.046 3.164 -19.599 1.00 93.25 595 LEU A O 1
ATOM 4772 N N . ASP A 1 596 ? 18.043 3.289 -20.611 1.00 94.44 596 ASP A N 1
ATOM 4773 C CA . ASP A 1 596 ? 18.720 3.940 -19.491 1.00 94.44 596 ASP A CA 1
ATOM 4774 C C . ASP A 1 596 ? 18.310 5.409 -19.364 1.00 94.44 596 ASP A C 1
ATOM 4776 O O . ASP A 1 596 ? 17.874 5.839 -18.292 1.00 94.44 596 ASP A O 1
ATOM 4780 N N . VAL A 1 597 ? 18.318 6.165 -20.468 1.00 95.12 597 VAL A N 1
ATOM 4781 C CA . VAL A 1 597 ? 17.903 7.578 -20.455 1.00 95.12 597 VAL A CA 1
ATOM 4782 C C . VAL A 1 597 ? 16.443 7.734 -20.031 1.00 95.12 597 VAL A C 1
ATOM 4784 O O . VAL A 1 597 ? 16.104 8.623 -19.250 1.00 95.12 597 VAL A O 1
ATOM 4787 N N . MET A 1 598 ? 15.567 6.819 -20.455 1.00 95.06 598 MET A N 1
ATOM 4788 C CA . MET A 1 598 ? 14.157 6.871 -20.068 1.00 95.06 598 MET A CA 1
ATOM 4789 C C . MET A 1 598 ? 13.911 6.447 -18.629 1.00 95.06 598 MET A C 1
ATOM 4791 O O . MET A 1 598 ? 12.951 6.912 -18.018 1.00 95.06 598 MET A O 1
ATOM 4795 N N . HIS A 1 599 ? 14.774 5.605 -18.061 1.00 95.94 599 HIS A N 1
ATOM 4796 C CA . HIS A 1 599 ? 14.714 5.295 -16.638 1.00 95.94 599 HIS A CA 1
ATOM 4797 C C . HIS A 1 599 ? 15.019 6.530 -15.791 1.00 95.94 599 HIS A C 1
ATOM 4799 O O . HIS A 1 599 ? 14.280 6.841 -14.857 1.00 95.94 599 HIS A O 1
ATOM 4805 N N . VAL A 1 600 ? 16.074 7.260 -16.159 1.00 96.69 600 VAL A N 1
ATOM 4806 C CA . VAL A 1 600 ? 16.474 8.492 -15.476 1.00 96.69 600 VAL A CA 1
ATOM 4807 C C . VAL A 1 600 ? 15.405 9.574 -15.645 1.00 96.69 600 VAL A C 1
ATOM 4809 O O . VAL A 1 600 ? 14.977 10.151 -14.647 1.00 96.69 600 VAL A O 1
ATOM 4812 N N . ALA A 1 601 ? 14.900 9.799 -16.865 1.00 96.81 601 ALA A N 1
ATOM 4813 C CA . ALA A 1 601 ? 13.822 10.760 -17.123 1.00 96.81 601 ALA A CA 1
ATOM 4814 C C . ALA A 1 601 ? 12.567 10.488 -16.277 1.00 96.81 601 ALA A C 1
ATOM 4816 O O . ALA A 1 601 ? 12.016 11.408 -15.671 1.00 96.81 601 ALA A O 1
ATOM 4817 N N . ALA A 1 602 ? 12.131 9.224 -16.215 1.00 96.88 602 ALA A N 1
ATOM 4818 C CA . ALA A 1 602 ? 10.932 8.832 -15.481 1.00 96.88 602 ALA A CA 1
ATOM 4819 C C . ALA A 1 602 ? 11.063 9.117 -13.977 1.00 96.88 602 ALA A C 1
ATOM 4821 O O . ALA A 1 602 ? 10.176 9.731 -13.381 1.00 96.88 602 ALA A O 1
ATOM 4822 N N . TRP A 1 603 ? 12.191 8.737 -13.369 1.00 96.88 603 TRP A N 1
ATOM 4823 C CA . TRP A 1 603 ? 12.442 9.008 -11.954 1.00 96.88 603 TRP A CA 1
ATOM 4824 C C . TRP A 1 603 ? 12.610 10.494 -11.651 1.00 96.88 603 TRP A C 1
ATOM 4826 O O . TRP A 1 603 ? 12.056 10.967 -10.659 1.00 96.88 603 TRP A O 1
ATOM 4836 N N . LEU A 1 604 ? 13.315 11.243 -12.506 1.00 96.56 604 LEU A N 1
ATOM 4837 C CA . LEU A 1 604 ? 13.464 12.692 -12.348 1.00 96.56 604 LEU A CA 1
ATOM 4838 C C . LEU A 1 604 ? 12.101 13.394 -12.308 1.00 96.56 604 LEU A C 1
ATOM 4840 O O . LEU A 1 604 ? 11.875 14.234 -11.438 1.00 96.56 604 LEU A O 1
ATOM 4844 N N . LEU A 1 605 ? 11.177 13.019 -13.197 1.00 97.12 605 LEU A N 1
ATOM 4845 C CA . LEU A 1 605 ? 9.818 13.564 -13.223 1.00 97.12 605 LEU A CA 1
ATOM 4846 C C . LEU A 1 605 ? 9.014 13.224 -11.962 1.00 97.12 605 LEU A C 1
ATOM 4848 O O . LEU A 1 605 ? 8.384 14.114 -11.390 1.00 97.12 605 LEU A O 1
ATOM 4852 N N . ILE A 1 606 ? 9.059 11.971 -11.497 1.00 95.75 606 ILE A N 1
ATOM 4853 C CA . ILE A 1 606 ? 8.336 11.552 -10.286 1.00 95.75 606 ILE A CA 1
ATOM 4854 C C . ILE A 1 606 ? 8.881 12.279 -9.056 1.00 95.75 606 ILE A C 1
ATOM 4856 O O . ILE A 1 606 ? 8.109 12.878 -8.307 1.00 95.75 606 ILE A O 1
ATOM 4860 N N . ILE A 1 607 ? 10.201 12.290 -8.866 1.00 93.62 607 ILE A N 1
ATOM 4861 C CA . ILE A 1 607 ? 10.839 12.940 -7.715 1.00 93.62 607 ILE A CA 1
ATOM 4862 C C . ILE A 1 607 ? 10.532 14.440 -7.715 1.00 93.62 607 ILE A C 1
ATOM 4864 O O . ILE A 1 607 ? 10.114 14.986 -6.694 1.00 93.62 607 ILE A O 1
ATOM 4868 N N . ALA A 1 608 ? 10.663 15.108 -8.863 1.00 92.94 608 ALA A N 1
ATOM 4869 C CA . ALA A 1 608 ? 10.360 16.529 -8.966 1.00 92.94 608 ALA A CA 1
ATOM 4870 C C . ALA A 1 608 ? 8.865 16.836 -8.757 1.00 92.94 608 ALA A C 1
ATOM 4872 O O . ALA A 1 608 ? 8.542 17.857 -8.151 1.00 92.94 608 ALA A O 1
ATOM 4873 N N . SER A 1 609 ? 7.947 15.951 -9.168 1.00 94.00 609 SER A N 1
ATOM 4874 C CA . SER A 1 609 ? 6.513 16.112 -8.877 1.00 94.00 609 SER A CA 1
ATOM 4875 C C . SER A 1 609 ? 6.235 16.112 -7.364 1.00 94.00 609 SER A C 1
ATOM 4877 O O . SER A 1 609 ? 5.502 16.960 -6.859 1.00 94.00 609 SER A O 1
ATOM 4879 N N . VAL A 1 610 ? 6.900 15.239 -6.602 1.00 89.50 610 VAL A N 1
ATOM 4880 C CA . VAL A 1 610 ? 6.743 15.179 -5.142 1.00 89.50 610 VAL A CA 1
ATOM 4881 C C . VAL A 1 610 ? 7.385 16.392 -4.463 1.00 89.50 610 VAL A C 1
ATOM 4883 O O . VAL A 1 610 ? 6.772 17.011 -3.594 1.00 89.50 610 VAL A O 1
ATOM 4886 N N . ILE A 1 611 ? 8.592 16.783 -4.884 1.00 88.06 611 ILE A N 1
ATOM 4887 C CA . ILE A 1 611 ? 9.287 17.958 -4.328 1.00 88.06 611 ILE A CA 1
ATOM 4888 C C . ILE A 1 611 ? 8.467 19.238 -4.541 1.00 88.06 611 ILE A C 1
ATOM 4890 O O . ILE A 1 611 ? 8.455 20.102 -3.670 1.00 88.06 611 ILE A O 1
ATOM 4894 N N . THR A 1 612 ? 7.761 19.358 -5.666 1.00 85.00 612 THR A N 1
ATOM 4895 C CA . THR A 1 612 ? 6.987 20.562 -6.009 1.00 85.00 612 THR A CA 1
ATOM 4896 C C . THR A 1 612 ? 5.614 20.631 -5.338 1.00 85.00 612 THR A C 1
ATOM 4898 O O . THR A 1 612 ? 5.131 21.736 -5.083 1.00 85.00 612 THR A O 1
ATOM 4901 N N . VAL A 1 613 ? 4.984 19.497 -5.002 1.00 87.69 613 VAL A N 1
ATOM 4902 C CA . VAL A 1 613 ? 3.654 19.490 -4.361 1.00 87.69 613 VAL A CA 1
ATOM 4903 C C . VAL A 1 613 ? 3.714 19.767 -2.857 1.00 87.69 613 VAL A C 1
ATOM 4905 O O . VAL A 1 613 ? 2.812 20.403 -2.314 1.00 87.69 613 VAL A O 1
ATOM 4908 N N . ILE A 1 614 ? 4.788 19.346 -2.177 1.00 85.06 614 ILE A N 1
ATOM 4909 C CA . ILE A 1 614 ? 4.938 19.519 -0.723 1.00 85.06 614 ILE A CA 1
ATOM 4910 C C . ILE A 1 614 ? 4.816 20.999 -0.316 1.00 85.06 614 ILE A C 1
ATOM 4912 O O . ILE A 1 614 ? 3.984 21.313 0.540 1.00 85.06 614 ILE A O 1
ATOM 4916 N N . PRO A 1 615 ? 5.549 21.946 -0.934 1.00 81.94 615 PRO A N 1
ATOM 4917 C CA . PRO A 1 615 ? 5.410 23.348 -0.581 1.00 81.94 615 PRO A CA 1
ATOM 4918 C C . PRO A 1 615 ? 4.050 23.941 -0.955 1.00 81.94 615 PRO A C 1
ATOM 4920 O O . PRO A 1 615 ? 3.577 24.832 -0.259 1.00 81.94 615 PRO A O 1
ATOM 4923 N N . ALA A 1 616 ? 3.373 23.433 -1.988 1.00 84.56 616 ALA A N 1
ATOM 4924 C CA . ALA A 1 616 ? 2.021 23.874 -2.327 1.00 84.56 616 ALA A CA 1
ATOM 4925 C C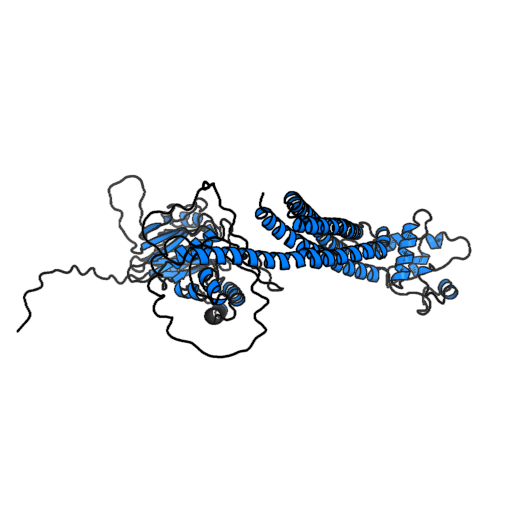 . ALA A 1 616 ? 1.009 23.546 -1.217 1.00 84.56 616 ALA A C 1
ATOM 4927 O O . ALA A 1 616 ? 0.176 24.384 -0.875 1.00 84.56 616 ALA A O 1
ATOM 4928 N N . VAL A 1 617 ? 1.116 22.372 -0.589 1.00 83.69 617 VAL A N 1
ATOM 4929 C CA . VAL A 1 617 ? 0.265 22.009 0.557 1.00 83.69 617 VAL A CA 1
ATOM 4930 C C . VAL A 1 617 ? 0.498 22.967 1.729 1.00 83.69 617 VAL A C 1
ATOM 4932 O O . VAL A 1 617 ? -0.456 23.532 2.267 1.00 83.69 617 VAL A O 1
ATOM 4935 N N . PHE A 1 618 ? 1.762 23.224 2.078 1.00 81.06 618 PHE A N 1
ATOM 4936 C CA . PHE A 1 618 ? 2.107 24.179 3.135 1.00 81.06 618 PHE A CA 1
ATOM 4937 C C . PHE A 1 618 ? 1.657 25.611 2.806 1.00 81.06 618 PHE A C 1
ATOM 4939 O O . PHE A 1 618 ? 1.160 26.311 3.688 1.00 81.06 618 PHE A O 1
ATOM 4946 N N . ALA A 1 619 ? 1.752 26.032 1.542 1.00 79.00 619 ALA A N 1
ATOM 4947 C CA . ALA A 1 619 ? 1.262 27.328 1.078 1.00 79.00 619 ALA A CA 1
ATOM 4948 C C . ALA A 1 619 ? -0.249 27.476 1.264 1.00 79.00 619 ALA A C 1
ATOM 4950 O O . ALA A 1 619 ? -0.716 28.529 1.696 1.00 79.00 619 ALA A O 1
ATOM 4951 N N . GLY A 1 620 ? -1.011 26.417 0.970 1.00 79.06 620 GLY A N 1
ATOM 4952 C CA . GLY A 1 620 ? -2.457 26.384 1.176 1.00 79.06 620 GLY A CA 1
ATOM 4953 C C . GLY A 1 620 ? -2.832 26.555 2.646 1.00 79.06 620 GLY A C 1
ATOM 4954 O O . GLY A 1 620 ? -3.707 27.355 2.966 1.00 79.06 620 GLY A O 1
ATOM 4955 N N . ILE A 1 621 ? -2.112 25.877 3.543 1.00 77.31 621 ILE A N 1
ATOM 4956 C CA . ILE A 1 621 ? -2.294 26.027 4.994 1.00 77.31 621 ILE A CA 1
ATOM 4957 C C . ILE A 1 621 ? -1.922 27.452 5.436 1.00 77.31 621 ILE A C 1
ATOM 4959 O O . ILE A 1 621 ? -2.678 28.090 6.168 1.00 77.31 621 ILE A O 1
ATOM 4963 N N . TYR A 1 622 ? -0.802 27.997 4.946 1.00 73.69 622 TYR A N 1
ATOM 4964 C CA . TYR A 1 622 ? -0.367 29.363 5.254 1.00 73.69 622 TYR A CA 1
ATOM 4965 C C . TYR A 1 622 ? -1.373 30.426 4.782 1.00 73.69 622 TYR A C 1
ATOM 4967 O O . TYR A 1 622 ? -1.643 31.388 5.502 1.00 73.69 622 TYR A O 1
ATOM 4975 N N . ALA A 1 623 ? -1.995 30.239 3.614 1.00 73.56 623 ALA A N 1
ATOM 4976 C CA . ALA A 1 623 ? -2.993 31.162 3.071 1.00 73.56 623 ALA A CA 1
ATOM 4977 C C . ALA A 1 623 ? -4.228 31.336 3.976 1.00 73.56 623 ALA A C 1
ATOM 4979 O O . ALA A 1 623 ? -4.857 32.397 3.949 1.00 73.56 623 ALA A O 1
ATOM 4980 N N . LEU A 1 624 ? -4.560 30.326 4.792 1.00 72.62 624 LEU A N 1
ATOM 4981 C CA . LEU A 1 624 ? -5.647 30.390 5.777 1.00 72.62 624 LEU A CA 1
ATOM 4982 C C . LEU A 1 624 ? -5.303 31.287 6.980 1.00 72.62 624 LEU A C 1
ATOM 4984 O O . LEU A 1 624 ? -6.205 31.747 7.681 1.00 72.62 624 LEU A O 1
ATOM 4988 N N . LEU A 1 625 ? -4.014 31.552 7.214 1.00 67.81 625 LEU A N 1
ATOM 4989 C CA . LEU A 1 625 ? -3.503 32.219 8.414 1.00 67.81 625 LEU A CA 1
ATOM 4990 C C . LEU A 1 625 ? -3.100 33.680 8.198 1.00 67.81 625 LEU A C 1
ATOM 4992 O O . LEU A 1 625 ? -3.165 34.464 9.150 1.00 67.81 625 LEU A O 1
ATOM 4996 N N . ILE A 1 626 ? -2.764 34.072 6.963 1.00 69.38 626 ILE A N 1
ATOM 4997 C CA . ILE A 1 626 ? -2.633 35.485 6.557 1.00 69.38 626 ILE A CA 1
ATOM 4998 C C . ILE A 1 626 ? -3.919 36.205 6.983 1.00 69.38 626 ILE A C 1
ATOM 5000 O O . ILE A 1 626 ? -4.979 35.649 6.745 1.00 69.38 626 ILE A O 1
ATOM 5004 N N . LYS A 1 627 ? -3.899 37.390 7.620 1.00 58.56 627 LYS A N 1
ATOM 5005 C CA . LYS A 1 627 ? -5.121 38.150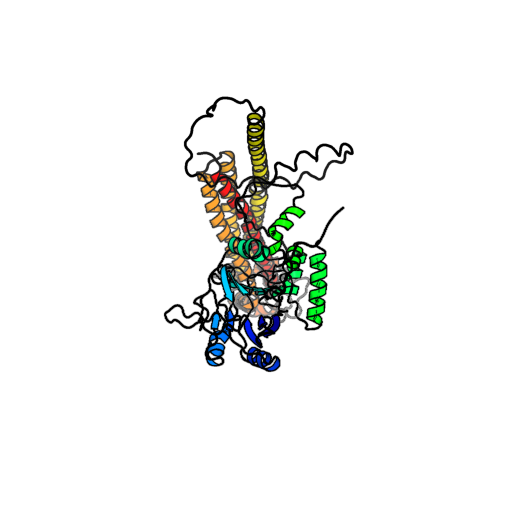 8.010 1.00 58.56 627 LYS A CA 1
ATOM 5006 C C . LYS A 1 627 ? -5.754 38.872 6.804 1.00 58.56 627 LYS A C 1
ATOM 5008 O O . LYS A 1 627 ? -5.139 38.931 5.747 1.00 58.56 627 LYS A O 1
ATOM 5013 N N . LYS A 1 628 ? -7.040 39.232 6.908 1.00 50.62 628 LYS A N 1
ATOM 5014 C CA . LYS A 1 628 ? -7.864 39.696 5.774 1.00 50.62 628 LYS A CA 1
ATOM 5015 C C . LYS A 1 628 ? -7.647 41.173 5.511 1.00 50.62 628 LYS A C 1
ATOM 5017 O O . LYS A 1 628 ? -7.521 41.897 6.523 1.00 50.62 628 LYS A O 1
#

Radius of gyration: 37.66 Å; chains: 1; bounding box: 88×79×142 Å

pLDDT: mean 74.94, std 26.53, range [22.33, 98.81]

InterPro domains:
  IPR001279 Metallo-beta-lactamase [PF00753] (62-208)
  IPR001279 Metallo-beta-lactamase [SM00849] (32-208)
  IPR008952 Tetraspanin, EC2 domain superfamily [G3DSA:1.10.1450.10] (487-588)
  IPR008952 Tetraspanin, EC2 domain superfamily [SSF48652] (497-590)
  IPR017782 Hydroxyacylglutathione hydrolase [MF_01374] (22-292)
  IPR017782 Hydroxyacylglutathione hydrolase [TIGR03413] (24-262)
  IPR018499 Tetraspanin/Peripherin [PF00335] (402-620)
  IPR032282 Hydroxyacylglutathione hydrolase, C-terminal domain [PF16123] (209-263)
  IPR035680 Hydroxyacylglutathione hydrolase, MBL domain [cd07723] (25-208)
  IPR036866 Ribonuclease Z/Hydroxyacylglutathione hydrolase-like [G3DSA:3.60.15.10] (22-266)
  IPR036866 Ribonuclease Z/Hydroxyacylglutathione hydrolase-like [SSF56281] (22-264)

Foldseek 3Di:
DDDDDDDDPDPPPPPPPPPWDKDWDWQDDDPWFTWIWIAGPVQLETEIFQDQDPVSVVVVNVVSVGHYAEYEAQDQDCSRQVCVVVCCVVRPNYAYEFCDPNRPPHPHHDDAFDKDFPDPPDPPDDDPDDDDDRGQKIWTWHQQPFLHNGGIKIWIDRSSPAIEIEREQLDDQLEHHDRPHHDLQSSLCRQAVTVLPPDQAYKYDYTGQCNLVSLVVLCVLVVPQVLSVVLNVVSVVCVVVVHGSGIDTSNSCCRGRCSNCLVVSVCVVDPDDDDDDDDDDDADPDDDPPDPDDDDDDGHDDDDDDDDPPPPPPPPPPPPPDDDDDDDDDDDPPDPPQADQFDPPPDDDDDDDDDDDPDDDDDDPDPPVVVVVVVVVSVVSVVVNVVVLCCLLVPVLLVLLVVLQVLLVCCCVQPVLCCLLPPPPLVNVLSVLSNVLSVLLVVLSVLCNVCVVVVPLVSLVVSLVSLVVSLVSLLVSLVSLVVVLVCLVPPDPSLVSNLCLQAEPAPDPVRVSSVVSVLSLCQVQVAAAADLPQGQVSQCNHPNQVPDDDDGFSGDQSQFDPPASVDLSVADSVDGDPNTGRNHHSHVVVSVVSSVSSNVSSVSSNVSSVSSNVSSVVSVSVSVVRDD

Organism: Brugia pahangi (NCBI:txid6280)